Protein AF-S9VYR6-F1 (afdb_monomer_lite)

Sequence (461 aa):
MDDEVLLKKIIKERWASLEFGDRDAGYACSFSDYIQFLNEWFKSLDEEGMQRLREHFDRKIRPLLAVMSHTDLLWLEALTQNNVQDKEKLERRIGFQTSLGTPEFFDMSKRLRYEINEDYKVRDELGPELFALWSKAPERWPPERLAKMYGLDFTLVRKILVWHHFKACYDACVEPDWSLPKRLFALEWIRDVRARKQGLFYGKMRFAEQKITFYSDKFLFKDLVNRREASYANVWEMDDPYRFLQTEQDYEDYWGDNYDVYRRMFPEMIGKTGEPVQQYSPMPTWAGPHRDHANRSEYNWMFAEIGVNVGHEALKKLELDPTNEKRRRFVVRQPDGSLRSAKMSEMRAWYWKEEWADFRFWAPNMEWGVENTGDMEQYQEHVPDTPDADYRKQRRIQSRPVKWFYESHYTRTGNFAGFQPLRFMQRGTKREVRWPDVINAAVQNEKSKPTAYVFKAIPEM

Organism: NCBI:txid28005

Radius of gyration: 34.09 Å; chains: 1; bounding box: 80×57×111 Å

pLDDT: mean 88.56, std 7.64, range [43.72, 98.12]

Structure (mmCIF, N/CA/C/O backbone):
data_AF-S9VYR6-F1
#
_entry.id   AF-S9VYR6-F1
#
loop_
_atom_site.group_PDB
_atom_site.id
_atom_site.type_symbol
_atom_site.label_atom_id
_atom_site.label_alt_id
_atom_site.label_comp_id
_atom_site.label_asym_id
_atom_site.label_entity_id
_atom_site.label_seq_id
_atom_site.pdbx_PDB_ins_code
_atom_site.Cartn_x
_atom_site.Cartn_y
_atom_site.Cartn_z
_atom_site.occupancy
_atom_site.B_iso_or_equiv
_atom_site.auth_seq_id
_atom_site.auth_comp_id
_atom_site.auth_asym_id
_atom_site.auth_atom_id
_atom_site.pdbx_PDB_model_num
ATOM 1 N N . MET A 1 1 ? -11.902 9.073 49.708 1.00 60.47 1 MET A N 1
ATOM 2 C CA . MET A 1 1 ? -11.816 9.158 48.235 1.00 60.47 1 MET A CA 1
ATOM 3 C C . MET A 1 1 ? -11.256 10.523 47.932 1.00 60.47 1 MET A C 1
ATOM 5 O O . MET A 1 1 ? -11.666 11.452 48.607 1.00 60.47 1 MET A O 1
ATOM 9 N N . ASP A 1 2 ? -10.317 10.612 47.001 1.00 85.44 2 ASP A N 1
ATOM 10 C CA . ASP A 1 2 ? -9.809 11.892 46.512 1.00 85.44 2 ASP A CA 1
ATOM 11 C C . ASP A 1 2 ? -10.955 12.705 45.878 1.00 85.44 2 ASP A C 1
ATOM 13 O O . ASP A 1 2 ? -11.797 12.134 45.170 1.00 85.44 2 ASP A O 1
ATOM 17 N N . ASP A 1 3 ? -11.012 14.006 46.156 1.00 85.69 3 ASP A N 1
ATOM 18 C CA . ASP A 1 3 ? -12.092 14.896 45.720 1.00 85.69 3 ASP A CA 1
ATOM 19 C C . ASP A 1 3 ? -12.181 14.945 44.190 1.00 85.69 3 ASP A C 1
ATOM 21 O O . ASP A 1 3 ? -13.279 14.971 43.632 1.00 85.69 3 ASP A O 1
ATOM 25 N N . GLU A 1 4 ? -11.047 14.842 43.487 1.00 86.56 4 GLU A N 1
ATOM 26 C CA . GLU A 1 4 ? -11.006 14.809 42.020 1.00 86.56 4 GLU A CA 1
ATOM 27 C C . GLU A 1 4 ? -11.683 13.548 41.448 1.00 86.56 4 GLU A C 1
ATOM 29 O O . GLU A 1 4 ? -12.406 13.595 40.445 1.00 86.56 4 GLU A O 1
ATOM 34 N N . VAL A 1 5 ? -11.496 12.402 42.111 1.00 86.56 5 VAL A N 1
ATOM 35 C CA . VAL A 1 5 ? -12.133 11.131 41.732 1.00 86.56 5 VAL A CA 1
ATOM 36 C C . VAL A 1 5 ? -13.638 11.198 41.976 1.00 86.56 5 VAL A C 1
ATOM 38 O O . VAL A 1 5 ? -14.422 10.732 41.142 1.00 86.56 5 VAL A O 1
ATOM 41 N N . LEU A 1 6 ? -14.052 11.804 43.091 1.00 89.81 6 LEU A N 1
ATOM 42 C CA . LEU A 1 6 ? -15.462 12.008 43.407 1.00 89.81 6 LEU A CA 1
ATOM 43 C C . LEU A 1 6 ? -16.137 12.921 42.372 1.00 89.81 6 LEU A C 1
ATOM 45 O O . LEU A 1 6 ? -17.207 12.582 41.863 1.00 89.81 6 LEU A O 1
ATOM 49 N N . LEU A 1 7 ? -15.489 14.024 41.993 1.00 93.44 7 LEU A N 1
ATOM 50 C CA . LEU A 1 7 ? -16.002 14.983 41.010 1.00 93.44 7 LEU A CA 1
ATOM 51 C C . LEU A 1 7 ? -16.183 14.341 39.628 1.00 93.44 7 LEU A C 1
ATOM 53 O O . LEU A 1 7 ? -17.244 14.470 39.012 1.00 93.44 7 LEU A O 1
ATOM 57 N N . LYS A 1 8 ? -15.197 13.557 39.173 1.00 90.69 8 LYS A N 1
ATOM 58 C CA . LYS A 1 8 ? -15.298 12.773 37.928 1.00 90.69 8 LYS A CA 1
ATOM 59 C C . LYS A 1 8 ? -16.448 11.768 37.971 1.00 90.69 8 LYS A C 1
ATOM 61 O O . LYS A 1 8 ? -17.134 11.586 36.966 1.00 90.69 8 LYS A O 1
ATOM 66 N N . LYS A 1 9 ? -16.685 11.134 39.124 1.00 90.31 9 LYS A N 1
ATOM 67 C CA . LYS A 1 9 ? -17.808 10.205 39.305 1.00 90.31 9 LYS A CA 1
ATOM 68 C C . LYS A 1 9 ? -19.155 10.925 39.208 1.00 90.31 9 LYS A C 1
ATOM 70 O O . LYS A 1 9 ? -20.028 10.436 38.503 1.00 90.31 9 LYS A O 1
ATOM 75 N N . ILE A 1 10 ? -19.298 12.096 39.835 1.00 93.94 10 ILE A N 1
ATOM 76 C CA . ILE A 1 10 ? -20.516 12.919 39.746 1.00 93.94 10 ILE A CA 1
ATOM 77 C C . ILE A 1 10 ? -20.790 13.330 38.294 1.00 93.94 10 ILE A C 1
ATOM 79 O O . ILE A 1 10 ? -21.915 13.199 37.822 1.00 93.94 10 ILE A O 1
ATOM 83 N N . ILE A 1 11 ? -19.769 13.792 37.564 1.00 94.75 11 ILE A N 1
ATOM 84 C CA . ILE A 1 11 ? -19.914 14.172 36.150 1.00 94.75 11 ILE A CA 1
ATOM 85 C C . ILE A 1 11 ? -20.342 12.970 35.302 1.00 94.75 11 ILE A C 1
ATOM 87 O O . ILE A 1 11 ? -21.253 13.094 34.489 1.00 94.75 11 ILE A O 1
ATOM 91 N N . LYS A 1 12 ? -19.715 11.802 35.496 1.00 91.56 12 LYS A N 1
ATOM 92 C CA . LYS A 1 12 ? -20.080 10.579 34.770 1.00 91.56 12 LYS A CA 1
ATOM 93 C C . LYS A 1 12 ? -21.528 10.166 35.044 1.00 91.56 12 LYS A C 1
ATOM 95 O O . LYS A 1 12 ? -22.217 9.770 34.113 1.00 91.56 12 LYS A O 1
ATOM 100 N N . GLU A 1 13 ? -21.983 10.285 36.288 1.00 91.50 13 GLU A N 1
ATOM 101 C CA . GLU A 1 13 ? -23.363 9.958 36.650 1.00 91.50 13 GLU A CA 1
ATOM 102 C C . GLU A 1 13 ? -24.364 10.922 36.003 1.00 91.50 13 GLU A C 1
ATOM 104 O O . GLU A 1 13 ? -25.385 10.479 35.496 1.00 91.50 13 GLU A O 1
ATOM 109 N N . ARG A 1 14 ? -24.037 12.220 35.907 1.00 93.56 14 ARG A N 1
ATOM 110 C CA . ARG A 1 14 ? -24.865 13.198 35.172 1.00 93.56 14 ARG A CA 1
ATOM 111 C C . ARG A 1 14 ? -24.994 12.870 33.685 1.00 93.56 14 ARG A C 1
ATOM 113 O O . ARG A 1 14 ? -26.039 13.129 33.104 1.00 93.56 14 ARG A O 1
ATOM 120 N N . TRP A 1 15 ? -23.942 12.322 33.074 1.00 92.56 15 TRP A N 1
ATOM 121 C CA . TRP A 1 15 ? -24.010 11.806 31.703 1.00 92.56 15 TRP A CA 1
ATOM 122 C C . TRP A 1 15 ? -24.870 10.544 31.603 1.00 92.56 15 TRP A C 1
ATOM 124 O O . TRP A 1 15 ? -25.561 10.374 30.609 1.00 92.56 15 TRP A O 1
ATOM 134 N N . ALA A 1 16 ? -24.835 9.670 32.613 1.00 88.81 16 ALA A N 1
ATOM 135 C CA . ALA A 1 16 ? -25.643 8.452 32.642 1.00 88.81 16 ALA A CA 1
ATOM 136 C C . ALA A 1 16 ? -27.137 8.739 32.861 1.00 88.81 16 ALA A C 1
ATOM 138 O O . ALA A 1 16 ? -27.974 8.025 32.323 1.00 88.81 16 ALA A O 1
ATOM 139 N N . SER A 1 17 ? -27.465 9.786 33.623 1.00 90.94 17 SER A N 1
ATOM 140 C CA . SER A 1 17 ? -28.839 10.223 33.885 1.00 90.94 17 SER A CA 1
ATOM 141 C C . SER A 1 17 ? -29.376 11.223 32.854 1.00 90.94 17 SER A C 1
ATOM 143 O O . SER A 1 17 ? -30.425 11.821 33.087 1.00 90.94 17 SER A O 1
ATOM 145 N N . LEU A 1 18 ? -28.633 11.506 31.779 1.00 92.69 18 LEU A N 1
ATOM 146 C CA . LEU A 1 18 ? -29.097 12.394 30.718 1.00 92.69 18 LEU A CA 1
ATOM 147 C C . LEU A 1 18 ? -30.069 11.622 29.823 1.00 92.69 18 LEU A C 1
ATOM 149 O O . LEU A 1 18 ? -29.680 10.665 29.162 1.00 92.69 18 LEU A O 1
ATOM 153 N N . GLU A 1 19 ? -31.321 12.066 29.798 1.00 91.12 19 GLU A N 1
ATOM 154 C CA . GLU A 1 19 ? -32.402 11.457 29.025 1.00 91.12 19 GLU A CA 1
ATOM 155 C C . GLU A 1 19 ? -32.944 12.451 27.985 1.00 91.12 19 GLU A C 1
ATOM 157 O O . GLU A 1 19 ? -32.969 13.663 28.236 1.00 91.12 19 GLU A O 1
ATOM 162 N N . PHE A 1 20 ? -33.369 11.951 26.822 1.00 92.50 20 PHE A N 1
ATOM 163 C CA . PHE A 1 20 ? -33.845 12.772 25.706 1.00 92.50 20 PHE A CA 1
ATOM 164 C C . PHE A 1 20 ? -35.358 12.642 25.532 1.00 92.50 20 PHE A C 1
ATOM 166 O O . PHE A 1 20 ? -35.885 11.549 25.335 1.00 92.50 20 PHE A O 1
ATOM 173 N N . GLY A 1 21 ? -36.064 13.771 25.525 1.00 90.19 21 GLY A N 1
ATOM 174 C CA . GLY A 1 21 ? -37.519 13.784 25.412 1.00 90.19 21 GLY A CA 1
ATOM 175 C C . GLY A 1 21 ? -38.083 15.186 25.231 1.00 90.19 21 GLY A C 1
ATOM 176 O O . GLY A 1 21 ? -37.361 16.124 24.891 1.00 90.19 21 GLY A O 1
ATOM 177 N N . ASP A 1 22 ? -39.390 15.330 25.434 1.00 89.19 22 ASP A N 1
ATOM 178 C CA . ASP A 1 22 ? -40.023 16.645 25.394 1.00 89.19 22 ASP A CA 1
ATOM 179 C C . ASP A 1 22 ? -39.575 17.490 26.596 1.00 89.19 22 ASP A C 1
ATOM 181 O O . ASP A 1 22 ? -39.597 17.030 27.742 1.00 89.19 22 ASP A O 1
ATOM 185 N N . ARG A 1 23 ? -39.167 18.735 26.343 1.00 90.19 23 ARG A N 1
ATOM 186 C CA . ARG A 1 23 ? -38.675 19.634 27.395 1.00 90.19 23 ARG A CA 1
ATOM 187 C C . ARG A 1 23 ? -39.781 19.989 28.382 1.00 90.19 23 ARG A C 1
ATOM 189 O O . ARG A 1 23 ? -39.532 20.068 29.583 1.00 90.19 23 ARG A O 1
ATOM 196 N N . ASP A 1 24 ? -41.008 20.108 27.885 1.00 91.75 24 ASP A N 1
ATOM 197 C CA . ASP A 1 24 ? -42.178 20.412 28.709 1.00 91.75 24 ASP A CA 1
ATOM 198 C C . ASP A 1 24 ? -42.575 19.229 29.612 1.00 91.75 24 ASP A C 1
ATOM 200 O O . ASP A 1 24 ? -43.214 19.418 30.647 1.00 91.75 24 ASP A O 1
ATOM 204 N N . ALA A 1 25 ? -42.133 18.009 29.278 1.00 89.81 25 ALA A N 1
ATOM 205 C CA . ALA A 1 25 ? -42.317 16.809 30.094 1.00 89.81 25 ALA A CA 1
ATOM 206 C C . ALA A 1 25 ? -41.239 16.633 31.186 1.00 89.81 25 ALA A C 1
ATOM 208 O O . ALA A 1 25 ? -41.278 15.650 31.927 1.00 89.81 25 ALA A O 1
ATOM 209 N N . GLY A 1 26 ? -40.294 17.575 31.307 1.00 90.06 26 GLY A N 1
ATOM 210 C CA . GLY A 1 26 ? -39.252 17.580 32.339 1.00 90.06 26 GLY A CA 1
ATOM 211 C C . GLY A 1 26 ? -37.874 17.083 31.887 1.00 90.06 26 GLY A C 1
ATOM 212 O O . GLY A 1 26 ? -36.963 17.027 32.714 1.00 90.06 26 GLY A O 1
ATOM 213 N N . TYR A 1 27 ? -37.691 16.756 30.602 1.00 92.12 27 TYR A N 1
ATOM 214 C CA . TYR A 1 27 ? -36.379 16.422 30.033 1.00 92.12 27 TYR A CA 1
ATOM 215 C C . TYR A 1 27 ? -35.567 17.682 29.706 1.00 92.12 27 TYR A C 1
ATOM 217 O O . TYR A 1 27 ? -36.112 18.744 29.418 1.00 92.12 27 TYR A O 1
ATOM 225 N N . ALA A 1 28 ? -34.236 17.577 29.715 1.00 90.25 28 ALA A N 1
ATOM 226 C CA . ALA A 1 28 ? -33.374 18.732 29.454 1.00 90.25 28 ALA A CA 1
ATOM 227 C C . ALA A 1 28 ? -33.375 19.166 27.973 1.00 90.25 28 ALA A C 1
ATOM 229 O O . ALA A 1 28 ? -33.275 20.357 27.671 1.00 90.25 28 ALA A O 1
ATOM 230 N N . CYS A 1 29 ? -33.467 18.212 27.043 1.00 92.62 29 CYS A N 1
ATOM 231 C CA . CYS A 1 29 ? -33.468 18.464 25.604 1.00 92.62 29 CYS A CA 1
ATOM 232 C C . CYS A 1 29 ? -34.137 17.326 24.822 1.00 92.62 29 CYS A C 1
ATOM 234 O O . CYS A 1 29 ? -34.256 16.202 25.314 1.00 92.62 29 CYS A O 1
ATOM 236 N N . SER A 1 30 ? -34.539 17.617 23.581 1.00 92.19 30 SER A N 1
ATOM 237 C CA . SER A 1 30 ? -34.994 16.586 22.648 1.00 92.19 30 SER A CA 1
ATOM 238 C C . SER A 1 30 ? -33.806 15.915 21.952 1.00 92.19 30 SER A C 1
ATOM 240 O O . SER A 1 30 ? -32.721 16.493 21.833 1.00 92.19 30 SER A O 1
ATOM 242 N N . PHE A 1 31 ? -34.013 14.703 21.429 1.00 91.38 31 PHE A N 1
ATOM 243 C CA . PHE A 1 31 ? -32.975 13.995 20.673 1.00 91.38 31 PHE A CA 1
ATOM 244 C C . PHE A 1 31 ? -32.559 14.760 19.405 1.00 91.38 31 PHE A C 1
ATOM 246 O O . PHE A 1 31 ? -31.379 14.803 19.061 1.00 91.38 31 PHE A O 1
ATOM 253 N N . SER A 1 32 ? -33.502 15.425 18.726 1.00 92.56 32 SER A N 1
ATOM 254 C CA . SER A 1 32 ? -33.192 16.261 17.561 1.00 92.56 32 SER A CA 1
ATOM 255 C C . SER A 1 32 ? -32.303 17.447 17.916 1.00 92.56 32 SER A C 1
ATOM 257 O O . SER A 1 32 ? -31.365 17.721 17.171 1.00 92.56 32 SER A O 1
ATOM 259 N N . ASP A 1 33 ? -32.540 18.106 19.055 1.00 93.94 33 ASP A N 1
ATOM 260 C CA . ASP A 1 33 ? -31.706 19.231 19.500 1.00 93.94 33 ASP A CA 1
ATOM 261 C C . ASP A 1 33 ? -30.276 18.767 19.787 1.00 93.94 33 ASP A C 1
ATOM 263 O O . ASP A 1 33 ? -29.309 19.433 19.419 1.00 93.94 33 ASP A O 1
ATOM 267 N N . TYR A 1 34 ? -30.136 17.592 20.408 1.00 94.81 34 TYR A N 1
ATOM 268 C CA . TYR A 1 34 ? -28.838 16.982 20.672 1.00 94.81 34 TYR A CA 1
ATOM 269 C C . TYR A 1 34 ? -28.071 16.682 19.376 1.00 94.81 34 TYR A C 1
ATOM 271 O O . TYR A 1 34 ? -26.903 17.049 19.251 1.00 94.81 34 TYR A O 1
ATOM 279 N N . ILE A 1 35 ? -28.723 16.073 18.380 1.00 95.25 35 ILE A N 1
ATOM 280 C CA . ILE A 1 35 ? -28.091 15.776 17.085 1.00 95.25 35 ILE A CA 1
ATOM 281 C C . ILE A 1 35 ? -27.774 17.053 16.297 1.00 95.25 35 ILE A C 1
ATOM 283 O O . ILE A 1 35 ? -26.733 17.113 15.643 1.00 95.25 35 ILE A O 1
ATOM 287 N N . GLN A 1 36 ? -28.623 18.082 16.363 1.00 95.56 36 GLN A N 1
ATOM 288 C CA . GLN A 1 36 ? -28.338 19.385 15.755 1.00 95.56 36 GLN A CA 1
ATOM 289 C C . GLN A 1 36 ? -27.086 20.013 16.370 1.00 95.56 36 GLN A C 1
ATOM 291 O O . GLN A 1 36 ? -26.163 20.354 15.629 1.00 95.56 36 GLN A O 1
ATOM 296 N N . PHE A 1 37 ? -27.010 20.057 17.704 1.00 97.12 37 PHE A N 1
ATOM 297 C CA . PHE A 1 37 ? -25.828 20.536 18.417 1.00 97.12 37 PHE A CA 1
ATOM 298 C C . PHE A 1 37 ? -24.572 19.747 18.027 1.00 97.12 37 PHE A C 1
ATOM 300 O O . PHE A 1 37 ? -23.550 20.342 17.694 1.00 97.12 37 PHE A O 1
ATOM 307 N N . LEU A 1 38 ? -24.645 18.411 18.005 1.00 96.75 38 LEU A N 1
ATOM 308 C CA . LEU A 1 38 ? -23.516 17.574 17.598 1.00 96.75 38 LEU A CA 1
ATOM 309 C C . LEU A 1 38 ? -23.088 17.827 16.152 1.00 96.75 38 LEU A C 1
ATOM 311 O O . LEU A 1 38 ? -21.896 17.882 15.878 1.00 96.75 38 LEU A O 1
ATOM 315 N N . ASN A 1 39 ? -24.028 17.979 15.220 1.00 97.19 39 ASN A N 1
ATOM 316 C CA . ASN A 1 39 ? -23.718 18.219 13.812 1.00 97.19 39 ASN A CA 1
ATOM 317 C C . ASN A 1 39 ? -23.028 19.574 13.605 1.00 97.19 39 ASN A C 1
ATOM 319 O O . ASN A 1 39 ? -22.056 19.665 12.856 1.00 97.19 39 ASN A O 1
ATOM 323 N N . GLU A 1 40 ? -23.507 20.622 14.274 1.00 97.12 40 GLU A N 1
ATOM 324 C CA . GLU A 1 40 ? -22.856 21.934 14.256 1.00 97.12 40 GLU A CA 1
ATOM 325 C C . GLU A 1 40 ? -21.475 21.877 14.909 1.00 97.12 40 GLU A C 1
ATOM 327 O O . GLU A 1 40 ? -20.505 22.375 14.335 1.00 97.12 40 GLU A O 1
ATOM 332 N N . TRP A 1 41 ? -21.355 21.185 16.045 1.00 97.19 41 TRP A N 1
ATOM 333 C CA . TRP A 1 41 ? -20.077 20.989 16.718 1.00 97.19 41 TRP A CA 1
ATOM 334 C C . TRP A 1 41 ? -19.083 20.227 15.834 1.00 97.19 41 TRP A C 1
ATOM 336 O O . TRP A 1 41 ? -17.987 20.728 15.604 1.00 97.19 41 TRP A O 1
ATOM 346 N N . PHE A 1 42 ? -19.464 19.088 15.244 1.00 97.56 42 PHE A N 1
ATOM 347 C CA . PHE A 1 42 ? -18.595 18.314 14.350 1.00 97.56 42 PHE A CA 1
ATOM 348 C C . PHE A 1 42 ? -18.145 19.110 13.119 1.00 97.56 42 PHE A C 1
ATOM 350 O O . PHE A 1 42 ? -17.009 18.950 12.681 1.00 97.56 42 PHE A O 1
ATOM 357 N N . LYS A 1 43 ? -18.999 19.985 12.572 1.00 95.38 43 LYS A N 1
ATOM 358 C CA . LYS A 1 43 ? -18.630 20.887 11.466 1.00 95.38 43 LYS A CA 1
ATOM 359 C C . LYS A 1 43 ? -17.677 22.007 11.887 1.00 95.38 43 LYS A C 1
ATOM 361 O O . LYS A 1 43 ? -16.966 22.527 11.035 1.00 95.38 43 LYS A O 1
ATOM 366 N N . SER A 1 44 ? -17.691 22.396 13.161 1.00 96.00 44 SER A N 1
ATOM 367 C CA . SER A 1 44 ? -16.847 23.465 13.711 1.00 96.00 44 SER A CA 1
ATOM 368 C C . SER A 1 44 ? -15.435 23.019 14.104 1.00 96.00 44 SER A C 1
ATOM 370 O O . SER A 1 44 ? -14.619 23.866 14.462 1.00 96.00 44 SER A O 1
ATOM 372 N N . LEU A 1 45 ? -15.142 21.714 14.063 1.00 95.12 45 LEU A N 1
ATOM 373 C CA . LEU A 1 45 ? -13.844 21.184 14.471 1.00 95.12 45 LEU A CA 1
ATOM 374 C C . LEU A 1 45 ? -12.752 21.516 13.449 1.00 95.12 45 LEU A C 1
ATOM 376 O O . LEU A 1 45 ? -12.911 21.304 12.248 1.00 95.12 45 LEU A O 1
ATOM 380 N N . ASP A 1 46 ? -11.620 21.983 13.961 1.00 92.75 46 ASP A N 1
ATOM 381 C CA . ASP A 1 46 ? -10.351 22.054 13.245 1.00 92.75 46 ASP A CA 1
ATOM 382 C C . ASP A 1 46 ? -9.655 20.676 13.214 1.00 92.75 46 ASP A C 1
ATOM 384 O O . ASP A 1 46 ? -10.162 19.682 13.746 1.00 92.75 46 ASP A O 1
ATOM 388 N N . GLU A 1 47 ? -8.483 20.585 12.578 1.00 87.44 47 GLU A N 1
ATOM 389 C CA . GLU A 1 47 ? -7.746 19.316 12.456 1.00 87.44 47 GLU A CA 1
ATOM 390 C C . GLU A 1 47 ? -7.343 18.734 13.820 1.00 87.44 47 GLU A C 1
ATOM 392 O O . GLU A 1 47 ? -7.502 17.530 14.052 1.00 87.44 47 GLU A O 1
ATOM 397 N N . GLU A 1 48 ? -6.890 19.577 14.755 1.00 85.25 48 GLU A N 1
ATOM 398 C CA . GLU A 1 48 ? -6.563 19.147 16.119 1.00 85.25 48 GLU A CA 1
ATOM 399 C C . GLU A 1 48 ? -7.809 18.694 16.890 1.00 85.25 48 GLU A C 1
ATOM 401 O O . GLU A 1 48 ? -7.781 17.666 17.572 1.00 85.25 48 GLU A O 1
ATOM 406 N N . GLY A 1 49 ? -8.923 19.419 16.776 1.00 89.56 49 GLY A N 1
ATOM 407 C CA . GLY A 1 49 ? -10.204 19.060 17.372 1.00 89.56 49 GLY A CA 1
ATOM 408 C C . GLY A 1 49 ? -10.726 17.725 16.843 1.00 89.56 49 GLY A C 1
ATOM 409 O O . GLY A 1 49 ? -11.097 16.846 17.628 1.00 89.56 49 GLY A O 1
ATOM 410 N N . MET A 1 50 ? -10.665 17.514 15.526 1.00 90.69 50 MET A N 1
ATOM 411 C CA . MET A 1 50 ? -10.997 16.234 14.894 1.00 90.69 50 MET A CA 1
ATOM 412 C C . MET A 1 50 ? -10.034 15.114 15.299 1.00 90.69 50 MET A C 1
ATOM 414 O O . MET A 1 50 ? -10.452 13.961 15.441 1.00 90.69 50 MET A O 1
ATOM 418 N N . GLN A 1 51 ? -8.748 15.405 15.501 1.00 83.88 51 GLN A N 1
ATOM 419 C CA . GLN A 1 51 ? -7.795 14.433 16.035 1.00 83.88 51 GLN A CA 1
ATOM 420 C C . GLN A 1 51 ? -8.156 14.031 17.469 1.00 83.88 51 GLN A C 1
ATOM 422 O O . GLN A 1 51 ? -8.267 12.838 17.747 1.00 83.88 51 GLN A O 1
ATOM 427 N N . ARG A 1 52 ? -8.428 14.992 18.359 1.00 87.31 52 ARG A N 1
ATOM 428 C CA . ARG A 1 52 ? -8.839 14.722 19.750 1.00 87.31 52 ARG A CA 1
ATOM 429 C C . ARG A 1 52 ? -10.139 13.920 19.813 1.00 87.31 52 ARG A C 1
ATOM 431 O O . ARG A 1 52 ? -10.260 13.013 20.638 1.00 87.31 52 ARG A O 1
ATOM 438 N N . LEU A 1 53 ? -11.091 14.202 18.922 1.00 93.19 53 LEU A N 1
ATOM 439 C CA . LEU A 1 53 ? -12.321 13.420 18.789 1.00 93.19 53 LEU A CA 1
ATOM 440 C C . LEU A 1 53 ? -12.028 11.970 18.371 1.00 93.19 53 LEU A C 1
ATOM 442 O O . LEU A 1 53 ? -12.555 11.038 18.982 1.00 93.19 53 LEU A O 1
ATOM 446 N N . ARG A 1 54 ? -11.164 11.765 17.367 1.00 89.06 54 ARG A N 1
ATOM 447 C CA . ARG A 1 54 ? -10.739 10.426 16.926 1.00 89.06 54 ARG A CA 1
ATOM 448 C C . ARG A 1 54 ? -9.996 9.669 18.027 1.00 89.06 54 ARG A C 1
ATOM 450 O O . ARG A 1 54 ? -10.300 8.504 18.257 1.00 89.06 54 ARG A O 1
ATOM 457 N N . GLU A 1 55 ? -9.106 10.325 18.768 1.00 82.81 55 GLU A N 1
ATOM 458 C CA . GLU A 1 55 ? -8.408 9.726 19.914 1.00 82.81 55 GLU A CA 1
ATOM 459 C C . GLU A 1 55 ? -9.376 9.337 21.039 1.00 82.81 55 GLU A C 1
ATOM 461 O O . GLU A 1 55 ? -9.261 8.254 21.622 1.00 82.81 55 GLU A O 1
ATOM 466 N N . HIS A 1 56 ? -10.363 10.188 21.334 1.00 88.00 56 HIS A N 1
ATOM 467 C CA . HIS A 1 56 ? -11.417 9.869 22.293 1.00 88.00 56 HIS A CA 1
ATOM 468 C C . HIS A 1 56 ? -12.218 8.638 21.847 1.00 88.00 56 HIS A C 1
ATOM 470 O O . HIS A 1 56 ? -12.427 7.715 22.641 1.00 88.00 56 HIS A O 1
ATOM 476 N N . PHE A 1 57 ? -12.612 8.593 20.572 1.00 91.62 57 PHE A N 1
ATOM 477 C CA . PHE A 1 57 ? -13.311 7.460 19.975 1.00 91.62 57 PHE A CA 1
ATOM 478 C C . PHE A 1 57 ? -12.478 6.173 20.051 1.00 91.62 57 PHE A C 1
ATOM 480 O O . PHE A 1 57 ? -12.966 5.158 20.550 1.00 91.62 57 PHE A O 1
ATOM 487 N N . ASP A 1 58 ? -11.210 6.219 19.642 1.00 83.69 58 ASP A N 1
ATOM 488 C CA . ASP A 1 58 ? -10.297 5.074 19.665 1.00 83.69 58 ASP A CA 1
ATOM 489 C C . ASP A 1 58 ? -10.047 4.554 21.087 1.00 83.69 58 ASP A C 1
ATOM 491 O O . ASP A 1 58 ? -9.925 3.347 21.291 1.00 83.69 58 ASP A O 1
ATOM 495 N N . ARG A 1 59 ? -10.004 5.439 22.091 1.00 80.94 59 ARG A N 1
ATOM 496 C CA . ARG A 1 59 ? -9.756 5.059 23.489 1.00 80.94 59 ARG A CA 1
ATOM 497 C C . ARG A 1 59 ? -10.999 4.531 24.203 1.00 80.94 59 ARG A C 1
ATOM 499 O O . ARG A 1 59 ? -10.869 3.702 25.102 1.00 80.94 59 ARG A O 1
ATOM 506 N N . LYS A 1 60 ? -12.182 5.071 23.898 1.00 84.12 60 LYS A N 1
ATOM 507 C CA . LYS A 1 60 ? -13.405 4.825 24.683 1.00 84.12 60 LYS A CA 1
ATOM 508 C C . LYS A 1 60 ? -14.440 3.987 23.952 1.00 84.12 60 LYS A C 1
ATOM 510 O O . LYS A 1 60 ? -15.033 3.118 24.578 1.00 84.12 60 LYS A O 1
ATOM 515 N N . ILE A 1 61 ? -14.645 4.227 22.661 1.00 87.94 61 ILE A N 1
ATOM 516 C CA . ILE A 1 61 ? -15.730 3.612 21.889 1.00 87.94 61 ILE A CA 1
ATOM 517 C C . ILE A 1 61 ? -15.231 2.399 21.110 1.00 87.94 61 ILE A C 1
ATOM 519 O O . ILE A 1 61 ? -15.840 1.336 21.171 1.00 87.94 61 ILE A O 1
ATOM 523 N N . ARG A 1 62 ? -14.087 2.506 20.430 1.00 86.62 62 ARG A N 1
ATOM 524 C CA . ARG A 1 62 ? -13.548 1.431 19.587 1.00 86.62 62 ARG A CA 1
ATOM 525 C C . ARG A 1 62 ? -13.325 0.096 20.314 1.00 86.62 62 ARG A C 1
ATOM 527 O O . ARG A 1 62 ? -13.665 -0.930 19.726 1.00 86.62 62 ARG A O 1
ATOM 534 N N . PRO A 1 63 ? -12.830 0.051 21.567 1.00 85.00 63 PRO A N 1
ATOM 535 C CA . PRO A 1 63 ? -12.715 -1.211 22.292 1.00 85.00 63 PRO A CA 1
ATOM 536 C C . PRO A 1 63 ? -14.086 -1.803 22.637 1.00 85.00 63 PRO A C 1
ATOM 538 O O . PRO A 1 63 ? -14.245 -3.017 22.616 1.00 85.00 63 PRO A O 1
ATOM 541 N N . LEU A 1 64 ? -15.096 -0.964 22.898 1.00 86.88 64 LEU A N 1
ATOM 542 C CA . LEU A 1 64 ? -16.465 -1.433 23.128 1.00 86.88 64 LEU A CA 1
ATOM 543 C C . LEU A 1 64 ? -17.059 -2.009 21.841 1.00 86.88 64 LEU A C 1
ATOM 545 O O . LEU A 1 64 ? -17.616 -3.098 21.890 1.00 86.88 64 LEU A O 1
ATOM 549 N N . LEU A 1 65 ? -16.851 -1.361 20.688 1.00 88.88 65 LEU A N 1
ATOM 550 C CA . LEU A 1 65 ? -17.273 -1.891 19.382 1.00 88.88 65 LEU A CA 1
ATOM 551 C C . LEU A 1 65 ? -16.688 -3.281 19.092 1.00 88.88 65 LEU A C 1
ATOM 553 O O . LEU A 1 65 ? -17.345 -4.092 18.449 1.00 88.88 65 LEU A O 1
ATOM 557 N N . ALA A 1 66 ? -15.476 -3.569 19.575 1.00 86.00 66 ALA A N 1
ATOM 558 C CA . ALA A 1 66 ? -14.838 -4.875 19.412 1.00 86.00 66 ALA A CA 1
ATOM 559 C C . ALA A 1 66 ? -15.402 -5.963 20.347 1.00 86.00 66 ALA A C 1
ATOM 561 O O . ALA A 1 66 ? -15.265 -7.146 20.049 1.00 86.00 66 ALA A O 1
ATOM 562 N N . VAL A 1 67 ? -16.007 -5.575 21.474 1.00 85.88 67 VAL A N 1
ATOM 563 C CA . VAL A 1 67 ? -16.457 -6.491 22.541 1.00 85.88 67 VAL A CA 1
ATOM 564 C C . VAL A 1 67 ? -17.990 -6.600 22.617 1.00 85.88 67 VAL A C 1
ATOM 566 O O . VAL A 1 67 ? -18.520 -7.480 23.299 1.00 85.88 67 VAL A O 1
ATOM 569 N N . MET A 1 68 ? -18.713 -5.717 21.927 1.00 89.19 68 MET A N 1
ATOM 570 C CA . MET A 1 68 ? -20.174 -5.717 21.856 1.00 89.19 68 MET A CA 1
ATOM 571 C C . MET A 1 68 ? -20.725 -7.051 21.342 1.00 89.19 68 MET A C 1
ATOM 573 O O . MET A 1 68 ? -20.225 -7.630 20.379 1.00 89.19 68 MET A O 1
ATOM 577 N N . SER A 1 69 ? -21.807 -7.504 21.974 1.00 88.19 69 SER A N 1
ATOM 578 C CA . SER A 1 69 ? -22.523 -8.736 21.644 1.00 88.19 69 SER A CA 1
ATOM 579 C C . SER A 1 69 ? -24.025 -8.480 21.478 1.00 88.19 69 SER A C 1
ATOM 581 O O . SER A 1 69 ? -24.559 -7.445 21.877 1.00 88.19 69 SER A O 1
ATOM 583 N N . HIS A 1 70 ? -24.747 -9.455 20.921 1.00 86.62 70 HIS A N 1
ATOM 584 C CA . HIS A 1 70 ? -26.203 -9.395 20.754 1.00 86.62 70 HIS A CA 1
ATOM 585 C C . HIS A 1 70 ? -26.975 -9.251 22.076 1.00 86.62 70 HIS A C 1
ATOM 587 O O . HIS A 1 70 ? -28.105 -8.761 22.061 1.00 86.62 70 HIS A O 1
ATOM 593 N N . THR A 1 71 ? -26.384 -9.656 23.205 1.00 88.00 71 THR A N 1
ATOM 594 C CA . THR A 1 71 ? -26.958 -9.473 24.550 1.00 88.00 71 THR A CA 1
ATOM 595 C C . THR A 1 71 ? -27.017 -8.009 24.975 1.00 88.00 71 THR A C 1
ATOM 597 O O . THR A 1 71 ? -27.823 -7.654 25.827 1.00 88.00 71 THR A O 1
ATOM 600 N N . ASP A 1 72 ? -26.195 -7.157 24.364 1.00 89.06 72 ASP A N 1
ATOM 601 C CA . ASP A 1 72 ? -25.996 -5.775 24.794 1.00 89.06 72 ASP A CA 1
ATOM 602 C C . ASP A 1 72 ? -26.944 -4.805 24.064 1.00 89.06 72 ASP A C 1
ATOM 604 O O . ASP A 1 72 ? -27.017 -3.636 24.422 1.00 89.06 72 ASP A O 1
ATOM 608 N N . LEU A 1 73 ? -27.704 -5.275 23.062 1.00 88.69 73 LEU A N 1
ATOM 609 C CA . LEU A 1 73 ? -28.532 -4.436 22.180 1.00 88.69 73 LEU A CA 1
ATOM 610 C C . LEU A 1 73 ? -29.553 -3.570 22.929 1.00 88.69 73 LEU A C 1
ATOM 612 O O . LEU A 1 73 ? -29.662 -2.382 22.642 1.00 88.69 73 LEU A O 1
ATOM 616 N N . LEU A 1 74 ? -30.275 -4.135 23.904 1.00 87.75 74 LEU A N 1
ATOM 617 C CA . LEU A 1 74 ? -31.247 -3.361 24.688 1.00 87.75 74 LEU A CA 1
ATOM 618 C C . LEU A 1 74 ? -30.568 -2.330 25.592 1.00 87.75 74 LEU A C 1
ATOM 620 O O . LEU A 1 74 ? -31.106 -1.247 25.784 1.00 87.75 74 LEU A O 1
ATOM 624 N N . TRP A 1 75 ? -29.386 -2.649 26.124 1.00 86.94 75 TRP A N 1
ATOM 625 C CA . TRP A 1 75 ? -28.605 -1.703 26.918 1.00 86.94 75 TRP A CA 1
ATOM 626 C C . TRP A 1 75 ? -28.027 -0.576 26.049 1.00 86.94 75 TRP A C 1
ATOM 628 O O . TRP A 1 75 ? -28.034 0.576 26.464 1.00 86.94 75 TRP A O 1
ATOM 638 N N . LEU A 1 76 ? -27.585 -0.885 24.827 1.00 89.38 76 LEU A N 1
ATOM 639 C CA . LEU A 1 76 ? -27.073 0.099 23.870 1.00 89.38 76 LEU A CA 1
ATOM 640 C C . LEU A 1 76 ? -28.154 1.089 23.427 1.00 89.38 76 LEU A C 1
ATOM 642 O O . LEU A 1 76 ? -27.902 2.288 23.406 1.00 89.38 76 LEU A O 1
ATOM 646 N N . GLU A 1 77 ? -29.355 0.604 23.115 1.00 88.44 77 GLU A N 1
ATOM 647 C CA . GLU A 1 77 ? -30.493 1.460 22.743 1.00 88.44 77 GLU A CA 1
ATOM 648 C C . GLU A 1 77 ? -31.055 2.225 23.955 1.00 88.44 77 GLU A C 1
ATOM 650 O O . GLU A 1 77 ? -31.586 3.324 23.807 1.00 88.44 77 GLU A O 1
ATOM 655 N N . ALA A 1 78 ? -30.866 1.713 25.178 1.00 86.38 78 ALA A N 1
ATOM 656 C CA . ALA A 1 78 ? -31.194 2.450 26.398 1.00 86.38 78 ALA A CA 1
ATOM 657 C C . ALA A 1 78 ? -30.320 3.701 26.601 1.00 86.38 78 ALA A C 1
ATOM 659 O O . ALA A 1 78 ? -30.769 4.624 27.272 1.00 86.38 78 ALA A O 1
ATOM 660 N N . LEU A 1 79 ? -29.126 3.786 25.992 1.00 88.31 79 LEU A N 1
ATOM 661 C CA . LEU A 1 79 ? -28.283 4.992 26.058 1.00 88.31 79 LEU A CA 1
ATOM 662 C C . LEU A 1 79 ? -28.911 6.202 25.348 1.00 88.31 79 LEU A C 1
ATOM 664 O O . LEU A 1 79 ? -28.560 7.337 25.654 1.00 88.31 79 LEU A O 1
ATOM 668 N N . THR A 1 80 ? -29.810 5.968 24.391 1.00 87.19 80 THR A N 1
ATOM 669 C CA . THR A 1 80 ? -30.549 7.013 23.662 1.00 87.19 80 THR A CA 1
ATOM 670 C C . THR A 1 80 ? -32.054 6.975 23.936 1.00 87.19 80 THR A C 1
ATOM 672 O O . THR A 1 80 ? -32.775 7.824 23.420 1.00 87.19 80 THR A O 1
ATOM 675 N N . GLN A 1 81 ? -32.525 5.995 24.720 1.00 83.38 81 GLN A N 1
ATOM 676 C CA . GLN A 1 81 ? -33.941 5.681 24.978 1.00 83.38 81 GLN A CA 1
ATOM 677 C C . GLN A 1 81 ? -34.775 5.459 23.714 1.00 83.38 81 GLN A C 1
ATOM 679 O O . GLN A 1 81 ? -35.989 5.673 23.696 1.00 83.38 81 GLN A O 1
ATOM 684 N N . ASN A 1 82 ? -34.136 5.004 22.642 1.00 82.56 82 ASN A N 1
ATOM 685 C CA . ASN A 1 82 ? -34.824 4.783 21.387 1.00 82.56 82 ASN A CA 1
ATOM 686 C C . ASN A 1 82 ? -35.644 3.478 21.419 1.00 82.56 82 ASN A C 1
ATOM 688 O O . ASN A 1 82 ? -35.339 2.521 22.138 1.00 82.56 82 ASN A O 1
ATOM 692 N N . ASN A 1 83 ? -36.724 3.439 20.638 1.00 82.50 83 ASN A N 1
ATOM 693 C CA . ASN A 1 83 ? -37.597 2.273 20.577 1.00 82.50 83 ASN A CA 1
ATOM 694 C C . ASN A 1 83 ? -37.060 1.238 19.587 1.00 82.50 83 ASN A C 1
ATOM 696 O O . ASN A 1 83 ? -36.909 1.502 18.396 1.00 82.50 83 ASN A O 1
ATOM 700 N N . VAL A 1 84 ? -36.848 0.022 20.088 1.00 81.56 84 VAL A N 1
ATOM 701 C CA . VAL A 1 84 ? -36.348 -1.104 19.296 1.00 81.56 84 VAL A CA 1
ATOM 702 C C . VAL A 1 84 ? -37.513 -1.867 18.667 1.00 81.56 84 VAL A C 1
ATOM 704 O O . VAL A 1 84 ? -38.499 -2.188 19.338 1.00 81.56 84 VAL A O 1
ATOM 707 N N . GLN A 1 85 ? -37.399 -2.204 17.381 1.00 83.88 85 GLN A N 1
ATOM 708 C CA . GLN A 1 85 ? -38.335 -3.128 16.735 1.00 83.88 85 GLN A CA 1
ATOM 709 C C . GLN A 1 85 ? -38.260 -4.508 17.412 1.00 83.88 85 GLN A C 1
ATOM 711 O O . GLN A 1 85 ? -37.178 -4.978 17.750 1.00 83.88 85 GLN A O 1
ATOM 716 N N . ASP A 1 86 ? -39.405 -5.164 17.629 1.00 82.44 86 ASP A N 1
ATOM 717 C CA . ASP A 1 86 ? -39.489 -6.455 18.338 1.00 82.44 86 ASP A CA 1
ATOM 718 C C . ASP A 1 86 ? -38.933 -6.442 19.789 1.00 82.44 86 ASP A C 1
ATOM 720 O O . ASP A 1 86 ? -38.456 -7.470 20.285 1.00 82.44 86 ASP A O 1
ATOM 724 N N . LYS A 1 87 ? -39.029 -5.307 20.505 1.00 88.94 87 LYS A N 1
ATOM 725 C CA . LYS A 1 87 ? -38.537 -5.140 21.891 1.00 88.94 87 LYS A CA 1
ATOM 726 C C . LYS A 1 87 ? -38.904 -6.301 22.826 1.00 88.94 87 LYS A C 1
ATOM 728 O O . LYS A 1 87 ? -38.023 -6.858 23.469 1.00 88.94 87 LYS A O 1
ATOM 733 N N . GLU A 1 88 ? -40.162 -6.738 22.836 1.00 88.06 88 GLU A N 1
ATOM 734 C CA . GLU A 1 88 ? -40.626 -7.819 23.723 1.00 88.06 88 GLU A CA 1
ATOM 735 C C . GLU A 1 88 ? -39.928 -9.166 23.442 1.00 88.06 88 GLU A C 1
ATOM 737 O O . GLU A 1 88 ? -39.561 -9.907 24.357 1.00 88.06 88 GLU A O 1
ATOM 742 N N . LYS A 1 89 ? -39.693 -9.500 22.165 1.00 88.94 89 LYS A N 1
ATOM 743 C CA . LYS A 1 89 ? -38.966 -10.728 21.797 1.00 88.94 89 LYS A CA 1
ATOM 744 C C . LYS A 1 89 ? -37.496 -10.627 22.192 1.00 88.94 89 LYS A C 1
ATOM 746 O O . LYS A 1 89 ? -36.913 -11.618 22.636 1.00 88.94 89 LYS A O 1
ATOM 751 N N . LEU A 1 90 ? -36.902 -9.444 22.028 1.00 88.69 90 LEU A N 1
ATOM 752 C CA . LEU A 1 90 ? -35.529 -9.170 22.438 1.00 88.69 90 LEU A CA 1
ATOM 753 C C . LEU A 1 90 ? -35.361 -9.274 23.953 1.00 88.69 90 LEU A C 1
ATOM 755 O O . LEU A 1 90 ? -34.419 -9.927 24.388 1.00 88.69 90 LEU A O 1
ATOM 759 N N . GLU A 1 91 ? -36.283 -8.723 24.741 1.00 90.69 91 GLU A N 1
ATOM 760 C CA . GLU A 1 91 ? -36.273 -8.812 26.207 1.00 90.69 91 GLU A CA 1
ATOM 761 C C . GLU A 1 91 ? -36.303 -10.267 26.677 1.00 90.69 91 GLU A C 1
ATOM 763 O O . GLU A 1 91 ? -35.461 -10.678 27.476 1.00 90.69 91 GLU A O 1
ATOM 768 N N . ARG A 1 92 ? -37.204 -11.085 26.114 1.00 90.50 92 ARG A N 1
ATOM 769 C CA . ARG A 1 92 ? -37.282 -12.520 26.436 1.00 90.50 92 ARG A CA 1
ATOM 770 C C . ARG A 1 92 ? -35.998 -13.263 26.060 1.00 90.50 92 ARG A C 1
ATOM 772 O O . ARG A 1 92 ? -35.499 -14.069 26.845 1.00 90.50 92 ARG A O 1
ATOM 779 N N . ARG A 1 93 ? -35.448 -13.000 24.869 1.00 89.06 93 ARG A N 1
ATOM 780 C CA . ARG A 1 93 ? -34.223 -13.658 24.385 1.00 89.06 93 ARG A CA 1
ATOM 781 C C . ARG A 1 93 ? -33.001 -13.264 25.211 1.00 89.06 93 ARG A C 1
ATOM 783 O O . ARG A 1 93 ? -32.230 -14.138 25.598 1.00 89.06 93 ARG A O 1
ATOM 790 N N . ILE A 1 94 ? -32.824 -11.971 25.466 1.00 90.56 94 ILE A N 1
ATOM 791 C CA . ILE A 1 94 ? -31.688 -11.449 26.227 1.00 90.56 94 ILE A CA 1
ATOM 792 C C . ILE A 1 94 ? -31.795 -11.904 27.678 1.00 90.56 94 ILE A C 1
ATOM 794 O O . ILE A 1 94 ? -30.810 -12.412 28.192 1.00 90.56 94 ILE A O 1
ATOM 798 N N . GLY A 1 95 ? -32.980 -11.845 28.296 1.00 89.00 95 GLY A N 1
ATOM 799 C CA . GLY A 1 95 ? -33.199 -12.351 29.653 1.00 89.00 95 GLY A CA 1
ATOM 800 C C . GLY A 1 95 ? -32.842 -13.833 29.806 1.00 89.00 95 GLY A C 1
ATOM 801 O O . GLY A 1 95 ? -32.216 -14.221 30.791 1.00 89.00 95 GLY A O 1
ATOM 802 N N . PHE A 1 96 ? -33.156 -14.665 28.807 1.00 90.75 96 PHE A N 1
ATOM 803 C CA . PHE A 1 96 ? -32.718 -16.064 28.794 1.00 90.75 96 PHE A CA 1
ATOM 804 C C . PHE A 1 96 ? -31.190 -16.199 28.674 1.00 90.75 96 PHE A C 1
ATOM 806 O O . PHE A 1 96 ? -30.579 -16.962 29.417 1.00 90.75 96 PHE A O 1
ATOM 813 N N . GLN A 1 97 ? -30.559 -15.453 27.762 1.00 87.88 97 GLN A N 1
ATOM 814 C CA . GLN A 1 97 ? -29.114 -15.534 27.513 1.00 87.88 97 GLN A CA 1
ATOM 815 C C . GLN A 1 97 ? -28.270 -14.995 28.676 1.00 87.88 97 GLN A C 1
ATOM 817 O O . GLN A 1 97 ? -27.251 -15.594 29.014 1.00 87.88 97 GLN A O 1
ATOM 822 N N . THR A 1 98 ? -28.687 -13.897 29.308 1.00 88.75 98 THR A N 1
ATOM 823 C CA . THR A 1 98 ? -27.973 -13.305 30.448 1.00 88.75 98 THR A CA 1
ATOM 824 C C . THR A 1 98 ? -28.122 -14.135 31.721 1.00 88.75 98 THR A C 1
ATOM 826 O O . THR A 1 98 ? -27.234 -14.097 32.566 1.00 88.75 98 THR A O 1
ATOM 829 N N . SER A 1 99 ? -29.167 -14.966 31.827 1.00 87.44 99 SER A N 1
ATOM 830 C CA . SER A 1 99 ? -29.343 -15.925 32.932 1.00 87.44 99 SER A CA 1
ATOM 831 C C . SER A 1 99 ? -28.300 -17.055 32.946 1.00 87.44 99 SER A C 1
ATOM 833 O O . SER A 1 99 ? -28.213 -17.792 33.924 1.00 87.44 99 SER A O 1
ATOM 835 N N . LEU A 1 100 ? -27.506 -17.212 31.879 1.00 87.88 100 LEU A N 1
ATOM 836 C CA . LEU A 1 100 ? -26.459 -18.238 31.781 1.00 87.88 100 LEU A CA 1
ATOM 837 C C . LEU A 1 100 ? -25.133 -17.836 32.451 1.00 87.88 100 LEU A C 1
ATOM 839 O O . LEU A 1 100 ? -24.227 -18.662 32.541 1.00 87.88 100 LEU A O 1
ATOM 843 N N . GLY A 1 101 ? -24.988 -16.589 32.903 1.00 85.12 101 GLY A N 1
ATOM 844 C CA . GLY A 1 101 ? -23.751 -16.082 33.498 1.00 85.12 101 GLY A CA 1
ATOM 845 C C . GLY A 1 101 ? -24.001 -15.006 34.549 1.00 85.12 101 GLY A C 1
ATOM 846 O O . GLY A 1 101 ? -25.139 -14.654 34.849 1.00 85.12 101 GLY A O 1
ATOM 847 N N . THR A 1 102 ? -22.926 -14.490 35.145 1.00 87.50 102 THR A N 1
ATOM 848 C CA . THR A 1 102 ? -23.041 -13.452 36.174 1.00 87.50 102 THR A CA 1
ATOM 849 C C . THR A 1 102 ? -23.327 -12.080 35.552 1.00 87.50 102 THR A C 1
ATOM 851 O O . THR A 1 102 ? -22.815 -11.773 34.470 1.00 87.50 102 THR A O 1
ATOM 854 N N . PRO A 1 103 ? -24.095 -11.206 36.225 1.00 83.00 103 PRO A N 1
ATOM 855 C CA . PRO A 1 103 ? -24.351 -9.849 35.741 1.00 83.00 103 PRO A CA 1
ATOM 856 C C . PRO A 1 103 ? -23.067 -9.051 35.470 1.00 83.00 103 PRO A C 1
ATOM 858 O O . PRO A 1 103 ? -22.992 -8.307 34.496 1.00 83.00 103 PRO A O 1
ATOM 861 N N . GLU A 1 104 ? -22.017 -9.240 36.276 1.00 83.56 104 GLU A N 1
ATOM 862 C CA . GLU A 1 104 ? -20.721 -8.583 36.083 1.00 83.56 104 GLU A CA 1
ATOM 863 C C . GLU A 1 104 ? -19.979 -9.043 34.827 1.00 83.56 104 GLU A C 1
ATOM 865 O O . GLU A 1 104 ? -19.181 -8.275 34.292 1.00 83.56 104 GLU A O 1
ATOM 870 N N . PHE A 1 105 ? -20.222 -10.273 34.368 1.00 81.62 105 PHE A N 1
ATOM 871 C CA . PHE A 1 105 ? -19.634 -10.803 33.139 1.00 81.62 105 PHE A CA 1
ATOM 872 C C . PHE A 1 105 ? -20.262 -10.150 31.900 1.00 81.62 105 PHE A C 1
ATOM 874 O O . PHE A 1 105 ? -19.569 -9.816 30.937 1.00 81.62 105 PHE A O 1
ATOM 881 N N . PHE A 1 106 ? -21.575 -9.908 31.943 1.00 81.69 106 PHE A N 1
ATOM 882 C CA . PHE A 1 106 ? -22.299 -9.260 30.851 1.00 81.69 106 PHE A CA 1
ATOM 883 C C . PHE A 1 106 ? -22.203 -7.729 30.873 1.00 81.69 106 PHE A C 1
ATOM 885 O O . PHE A 1 106 ? -22.428 -7.104 29.841 1.00 81.69 106 PHE A O 1
ATOM 892 N N . ASP A 1 107 ? -21.806 -7.114 31.983 1.00 81.00 107 ASP A N 1
ATOM 893 C CA . ASP A 1 107 ? -21.648 -5.662 32.090 1.00 81.00 107 ASP A CA 1
ATOM 894 C C . ASP A 1 107 ? -20.477 -5.134 31.234 1.00 81.00 107 ASP A C 1
ATOM 896 O O . ASP A 1 107 ? -19.296 -5.289 31.568 1.00 81.00 107 ASP A O 1
ATOM 900 N N . MET A 1 108 ? -20.815 -4.437 30.141 1.00 81.06 108 MET A N 1
ATOM 901 C CA . MET A 1 108 ? -19.867 -3.804 29.213 1.00 81.06 108 MET A CA 1
ATOM 902 C C . MET A 1 108 ? -18.866 -2.873 29.910 1.00 81.06 108 MET A C 1
ATOM 904 O O . MET A 1 108 ? -17.726 -2.750 29.459 1.00 81.06 108 MET A O 1
ATOM 908 N N . SER A 1 109 ? -19.246 -2.245 31.028 1.00 79.50 109 SER A N 1
ATOM 909 C CA . SER A 1 109 ? -18.383 -1.301 31.745 1.00 79.50 109 SER A CA 1
ATOM 910 C C . SER A 1 109 ? -17.169 -1.966 32.405 1.00 79.50 109 SER A C 1
ATOM 912 O O . SER A 1 109 ? -16.170 -1.292 32.678 1.00 79.50 109 SER A O 1
ATOM 914 N N . LYS A 1 110 ? -17.230 -3.284 32.639 1.00 81.12 110 LYS A N 1
ATOM 915 C CA . LYS A 1 110 ? -16.183 -4.062 33.320 1.00 81.12 110 LYS A CA 1
ATOM 916 C C . LYS A 1 110 ? -15.373 -4.946 32.375 1.00 81.12 110 LYS A C 1
ATOM 918 O O . LYS A 1 110 ? -14.309 -5.415 32.776 1.00 81.12 110 LYS A O 1
ATOM 923 N N . ARG A 1 111 ? -15.805 -5.122 31.121 1.00 76.94 111 ARG A N 1
ATOM 924 C CA . ARG A 1 111 ? -15.131 -6.004 30.149 1.00 76.94 111 ARG A CA 1
ATOM 925 C C . ARG A 1 111 ? -13.707 -5.556 29.786 1.00 76.94 111 ARG A C 1
ATOM 927 O O . ARG A 1 111 ? -12.875 -6.390 29.463 1.00 76.94 111 ARG A O 1
ATOM 934 N N . LEU A 1 112 ? -13.391 -4.263 29.904 1.00 73.69 112 LEU A N 1
ATOM 935 C CA . LEU A 1 112 ? -12.059 -3.709 29.595 1.00 73.69 112 LEU A CA 1
ATOM 936 C C . LEU A 1 112 ? -11.139 -3.579 30.827 1.00 73.69 112 LEU A C 1
ATOM 938 O O . LEU A 1 112 ? -10.098 -2.929 30.755 1.00 73.69 112 LEU A O 1
ATOM 942 N N . ARG A 1 113 ? -11.526 -4.140 31.983 1.00 69.62 113 ARG A N 1
ATOM 943 C CA . ARG A 1 113 ? -10.894 -3.844 33.281 1.00 69.62 113 ARG A CA 1
ATOM 944 C C . ARG A 1 113 ? -9.495 -4.448 33.464 1.00 69.62 113 ARG A C 1
ATOM 946 O O . ARG A 1 113 ? -8.735 -3.886 34.248 1.00 69.62 113 ARG A O 1
ATOM 953 N N . TYR A 1 114 ? -9.168 -5.551 32.783 1.00 57.44 114 TYR A N 1
ATOM 954 C CA . TYR A 1 114 ? -8.035 -6.401 33.180 1.00 57.44 114 TYR A CA 1
ATOM 955 C C . TYR A 1 114 ? -6.773 -6.337 32.304 1.00 57.44 114 TYR A C 1
ATOM 957 O O . TYR A 1 114 ? -5.701 -6.524 32.858 1.00 57.44 114 TYR A O 1
ATOM 965 N N . GLU A 1 115 ? -6.837 -6.025 31.005 1.00 55.03 115 GLU A N 1
ATOM 966 C CA . GLU A 1 115 ? -5.649 -6.207 30.133 1.00 55.03 115 GLU A CA 1
ATOM 967 C C . GLU A 1 115 ? -5.125 -4.923 29.485 1.00 55.03 115 GLU A C 1
ATOM 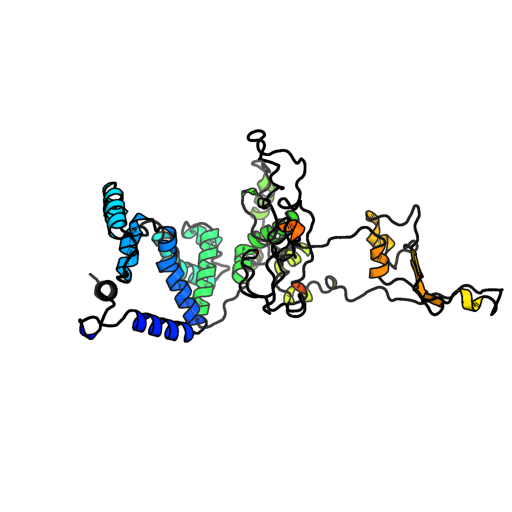969 O O . GLU A 1 115 ? -3.937 -4.785 29.227 1.00 55.03 115 GLU A O 1
ATOM 974 N N . ILE A 1 116 ? -5.985 -3.933 29.268 1.00 55.00 116 ILE A N 1
ATOM 975 C CA . ILE A 1 116 ? -5.604 -2.722 28.538 1.00 55.00 116 ILE A CA 1
ATOM 976 C C . ILE A 1 116 ? -4.756 -1.804 29.439 1.00 55.00 116 ILE A C 1
ATOM 978 O O . ILE A 1 116 ? -3.749 -1.253 29.011 1.00 55.00 116 ILE A O 1
ATOM 982 N N . ASN A 1 117 ? -5.100 -1.679 30.720 1.00 51.75 117 ASN A N 1
ATOM 983 C CA . ASN A 1 117 ? -4.520 -0.647 31.581 1.00 51.75 117 ASN A CA 1
ATOM 984 C C . ASN A 1 117 ? -3.058 -0.867 32.000 1.00 51.75 117 ASN A C 1
ATOM 986 O O . ASN A 1 117 ? -2.415 0.135 32.293 1.00 51.75 117 ASN A O 1
ATOM 990 N N . GLU A 1 118 ? -2.511 -2.089 32.033 1.00 58.97 118 GLU A N 1
ATOM 991 C CA . GLU A 1 118 ? -1.094 -2.273 32.406 1.00 58.97 118 GLU A CA 1
ATOM 992 C C . GLU A 1 118 ? -0.139 -1.771 31.316 1.00 58.97 118 GLU A C 1
ATOM 994 O O . GLU A 1 118 ? 0.799 -1.039 31.626 1.00 58.97 118 GLU A O 1
ATOM 999 N N . ASP A 1 119 ? -0.434 -2.027 30.040 1.00 61.06 119 ASP A N 1
ATOM 1000 C CA . ASP A 1 119 ? 0.352 -1.492 28.920 1.00 61.06 119 ASP A CA 1
ATOM 1001 C C . ASP A 1 119 ? 0.271 0.043 28.843 1.00 61.06 119 ASP A C 1
ATOM 1003 O O . ASP A 1 119 ? 1.272 0.725 28.599 1.00 61.06 119 ASP A O 1
ATOM 1007 N N . TYR A 1 120 ? -0.914 0.615 29.096 1.00 61.84 120 TYR A N 1
ATOM 1008 C CA . TYR A 1 120 ? -1.075 2.071 29.187 1.00 61.84 120 TYR A CA 1
ATOM 1009 C C . TYR A 1 120 ? -0.392 2.654 30.424 1.00 61.84 120 TYR A C 1
ATOM 1011 O O . TYR A 1 120 ? 0.109 3.769 30.349 1.00 61.84 120 TYR A O 1
ATOM 1019 N N . LYS A 1 121 ? -0.314 1.909 31.530 1.00 70.50 121 LYS A N 1
ATOM 1020 C CA . LYS A 1 121 ? 0.411 2.317 32.735 1.00 70.50 121 LYS A CA 1
ATOM 1021 C C . LYS A 1 121 ? 1.919 2.331 32.496 1.00 70.50 121 LYS A C 1
ATOM 1023 O O . LYS A 1 121 ? 2.568 3.311 32.832 1.00 70.50 121 LYS A O 1
ATOM 1028 N N . VAL A 1 122 ? 2.469 1.314 31.829 1.00 67.69 122 VAL A N 1
ATOM 1029 C CA . VAL A 1 122 ? 3.878 1.310 31.394 1.00 67.69 122 VAL A CA 1
ATOM 1030 C C . VAL A 1 122 ? 4.160 2.508 30.487 1.00 67.69 122 VAL A C 1
ATOM 1032 O O . VAL A 1 122 ? 5.160 3.199 30.667 1.00 67.69 122 VAL A O 1
ATOM 1035 N N . ARG A 1 123 ? 3.267 2.806 29.538 1.00 72.81 123 ARG A N 1
ATOM 1036 C CA . ARG A 1 123 ? 3.422 3.976 28.669 1.00 72.81 123 ARG A CA 1
ATOM 1037 C C . ARG A 1 123 ? 3.350 5.292 29.447 1.00 72.81 123 ARG A C 1
ATOM 1039 O O . ARG A 1 123 ? 4.213 6.135 29.246 1.00 72.81 123 ARG A O 1
ATOM 1046 N N . ASP A 1 124 ? 2.339 5.476 30.287 1.00 72.75 124 ASP A N 1
ATOM 1047 C CA . ASP A 1 124 ? 2.026 6.772 30.894 1.00 72.75 124 ASP A CA 1
ATOM 1048 C C . ASP A 1 124 ? 2.886 7.061 32.147 1.00 72.75 124 ASP A C 1
ATOM 1050 O O . ASP A 1 124 ? 3.162 8.224 32.429 1.00 72.75 124 ASP A O 1
ATOM 1054 N N . GLU A 1 125 ? 3.354 6.035 32.874 1.00 73.88 125 GLU A N 1
ATOM 1055 C CA . GLU A 1 125 ? 4.189 6.197 34.079 1.00 73.88 125 GLU A CA 1
ATOM 1056 C C . GLU A 1 125 ? 5.693 6.104 33.786 1.00 73.88 125 GLU A C 1
ATOM 1058 O O . GLU A 1 125 ? 6.452 6.956 34.242 1.00 73.88 125 GLU A O 1
ATOM 1063 N N . LEU A 1 126 ? 6.144 5.110 33.008 1.00 78.12 126 LEU A N 1
ATOM 1064 C CA . LEU A 1 126 ? 7.576 4.936 32.706 1.00 78.12 126 LEU A CA 1
ATOM 1065 C C . LEU A 1 126 ? 8.012 5.714 31.464 1.00 78.12 126 LEU A C 1
ATOM 1067 O O . LEU A 1 126 ? 9.174 6.089 31.326 1.00 78.12 126 LEU A O 1
ATOM 1071 N N . GLY A 1 127 ? 7.100 5.965 30.532 1.00 81.69 127 GLY A N 1
ATOM 1072 C CA . GLY A 1 127 ? 7.445 6.569 29.256 1.00 81.69 127 GLY A CA 1
ATOM 1073 C C . GLY A 1 127 ? 8.037 7.984 29.326 1.00 81.69 127 GLY A C 1
ATOM 1074 O O . GLY A 1 127 ? 9.039 8.216 28.642 1.00 81.69 127 GLY A O 1
ATOM 1075 N N . PRO A 1 128 ? 7.530 8.909 30.167 1.00 82.81 128 PRO A N 1
ATOM 1076 C CA . PRO A 1 128 ? 8.143 10.227 30.331 1.00 82.81 128 PRO A CA 1
ATOM 1077 C C . PRO A 1 128 ? 9.559 10.147 30.912 1.00 82.81 128 PRO A C 1
ATOM 1079 O O . PRO A 1 128 ? 10.435 10.911 30.508 1.00 82.81 128 PRO A O 1
ATOM 1082 N N . GLU A 1 129 ? 9.804 9.199 31.820 1.00 84.19 129 GLU A N 1
ATOM 1083 C CA . GLU A 1 129 ? 11.121 8.957 32.414 1.00 84.19 129 GLU A CA 1
ATOM 1084 C C . GLU A 1 129 ? 12.110 8.429 31.364 1.00 84.19 129 GLU A C 1
ATOM 1086 O O . GLU A 1 129 ? 13.182 9.008 31.169 1.00 84.19 129 GLU A O 1
ATOM 1091 N N . LEU A 1 130 ? 11.709 7.396 30.614 1.00 85.88 130 LEU A N 1
ATOM 1092 C CA . LEU A 1 130 ? 12.480 6.840 29.498 1.00 85.88 130 LEU A CA 1
ATOM 1093 C C . LEU A 1 130 ? 12.814 7.913 28.456 1.00 85.88 130 LEU A C 1
ATOM 1095 O O . LEU A 1 130 ? 13.955 8.013 27.998 1.00 85.88 130 LEU A O 1
ATOM 1099 N N . PHE A 1 131 ? 11.829 8.740 28.103 1.00 85.44 131 PHE A N 1
ATOM 1100 C CA . PHE A 1 131 ? 11.998 9.809 27.130 1.00 85.44 131 PHE A CA 1
ATOM 1101 C C . PHE A 1 131 ? 12.908 10.927 27.645 1.00 85.44 131 PHE A C 1
ATOM 1103 O O . PHE A 1 131 ? 13.755 11.414 26.899 1.00 85.44 131 PHE A O 1
ATOM 1110 N N . ALA A 1 132 ? 12.797 11.320 28.916 1.00 84.81 132 ALA A N 1
ATOM 1111 C CA . ALA A 1 132 ? 13.668 12.329 29.518 1.00 84.81 132 ALA A CA 1
ATOM 1112 C C . ALA A 1 132 ? 15.134 11.871 29.585 1.00 84.81 132 ALA A C 1
ATOM 1114 O O . ALA A 1 132 ? 16.040 12.682 29.386 1.00 84.81 132 ALA A O 1
ATOM 1115 N N . LEU A 1 133 ? 15.381 10.585 29.847 1.00 84.12 133 LEU A N 1
ATOM 1116 C CA . LEU A 1 133 ? 16.726 10.006 29.813 1.00 84.12 133 LEU A CA 1
ATOM 1117 C C . LEU A 1 133 ? 17.287 9.986 28.386 1.00 84.12 133 LEU A C 1
ATOM 1119 O O . LEU A 1 133 ? 18.397 10.472 28.154 1.00 84.12 133 LEU A O 1
ATOM 1123 N N . TRP A 1 134 ? 16.503 9.482 27.431 1.00 83.94 134 TRP A N 1
ATOM 1124 C CA . TRP A 1 134 ? 16.916 9.359 26.035 1.00 83.94 134 TRP A CA 1
ATOM 1125 C C . TRP A 1 134 ? 17.125 10.722 25.360 1.00 83.94 134 TRP A C 1
ATOM 1127 O O . TRP A 1 134 ? 18.143 10.935 24.718 1.00 83.94 134 TRP A O 1
ATOM 1137 N N . SER A 1 135 ? 16.220 11.683 25.546 1.00 79.69 135 SER A N 1
ATOM 1138 C CA . SER A 1 135 ? 16.321 13.015 24.924 1.00 79.69 135 SER A CA 1
ATOM 1139 C C . SER A 1 135 ? 17.507 13.841 25.429 1.00 79.69 135 SER A C 1
ATOM 1141 O O . SER A 1 135 ? 18.125 14.564 24.652 1.00 79.69 135 SER A O 1
ATOM 1143 N N . LYS A 1 136 ? 17.856 13.734 26.719 1.00 80.00 136 LYS A N 1
ATOM 1144 C CA . LYS A 1 136 ? 18.966 14.501 27.311 1.00 80.00 136 LYS A CA 1
ATOM 1145 C C . LYS A 1 136 ? 20.340 13.996 26.879 1.00 80.00 136 LYS A C 1
ATOM 1147 O O . LYS A 1 136 ? 21.272 14.789 26.787 1.00 80.00 136 LYS A O 1
ATOM 1152 N N . ALA A 1 137 ? 20.488 12.687 26.693 1.00 74.25 137 ALA A N 1
ATOM 1153 C CA . ALA A 1 137 ? 21.749 12.074 26.289 1.00 74.25 137 ALA A CA 1
ATOM 1154 C C . ALA A 1 137 ? 21.481 10.719 25.608 1.00 74.25 137 ALA A C 1
ATOM 1156 O O . ALA A 1 137 ? 21.688 9.676 26.241 1.00 74.25 137 ALA A O 1
ATOM 1157 N N . PRO A 1 138 ? 21.041 10.714 24.335 1.00 70.81 138 PRO A N 1
ATOM 1158 C CA . PRO A 1 138 ? 20.600 9.492 23.650 1.00 70.81 138 PRO A CA 1
ATOM 1159 C C . PRO A 1 138 ? 21.719 8.458 23.539 1.00 70.81 138 PRO A C 1
ATOM 1161 O O . PRO A 1 138 ? 21.487 7.261 23.634 1.00 70.81 138 PRO A O 1
ATOM 1164 N N . GLU A 1 139 ? 22.950 8.935 23.455 1.00 69.19 139 GLU A N 1
ATOM 1165 C CA . GLU A 1 139 ? 24.168 8.140 23.330 1.00 69.19 139 GLU A CA 1
ATOM 1166 C C . GLU A 1 139 ? 24.630 7.545 24.679 1.00 69.19 139 GLU A C 1
ATOM 1168 O O . GLU A 1 139 ? 25.402 6.595 24.732 1.00 69.19 139 GLU A O 1
ATOM 1173 N N . ARG A 1 140 ? 24.147 8.078 25.814 1.00 74.31 140 ARG A N 1
ATOM 1174 C CA . ARG A 1 140 ? 24.346 7.470 27.149 1.00 74.31 140 ARG A CA 1
ATOM 1175 C C . ARG A 1 140 ? 23.210 6.523 27.526 1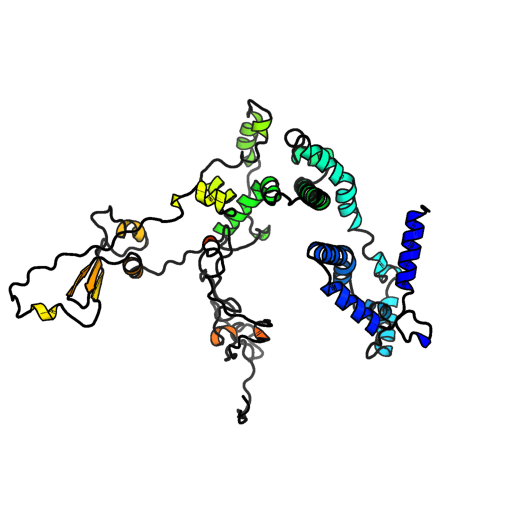.00 74.31 140 ARG A C 1
ATOM 1177 O O . ARG A 1 140 ? 23.411 5.615 28.344 1.00 74.31 140 ARG A O 1
ATOM 1184 N N . TRP A 1 141 ? 22.035 6.760 26.952 1.00 76.75 141 TRP A N 1
ATOM 1185 C CA . TRP A 1 141 ? 20.792 6.042 27.202 1.00 76.75 141 TRP A CA 1
ATOM 1186 C C . TRP A 1 141 ? 20.215 5.472 25.904 1.00 76.75 141 TRP A C 1
ATOM 1188 O O . TRP A 1 141 ? 19.080 5.806 25.556 1.00 76.75 141 TRP A O 1
ATOM 1198 N N . PRO A 1 142 ? 20.958 4.602 25.192 1.00 80.69 142 PRO A N 1
ATOM 1199 C CA . PRO A 1 142 ? 20.421 3.967 24.002 1.00 80.69 142 PRO A CA 1
ATOM 1200 C C . PRO A 1 142 ? 19.214 3.088 24.382 1.00 80.69 142 PRO A C 1
ATOM 1202 O O . PRO A 1 142 ? 19.123 2.620 25.532 1.00 80.69 142 PRO A O 1
ATOM 1205 N N . PRO A 1 143 ? 18.271 2.840 23.455 1.00 83.75 143 PRO A N 1
ATOM 1206 C CA . PRO A 1 143 ? 17.052 2.095 23.764 1.00 83.75 143 PRO A CA 1
ATOM 1207 C C . PRO A 1 143 ? 17.318 0.690 24.339 1.00 83.75 143 PRO A C 1
ATOM 1209 O O . PRO A 1 143 ? 16.525 0.197 25.136 1.00 83.75 143 PRO A O 1
ATOM 1212 N N . GLU A 1 144 ? 18.454 0.066 24.017 1.00 80.69 144 GLU A N 1
ATOM 1213 C CA . GLU A 1 144 ? 18.910 -1.227 24.541 1.00 80.69 144 GLU A CA 1
ATOM 1214 C C . GLU A 1 144 ? 19.158 -1.169 26.050 1.00 80.69 144 GLU A C 1
ATOM 1216 O O . GLU A 1 144 ? 18.782 -2.076 26.800 1.00 80.69 144 GLU A O 1
ATOM 1221 N N . ARG A 1 145 ? 19.786 -0.083 26.515 1.00 81.06 145 ARG A N 1
ATOM 1222 C CA . ARG A 1 145 ? 20.083 0.126 27.935 1.00 81.06 145 ARG A CA 1
ATOM 1223 C C . ARG A 1 145 ? 18.801 0.367 28.720 1.00 81.06 145 ARG A C 1
ATOM 1225 O O . ARG A 1 145 ? 18.633 -0.201 29.798 1.00 81.06 145 ARG A O 1
ATOM 1232 N N . LEU A 1 146 ? 17.902 1.170 28.157 1.00 83.81 146 LEU A N 1
ATOM 1233 C CA . LEU A 1 146 ? 16.583 1.429 28.721 1.00 83.81 146 LEU A CA 1
ATOM 1234 C C . LEU A 1 146 ? 15.753 0.136 28.812 1.00 83.81 146 LEU A C 1
ATOM 1236 O O . LEU A 1 146 ? 15.225 -0.177 29.874 1.00 83.81 146 LEU A O 1
ATOM 1240 N N . ALA A 1 147 ? 15.727 -0.683 27.760 1.00 85.38 147 ALA A N 1
ATOM 1241 C CA . ALA A 1 147 ? 15.052 -1.984 27.777 1.00 85.38 147 ALA A CA 1
ATOM 1242 C C . ALA A 1 147 ? 15.566 -2.891 28.904 1.00 85.38 147 ALA A C 1
ATOM 1244 O O . ALA A 1 147 ? 14.785 -3.414 29.701 1.00 85.38 147 ALA A O 1
ATOM 1245 N N . LYS A 1 148 ? 16.891 -3.002 29.044 1.00 84.31 148 LYS A N 1
ATOM 1246 C CA . LYS A 1 148 ? 17.512 -3.838 30.078 1.00 84.31 148 LYS A CA 1
ATOM 1247 C C . LYS A 1 148 ? 17.250 -3.339 31.501 1.00 84.31 148 LYS A C 1
ATOM 1249 O O . LYS A 1 148 ? 17.067 -4.159 32.395 1.00 84.31 148 LYS A O 1
ATOM 1254 N N . MET A 1 149 ? 17.263 -2.026 31.730 1.00 81.94 149 MET A N 1
ATOM 1255 C CA . MET A 1 149 ? 17.088 -1.458 33.072 1.00 81.94 149 MET A CA 1
ATOM 1256 C C . MET A 1 149 ? 15.660 -1.560 33.589 1.00 81.94 149 MET A C 1
ATOM 1258 O O . MET A 1 149 ? 15.469 -1.829 34.771 1.00 81.94 149 MET A O 1
ATOM 1262 N N . TYR A 1 150 ? 14.678 -1.378 32.710 1.00 81.12 150 TYR A N 1
ATOM 1263 C CA . TYR A 1 150 ? 13.266 -1.411 33.089 1.00 81.12 150 TYR A CA 1
ATOM 1264 C C . TYR A 1 150 ? 12.625 -2.791 32.876 1.00 81.12 150 TYR A C 1
ATOM 1266 O O . TYR A 1 150 ? 11.433 -2.953 33.114 1.00 81.12 150 TYR A O 1
ATOM 1274 N N . GLY A 1 151 ? 13.398 -3.794 32.438 1.00 83.81 151 GLY A N 1
ATOM 1275 C CA . GLY A 1 151 ? 12.898 -5.151 32.192 1.00 83.81 151 GLY A CA 1
ATOM 1276 C C . GLY A 1 151 ? 11.849 -5.219 31.078 1.00 83.81 151 GLY A C 1
ATOM 1277 O O . GLY A 1 151 ? 11.011 -6.116 31.081 1.00 83.81 151 GLY A O 1
ATOM 1278 N N . LEU A 1 152 ? 11.879 -4.261 30.149 1.00 84.38 152 LEU A N 1
ATOM 1279 C CA . LEU A 1 152 ? 10.942 -4.156 29.033 1.00 84.38 152 LEU A CA 1
ATOM 1280 C C . LEU A 1 152 ? 11.560 -4.743 27.762 1.00 84.38 152 LEU A C 1
ATOM 1282 O O . LEU A 1 152 ? 12.779 -4.743 27.585 1.00 84.38 152 LEU A O 1
ATOM 1286 N N . ASP A 1 153 ? 10.713 -5.189 26.835 1.00 87.44 153 ASP A N 1
ATOM 1287 C CA . ASP A 1 153 ? 11.179 -5.582 25.506 1.00 87.44 153 ASP A CA 1
ATOM 1288 C C . ASP A 1 153 ? 11.746 -4.374 24.734 1.00 87.44 153 ASP A C 1
ATOM 1290 O O . ASP A 1 153 ? 11.217 -3.258 24.787 1.00 87.44 153 ASP A O 1
ATOM 1294 N N . PHE A 1 154 ? 12.806 -4.608 23.961 1.00 86.62 154 PHE A N 1
ATOM 1295 C CA . PHE A 1 154 ? 13.489 -3.589 23.166 1.00 86.62 154 PHE A CA 1
ATOM 1296 C C . PHE A 1 154 ? 12.551 -2.909 22.161 1.00 86.62 154 PHE A C 1
ATOM 1298 O O . PHE A 1 154 ? 12.590 -1.692 21.963 1.00 86.62 154 PHE A O 1
ATOM 1305 N N . THR A 1 155 ? 11.659 -3.685 21.541 1.00 88.81 155 THR A N 1
ATOM 1306 C CA . THR A 1 155 ? 10.656 -3.156 20.608 1.00 88.81 155 THR A CA 1
ATOM 1307 C C . THR A 1 155 ? 9.644 -2.269 21.325 1.00 88.81 155 THR A C 1
ATOM 1309 O O . THR A 1 155 ? 9.265 -1.219 20.799 1.00 88.81 155 THR A O 1
ATOM 1312 N N . LEU A 1 156 ? 9.228 -2.654 22.534 1.00 87.31 156 LEU A N 1
ATOM 1313 C CA . LEU A 1 156 ? 8.280 -1.885 23.335 1.00 87.31 156 LEU A CA 1
ATOM 1314 C C . LEU A 1 156 ? 8.873 -0.534 23.749 1.00 87.31 156 LEU A C 1
ATOM 1316 O O . LEU A 1 156 ? 8.231 0.493 23.529 1.00 87.31 156 LEU A O 1
ATOM 1320 N N . VAL A 1 157 ? 10.115 -0.511 24.243 1.00 89.00 157 VAL A N 1
ATOM 1321 C CA . VAL A 1 157 ? 10.806 0.739 24.607 1.00 89.00 157 VAL A CA 1
ATOM 1322 C C . VAL A 1 157 ? 10.912 1.684 23.416 1.00 89.00 157 VAL A C 1
ATOM 1324 O O . VAL A 1 157 ? 10.522 2.844 23.526 1.00 89.00 157 VAL A O 1
ATOM 1327 N N . ARG A 1 158 ? 11.353 1.205 22.246 1.00 89.31 158 ARG A N 1
ATOM 1328 C CA . ARG A 1 158 ? 11.433 2.050 21.042 1.00 89.31 158 ARG A CA 1
ATOM 1329 C C . ARG A 1 158 ? 10.067 2.617 20.633 1.00 89.31 158 ARG A C 1
ATOM 1331 O O . ARG A 1 158 ? 9.986 3.787 20.268 1.00 89.31 158 ARG A O 1
ATOM 1338 N N . LYS A 1 159 ? 8.982 1.835 20.737 1.00 89.00 159 LYS A N 1
ATOM 1339 C CA . LYS A 1 159 ? 7.611 2.327 20.485 1.00 89.00 159 LYS A CA 1
ATOM 1340 C C . LYS A 1 159 ? 7.198 3.410 21.486 1.00 89.00 159 LYS A C 1
ATOM 1342 O O . LYS A 1 159 ? 6.582 4.394 21.082 1.00 89.00 159 LYS A O 1
ATOM 1347 N N . ILE A 1 160 ? 7.537 3.238 22.764 1.00 88.44 160 ILE A N 1
ATOM 1348 C CA . ILE A 1 160 ? 7.260 4.220 23.820 1.00 88.44 160 ILE A CA 1
ATOM 1349 C C . ILE A 1 160 ? 8.021 5.524 23.553 1.00 88.44 160 ILE A C 1
ATOM 1351 O O . ILE A 1 160 ? 7.409 6.587 23.622 1.00 88.44 160 ILE A O 1
ATOM 1355 N N . LEU A 1 161 ? 9.308 5.455 23.192 1.00 88.94 161 LEU A N 1
ATOM 1356 C CA . LEU A 1 161 ? 10.129 6.631 22.873 1.00 88.94 161 LEU A CA 1
ATOM 1357 C C . LEU A 1 161 ? 9.565 7.424 21.689 1.00 88.94 161 LEU A C 1
ATOM 1359 O O . LEU A 1 161 ? 9.436 8.642 21.778 1.00 88.94 161 LEU A O 1
ATOM 1363 N N . VAL A 1 162 ? 9.164 6.738 20.610 1.00 90.12 162 VAL A N 1
ATOM 1364 C CA . VAL A 1 162 ? 8.493 7.380 19.467 1.00 90.12 162 VAL A CA 1
ATOM 1365 C C . VAL A 1 162 ? 7.207 8.070 19.915 1.00 90.12 162 VAL A C 1
ATOM 1367 O O . VAL A 1 162 ? 6.997 9.234 19.592 1.00 90.12 162 VAL A O 1
ATOM 1370 N N . TRP A 1 163 ? 6.348 7.384 20.673 1.00 89.56 163 TRP A N 1
ATOM 1371 C CA . TRP A 1 163 ? 5.086 7.972 21.122 1.00 89.56 163 TRP A CA 1
ATOM 1372 C C . TRP A 1 163 ? 5.308 9.226 21.981 1.00 89.56 163 TRP A C 1
ATOM 1374 O O . TRP A 1 163 ? 4.630 10.229 21.771 1.00 89.56 163 TRP A O 1
ATOM 1384 N N . HIS A 1 164 ? 6.287 9.199 22.890 1.00 87.50 164 HIS A N 1
ATOM 1385 C CA . HIS A 1 164 ? 6.611 10.345 23.744 1.00 87.50 164 HIS A CA 1
ATOM 1386 C C . HIS A 1 164 ? 7.198 11.516 22.965 1.00 87.50 164 HIS A C 1
ATOM 1388 O O . HIS A 1 164 ? 6.834 12.652 23.249 1.00 87.50 164 HIS A O 1
ATOM 1394 N N . HIS A 1 165 ? 8.040 11.257 21.960 1.00 87.50 165 HIS A N 1
ATOM 1395 C CA . HIS A 1 165 ? 8.536 12.304 21.065 1.00 87.50 165 HIS A CA 1
ATOM 1396 C C . HIS A 1 165 ? 7.387 13.039 20.380 1.00 87.50 165 HIS A C 1
ATOM 1398 O O . HIS A 1 165 ? 7.279 14.256 20.473 1.00 87.50 165 HIS A O 1
ATOM 1404 N N . PHE A 1 166 ? 6.482 12.284 19.755 1.00 87.25 166 PHE A N 1
ATOM 1405 C CA . PHE A 1 166 ? 5.319 12.853 19.079 1.00 87.25 166 PHE A CA 1
ATOM 1406 C C . PHE A 1 166 ? 4.411 13.603 20.052 1.00 87.25 166 PHE A C 1
ATOM 1408 O O . PHE A 1 166 ? 3.993 14.719 19.758 1.00 87.25 166 PHE A O 1
ATOM 1415 N N . LYS A 1 167 ? 4.149 13.030 21.232 1.00 84.69 167 LYS A N 1
ATOM 1416 C CA . LYS A 1 167 ? 3.341 13.675 22.269 1.00 84.69 167 LYS A CA 1
ATOM 1417 C C . LYS A 1 167 ? 3.960 14.994 22.738 1.00 84.69 167 LYS A C 1
ATOM 1419 O O . LYS A 1 167 ? 3.252 15.991 22.787 1.00 84.69 167 LYS A O 1
ATOM 1424 N N . ALA A 1 168 ? 5.262 15.015 23.015 1.00 83.12 168 ALA A N 1
ATOM 1425 C CA . ALA A 1 168 ? 5.973 16.218 23.439 1.00 83.12 168 ALA A CA 1
ATOM 1426 C C . ALA A 1 168 ? 5.965 17.310 22.358 1.00 83.12 168 ALA A C 1
ATOM 1428 O O . ALA A 1 168 ? 5.751 18.477 22.671 1.00 83.12 168 ALA A O 1
ATOM 1429 N N . CYS A 1 169 ? 6.153 16.936 21.090 1.00 84.69 169 CYS A N 1
ATOM 1430 C CA . CYS A 1 169 ? 6.054 17.861 19.962 1.00 84.69 169 CYS A CA 1
ATOM 1431 C C . CYS A 1 169 ? 4.643 18.457 19.837 1.00 84.69 169 CYS A C 1
ATOM 1433 O O . CYS A 1 169 ? 4.513 19.678 19.776 1.00 84.69 169 CYS A O 1
ATOM 1435 N N . TYR A 1 170 ? 3.592 17.631 19.901 1.00 83.69 170 TYR A N 1
ATOM 1436 C CA . TYR A 1 170 ? 2.208 18.118 19.880 1.00 83.69 170 TYR A CA 1
ATOM 1437 C C . TYR A 1 170 ? 1.874 19.007 21.084 1.00 83.69 170 TYR A C 1
ATOM 1439 O O . TYR A 1 170 ? 1.227 20.034 20.912 1.00 83.69 170 TYR A O 1
ATOM 1447 N N . ASP A 1 171 ? 2.352 18.667 22.284 1.00 79.75 171 ASP A N 1
ATOM 1448 C CA . ASP A 1 171 ? 2.152 19.486 23.490 1.00 79.75 171 ASP A CA 1
ATOM 1449 C C . ASP A 1 171 ? 2.861 20.842 23.412 1.00 79.75 171 ASP A C 1
ATOM 1451 O O . ASP A 1 171 ? 2.404 21.817 24.006 1.00 79.75 171 ASP A O 1
ATOM 1455 N N . ALA A 1 172 ? 3.963 20.913 22.665 1.00 79.19 172 ALA A N 1
ATOM 1456 C CA . ALA A 1 172 ? 4.695 22.144 22.398 1.00 79.19 172 ALA A CA 1
ATOM 1457 C C . ALA A 1 172 ? 4.199 22.896 21.147 1.00 79.19 172 ALA A C 1
ATOM 1459 O O . ALA A 1 172 ? 4.774 23.931 20.811 1.00 79.19 172 ALA A O 1
ATOM 1460 N N . CYS A 1 173 ? 3.173 22.390 20.449 1.00 82.50 173 CYS A N 1
ATOM 1461 C CA . CYS A 1 173 ? 2.710 22.896 19.151 1.00 82.50 173 CYS A CA 1
ATOM 1462 C C . CYS A 1 173 ? 3.833 22.987 18.094 1.00 82.50 173 CYS A C 1
ATOM 1464 O O . CYS A 1 173 ? 3.886 23.926 17.300 1.00 82.50 173 CYS A O 1
ATOM 1466 N N . VAL A 1 174 ? 4.750 22.014 18.095 1.00 82.81 174 VAL A N 1
ATOM 1467 C CA . VAL A 1 174 ? 5.859 21.883 17.137 1.00 82.81 174 VAL A CA 1
ATOM 1468 C C . VAL A 1 174 ? 5.659 20.613 16.315 1.00 82.81 174 VAL A C 1
ATOM 1470 O O . VAL A 1 174 ? 5.244 19.583 16.841 1.00 82.81 174 VAL A O 1
ATOM 1473 N N . GLU A 1 175 ? 5.975 20.659 15.020 1.00 87.56 175 GLU A N 1
ATOM 1474 C CA . GLU A 1 175 ? 5.905 19.468 14.174 1.00 87.56 175 GLU A CA 1
ATOM 1475 C C . GLU A 1 175 ? 6.930 18.407 14.632 1.00 87.56 175 GLU A C 1
ATOM 1477 O O . GLU A 1 175 ? 8.115 18.719 14.800 1.00 87.56 175 GLU A O 1
ATOM 1482 N N . PRO A 1 176 ? 6.511 17.146 14.846 1.00 89.00 176 PRO A N 1
ATOM 1483 C CA . PRO A 1 176 ? 7.429 16.081 15.214 1.00 89.00 176 PRO A CA 1
ATOM 1484 C C . PRO A 1 176 ? 8.327 15.668 14.046 1.00 89.00 176 PRO A C 1
ATOM 1486 O O . PRO A 1 176 ? 7.916 15.616 12.893 1.00 89.00 176 PRO A O 1
ATOM 1489 N N . ASP A 1 177 ? 9.555 15.259 14.361 1.00 89.81 177 ASP A N 1
ATOM 1490 C CA . ASP A 1 177 ? 10.413 14.575 13.390 1.00 89.81 177 ASP A CA 1
ATOM 1491 C C . ASP A 1 177 ? 9.838 13.207 12.962 1.00 89.81 177 ASP A C 1
ATOM 1493 O O . ASP A 1 177 ? 9.979 12.192 13.654 1.00 89.81 177 ASP A O 1
ATOM 1497 N N . TRP A 1 178 ? 9.248 13.170 11.766 1.00 92.88 178 TRP A N 1
ATOM 1498 C CA . TRP A 1 178 ? 8.705 11.966 11.133 1.00 92.88 178 TRP A CA 1
ATOM 1499 C C . TRP A 1 178 ? 9.764 10.937 10.716 1.00 92.88 178 TRP A C 1
ATOM 1501 O O . TRP A 1 178 ? 9.415 9.789 10.434 1.00 92.88 178 TRP A O 1
ATOM 1511 N N . SER A 1 179 ? 11.054 11.293 10.711 1.00 90.75 179 SER A N 1
ATOM 1512 C CA . SER A 1 179 ? 12.143 10.340 10.465 1.00 90.75 179 SER A CA 1
ATOM 1513 C C . SER A 1 179 ? 12.507 9.519 11.706 1.00 90.75 179 SER A C 1
ATOM 1515 O O . SER A 1 179 ? 13.133 8.463 11.584 1.00 90.75 179 SER A O 1
ATOM 1517 N N . LEU A 1 180 ? 12.099 9.947 12.909 1.00 90.38 180 LEU A N 1
ATOM 1518 C CA . LEU A 1 180 ? 12.467 9.283 14.159 1.00 90.38 180 LEU A CA 1
ATOM 1519 C C . LEU A 1 180 ? 12.048 7.800 14.230 1.00 90.38 180 LEU A C 1
ATOM 1521 O O . LEU A 1 180 ? 12.892 6.979 14.604 1.00 90.38 180 LEU A O 1
ATOM 1525 N N . PRO A 1 181 ? 10.813 7.400 13.858 1.00 92.50 181 PRO A N 1
ATOM 1526 C CA . PRO A 1 181 ? 10.436 5.989 13.859 1.00 92.50 181 PRO A CA 1
ATOM 1527 C C . PRO A 1 181 ? 11.349 5.162 12.952 1.00 92.50 181 PRO A C 1
ATOM 1529 O O . PRO A 1 181 ? 11.756 4.066 13.317 1.00 92.50 181 PRO A O 1
ATOM 1532 N N . LYS A 1 182 ? 11.730 5.704 11.795 1.00 92.50 182 LYS A N 1
ATOM 1533 C CA . LYS A 1 182 ? 12.638 5.038 10.862 1.00 92.50 182 LYS A CA 1
ATOM 1534 C C . LYS A 1 182 ? 14.062 4.929 11.414 1.00 92.50 182 LYS A C 1
ATOM 1536 O O . LYS A 1 182 ? 14.683 3.892 11.220 1.00 92.50 182 LYS A O 1
ATOM 1541 N N . ARG A 1 183 ? 14.551 5.937 12.145 1.00 89.31 183 ARG A N 1
ATOM 1542 C CA . ARG A 1 183 ? 15.864 5.892 12.817 1.00 89.31 183 ARG A CA 1
ATOM 1543 C C . ARG A 1 183 ? 15.909 4.839 13.924 1.00 89.31 183 ARG A C 1
ATOM 1545 O O . ARG A 1 183 ? 16.832 4.035 13.966 1.00 89.31 183 ARG A O 1
ATOM 1552 N N . LEU A 1 184 ? 14.895 4.795 14.792 1.00 89.75 184 LEU A N 1
ATOM 1553 C CA . LEU A 1 184 ? 14.842 3.816 15.886 1.00 89.75 184 LEU A CA 1
ATOM 1554 C C . LEU A 1 184 ? 14.579 2.388 15.386 1.00 89.75 184 LEU A C 1
ATOM 1556 O O . LEU A 1 184 ? 15.060 1.430 15.987 1.00 89.75 184 LEU A O 1
ATOM 1560 N N . PHE A 1 185 ? 13.845 2.232 14.283 1.00 93.06 185 PHE A N 1
ATOM 1561 C CA . PHE A 1 185 ? 13.519 0.942 13.667 1.00 93.06 185 PHE A CA 1
ATOM 1562 C C . PHE A 1 185 ? 14.266 0.711 12.345 1.00 93.06 185 PHE A C 1
ATOM 1564 O O . PHE A 1 185 ? 13.717 0.131 11.409 1.00 93.06 185 PHE A O 1
ATOM 1571 N N . ALA A 1 186 ? 15.514 1.177 12.239 1.00 92.44 186 ALA A N 1
ATOM 1572 C CA . ALA A 1 186 ? 16.247 1.186 10.973 1.00 92.44 186 ALA A CA 1
ATOM 1573 C C . ALA A 1 186 ? 16.545 -0.216 10.417 1.00 92.44 186 ALA A C 1
ATOM 1575 O O . ALA A 1 186 ? 16.394 -0.459 9.217 1.00 92.44 186 ALA A O 1
ATOM 1576 N N . LEU A 1 187 ? 16.909 -1.165 11.286 1.00 92.31 187 LEU A N 1
ATOM 1577 C CA . LEU A 1 187 ? 17.118 -2.559 10.885 1.00 92.31 187 LEU A CA 1
ATOM 1578 C C . LEU A 1 187 ? 15.812 -3.194 10.396 1.00 92.31 187 LEU A C 1
ATOM 1580 O O . LEU A 1 187 ? 15.804 -3.896 9.384 1.00 92.31 187 LEU A O 1
ATOM 1584 N N . GLU A 1 188 ? 14.692 -2.927 11.074 1.00 94.56 188 GLU A N 1
ATOM 1585 C CA . GLU A 1 188 ? 13.374 -3.376 10.632 1.00 94.56 188 GLU A CA 1
ATOM 1586 C C . GLU A 1 188 ? 12.947 -2.712 9.321 1.00 94.56 188 GLU A C 1
ATOM 1588 O O . GLU A 1 188 ? 12.373 -3.394 8.472 1.00 94.56 188 GLU A O 1
ATOM 1593 N N . TRP A 1 189 ? 13.266 -1.428 9.129 1.00 94.38 189 TRP A N 1
ATOM 1594 C CA . TRP A 1 189 ? 12.987 -0.682 7.905 1.00 94.38 189 TRP A CA 1
ATOM 1595 C C . TRP A 1 189 ? 13.697 -1.304 6.705 1.00 94.38 189 TRP A C 1
ATOM 1597 O O . TRP A 1 189 ? 13.037 -1.672 5.737 1.00 94.38 189 TRP A O 1
ATOM 1607 N N . ILE A 1 190 ? 15.019 -1.502 6.783 1.00 94.62 190 ILE A N 1
ATOM 1608 C CA . ILE A 1 190 ? 15.800 -2.120 5.699 1.00 94.62 190 ILE A CA 1
ATOM 1609 C C . ILE A 1 190 ? 15.346 -3.558 5.451 1.00 94.62 190 ILE A C 1
ATOM 1611 O O . ILE A 1 190 ? 15.194 -3.966 4.296 1.00 94.62 190 ILE A O 1
ATOM 1615 N N . ARG A 1 191 ? 15.091 -4.332 6.516 1.00 94.62 191 ARG A N 1
ATOM 1616 C CA . ARG A 1 191 ? 14.551 -5.693 6.394 1.00 94.62 191 ARG A CA 1
ATOM 1617 C C . ARG A 1 191 ? 13.245 -5.687 5.602 1.00 94.62 191 ARG A C 1
ATOM 1619 O O . ARG A 1 191 ? 13.110 -6.488 4.682 1.00 94.62 191 ARG A O 1
ATOM 1626 N N . ASP A 1 192 ? 12.312 -4.794 5.928 1.00 94.50 192 ASP A N 1
ATOM 1627 C CA . ASP A 1 192 ? 11.028 -4.698 5.231 1.00 94.50 192 ASP A CA 1
ATOM 1628 C C . ASP A 1 192 ? 11.186 -4.160 3.797 1.00 94.50 192 ASP A C 1
ATOM 1630 O O . ASP A 1 192 ? 10.550 -4.694 2.895 1.00 94.50 192 ASP A O 1
ATOM 1634 N N . VAL A 1 193 ? 12.060 -3.179 3.537 1.00 95.31 193 VAL A N 1
ATOM 1635 C CA . VAL A 1 193 ? 12.362 -2.681 2.175 1.00 95.31 193 VAL A CA 1
ATOM 1636 C C . VAL A 1 193 ? 12.877 -3.816 1.285 1.00 95.31 193 VAL A C 1
ATOM 1638 O O . VAL A 1 193 ? 12.374 -4.035 0.181 1.00 95.31 193 VAL A O 1
ATOM 1641 N N . ARG A 1 194 ? 13.846 -4.592 1.780 1.00 94.88 194 ARG A N 1
ATOM 1642 C CA . ARG A 1 194 ? 14.414 -5.733 1.049 1.00 94.88 194 ARG A CA 1
ATOM 1643 C C . ARG A 1 194 ? 13.416 -6.871 0.891 1.00 94.88 194 ARG A C 1
ATOM 1645 O O . ARG A 1 194 ? 13.370 -7.485 -0.172 1.00 94.88 194 ARG A O 1
ATOM 1652 N N . ALA A 1 195 ? 12.595 -7.122 1.909 1.00 93.81 195 ALA A N 1
ATOM 1653 C CA . ALA A 1 195 ? 11.518 -8.100 1.830 1.00 93.81 195 ALA A CA 1
ATOM 1654 C C . ALA A 1 195 ? 10.479 -7.710 0.772 1.00 93.81 195 ALA A C 1
ATOM 1656 O O . ALA A 1 195 ? 10.114 -8.558 -0.036 1.00 93.81 195 ALA A O 1
ATOM 1657 N N . ARG A 1 196 ? 10.072 -6.434 0.704 1.00 94.50 196 ARG A N 1
ATOM 1658 C CA . ARG A 1 196 ? 9.166 -5.922 -0.338 1.00 94.50 196 ARG A CA 1
ATOM 1659 C C . ARG A 1 196 ? 9.740 -6.119 -1.741 1.00 94.50 196 ARG A C 1
ATOM 1661 O O . ARG A 1 196 ? 9.033 -6.598 -2.624 1.00 94.50 196 ARG A O 1
ATOM 1668 N N . LYS A 1 197 ? 11.034 -5.828 -1.933 1.00 93.94 197 LYS A N 1
ATOM 1669 C CA . LYS A 1 197 ? 11.742 -6.067 -3.206 1.00 93.94 197 LYS A CA 1
ATOM 1670 C C . LYS A 1 197 ? 11.755 -7.547 -3.590 1.00 93.94 197 LYS A C 1
ATOM 1672 O O . LYS A 1 197 ? 11.503 -7.881 -4.740 1.00 93.94 197 LYS A O 1
ATOM 1677 N N . GLN A 1 198 ? 12.065 -8.427 -2.638 1.00 93.25 198 GLN A N 1
ATOM 1678 C CA . GLN A 1 198 ? 12.188 -9.863 -2.891 1.00 93.25 198 GLN A CA 1
ATOM 1679 C C . GLN A 1 198 ? 10.827 -10.543 -3.105 1.00 93.25 198 GLN A C 1
ATOM 1681 O O . GLN A 1 198 ? 10.697 -11.389 -3.985 1.00 93.25 198 GLN A O 1
ATOM 1686 N N . GLY A 1 199 ? 9.837 -10.210 -2.277 1.00 91.25 199 GLY A N 1
ATOM 1687 C CA . GLY A 1 199 ? 8.518 -10.839 -2.270 1.00 91.25 199 GLY A CA 1
ATOM 1688 C C . GLY A 1 199 ? 7.502 -10.201 -3.217 1.00 91.25 199 GLY A C 1
ATOM 1689 O O . GLY A 1 199 ? 6.402 -10.730 -3.324 1.00 91.25 199 GLY A O 1
ATOM 1690 N N . LEU A 1 200 ? 7.849 -9.090 -3.884 1.00 93.81 200 LEU A N 1
ATOM 1691 C CA . LEU A 1 200 ? 6.974 -8.353 -4.809 1.00 93.81 200 LEU A CA 1
ATOM 1692 C C . LEU A 1 200 ? 5.614 -8.008 -4.176 1.00 93.81 200 LEU A C 1
ATOM 1694 O O . LEU A 1 200 ? 4.552 -8.261 -4.742 1.00 93.81 200 LEU A O 1
ATOM 1698 N N . PHE A 1 201 ? 5.658 -7.444 -2.968 1.00 93.50 201 PHE A N 1
ATOM 1699 C CA . PHE A 1 201 ? 4.483 -6.991 -2.224 1.00 93.50 201 PHE A CA 1
ATOM 1700 C C . PHE A 1 201 ? 4.745 -5.622 -1.597 1.00 93.50 201 PHE A C 1
ATOM 1702 O O . PHE A 1 201 ? 5.891 -5.239 -1.364 1.00 93.50 201 PHE A O 1
ATOM 1709 N N . TYR A 1 202 ? 3.678 -4.891 -1.274 1.00 93.69 202 TYR A N 1
ATOM 1710 C CA . TYR A 1 202 ? 3.770 -3.655 -0.503 1.00 93.69 202 TYR A CA 1
ATOM 1711 C C . TYR A 1 202 ? 3.124 -3.838 0.872 1.00 93.69 202 TYR A C 1
ATOM 1713 O O . TYR A 1 202 ? 1.962 -4.221 0.982 1.00 93.69 202 TYR A O 1
ATOM 1721 N N . GLY A 1 203 ? 3.890 -3.594 1.935 1.00 93.56 203 GLY A N 1
ATOM 1722 C CA . GLY A 1 203 ? 3.463 -3.813 3.314 1.00 93.56 203 GLY A CA 1
ATOM 1723 C C . GLY A 1 203 ? 4.638 -4.031 4.266 1.00 93.56 203 GLY A C 1
ATOM 1724 O O . GLY A 1 203 ? 5.779 -3.660 3.973 1.00 93.56 203 GLY A O 1
ATOM 1725 N N . LYS A 1 204 ? 4.347 -4.644 5.417 1.00 91.50 204 LYS A N 1
ATOM 1726 C CA . LYS A 1 204 ? 5.343 -5.092 6.400 1.00 91.50 204 LYS A CA 1
ATOM 1727 C C . LYS A 1 204 ? 5.398 -6.614 6.386 1.00 91.50 204 LYS A C 1
ATOM 1729 O O . LYS A 1 204 ? 4.344 -7.246 6.468 1.00 91.50 204 LYS A O 1
ATOM 1734 N N . MET A 1 205 ? 6.601 -7.177 6.297 1.00 90.75 205 MET A N 1
ATOM 1735 C CA . MET A 1 205 ? 6.787 -8.627 6.250 1.00 90.75 205 MET A CA 1
ATOM 1736 C C . MET A 1 205 ? 6.299 -9.255 7.558 1.00 90.75 205 MET A C 1
ATOM 1738 O O . MET A 1 205 ? 6.655 -8.788 8.645 1.00 90.75 205 MET A O 1
ATOM 1742 N N . ARG A 1 206 ? 5.498 -10.320 7.462 1.00 90.38 206 ARG A N 1
ATOM 1743 C CA . ARG A 1 206 ? 5.010 -11.076 8.630 1.00 90.38 206 ARG A CA 1
ATOM 1744 C C . ARG A 1 206 ? 5.852 -12.333 8.856 1.00 90.38 206 ARG A C 1
ATOM 1746 O O . ARG A 1 206 ? 6.559 -12.789 7.965 1.00 90.38 206 ARG A O 1
ATOM 1753 N N . PHE A 1 207 ? 5.758 -12.923 10.050 1.00 86.56 207 PHE A N 1
ATOM 1754 C CA . PHE A 1 207 ? 6.563 -14.092 10.438 1.00 86.56 207 PHE A CA 1
ATOM 1755 C C . PHE A 1 207 ? 6.470 -15.279 9.468 1.00 86.56 207 PHE A C 1
ATOM 1757 O O . PHE A 1 207 ? 7.474 -15.946 9.246 1.00 86.56 207 PHE A O 1
ATOM 1764 N N . ALA A 1 208 ? 5.308 -15.514 8.851 1.00 83.50 208 ALA A N 1
ATOM 1765 C CA . ALA A 1 208 ? 5.105 -16.623 7.913 1.00 83.50 208 ALA A CA 1
ATOM 1766 C C . ALA A 1 208 ? 5.988 -16.548 6.648 1.00 83.50 208 ALA A C 1
ATOM 1768 O O . ALA A 1 208 ? 6.200 -17.561 5.993 1.00 83.50 208 ALA A O 1
ATOM 1769 N N . GLU A 1 209 ? 6.507 -15.365 6.312 1.00 83.06 209 GLU A N 1
ATOM 1770 C CA . GLU A 1 209 ? 7.340 -15.117 5.127 1.00 83.06 209 GLU A CA 1
ATOM 1771 C C . GLU A 1 209 ? 8.845 -15.183 5.445 1.00 83.06 209 GLU A C 1
ATOM 1773 O O . GLU A 1 209 ? 9.688 -14.956 4.574 1.00 83.06 209 GLU A O 1
ATOM 1778 N N . GLN A 1 210 ? 9.212 -15.478 6.698 1.00 86.50 210 GLN A N 1
ATOM 1779 C CA . GLN A 1 210 ? 10.612 -15.637 7.078 1.00 86.50 210 GLN A CA 1
ATOM 1780 C C . GLN A 1 210 ? 11.229 -16.877 6.422 1.00 86.50 210 GLN A C 1
ATOM 1782 O O . GLN A 1 210 ? 10.587 -17.908 6.223 1.00 86.50 210 GLN A O 1
ATOM 1787 N N . LYS A 1 211 ? 12.524 -16.783 6.103 1.00 88.06 211 LYS A N 1
ATOM 1788 C CA . LYS A 1 211 ? 13.286 -17.906 5.548 1.00 88.06 211 LYS A CA 1
ATOM 1789 C C . LYS A 1 211 ? 13.301 -19.073 6.539 1.00 88.06 211 LYS A C 1
ATOM 1791 O O . LYS A 1 211 ? 13.640 -18.886 7.704 1.00 88.06 211 LYS A O 1
ATOM 1796 N N . ILE A 1 212 ? 13.024 -20.280 6.045 1.00 90.69 212 ILE A N 1
ATOM 1797 C CA . ILE A 1 212 ? 13.095 -21.539 6.807 1.00 90.69 212 ILE A CA 1
ATOM 1798 C C . ILE A 1 212 ? 14.560 -22.008 6.876 1.00 90.69 212 ILE A C 1
ATOM 1800 O O . ILE A 1 212 ? 14.926 -23.069 6.374 1.00 90.69 212 ILE A O 1
ATOM 1804 N N . THR A 1 213 ? 15.440 -21.170 7.421 1.00 87.94 213 THR A N 1
ATOM 1805 C CA . THR A 1 213 ? 16.863 -21.493 7.583 1.00 87.94 213 THR A CA 1
ATOM 1806 C C . THR A 1 213 ? 17.129 -21.876 9.033 1.00 87.94 213 THR A C 1
ATOM 1808 O O . THR A 1 213 ? 16.906 -21.072 9.934 1.00 87.94 213 THR A O 1
ATOM 1811 N N . PHE A 1 214 ? 17.659 -23.079 9.259 1.00 87.31 214 PHE A N 1
ATOM 1812 C CA . PHE A 1 214 ? 18.148 -23.505 10.570 1.00 87.31 214 PHE A CA 1
ATOM 1813 C C . PHE A 1 214 ? 19.640 -23.185 10.680 1.00 87.31 214 PHE A C 1
ATOM 1815 O O . PHE A 1 214 ? 20.471 -23.801 10.013 1.00 87.31 214 PHE A O 1
ATOM 1822 N N . TYR A 1 215 ? 19.978 -22.184 11.489 1.00 90.12 215 TYR A N 1
ATOM 1823 C CA . TYR A 1 215 ? 21.366 -21.818 11.755 1.00 90.12 215 TYR A CA 1
ATOM 1824 C C . TYR A 1 215 ? 21.974 -22.741 12.815 1.00 90.12 215 TYR A C 1
ATOM 1826 O O . TYR A 1 215 ? 21.308 -23.115 13.775 1.00 90.12 215 TYR A O 1
ATOM 1834 N N . SER A 1 216 ? 23.251 -23.095 12.655 1.00 89.00 216 SER A N 1
ATOM 1835 C CA . SER A 1 216 ? 23.998 -23.842 13.675 1.00 89.00 216 SER A CA 1
ATOM 1836 C C . SER A 1 216 ? 24.234 -22.994 14.926 1.00 89.00 216 SER A C 1
ATOM 1838 O O . SER A 1 216 ? 24.429 -21.785 14.796 1.00 89.00 216 SER A O 1
ATOM 1840 N N . ASP A 1 217 ? 24.415 -23.623 16.086 1.00 83.12 217 ASP A N 1
ATOM 1841 C CA . ASP A 1 217 ? 24.720 -22.932 17.352 1.00 83.12 217 ASP A CA 1
ATOM 1842 C C . ASP A 1 217 ? 25.929 -21.980 17.270 1.00 83.12 217 ASP A C 1
ATOM 1844 O O . ASP A 1 217 ? 25.971 -20.944 17.929 1.00 83.12 217 ASP A O 1
ATOM 1848 N N . LYS A 1 218 ? 26.915 -22.287 16.416 1.00 91.12 218 LYS A N 1
ATOM 1849 C CA . LYS A 1 218 ? 28.120 -21.461 16.220 1.00 91.12 218 LYS A CA 1
ATOM 1850 C C . LYS A 1 218 ? 27.964 -20.356 15.168 1.00 91.12 218 LYS A C 1
ATOM 1852 O O . LYS A 1 218 ? 28.938 -19.662 14.887 1.00 91.12 218 LYS A O 1
ATOM 1857 N N . PHE A 1 219 ? 26.781 -20.165 14.582 1.00 86.56 219 PHE A N 1
ATOM 1858 C CA . PHE A 1 219 ? 26.577 -19.227 13.468 1.00 86.56 219 PHE A CA 1
ATOM 1859 C C . PHE A 1 219 ? 26.959 -17.783 13.830 1.00 86.56 219 PHE A C 1
ATOM 1861 O O . PHE A 1 219 ? 27.573 -17.082 13.030 1.00 86.56 219 PHE A O 1
ATOM 1868 N N . LEU A 1 220 ? 26.674 -17.367 15.067 1.00 88.38 220 LEU A N 1
ATOM 1869 C CA . LEU A 1 220 ? 26.978 -16.021 15.560 1.00 88.38 220 LEU A CA 1
ATOM 1870 C C . LEU A 1 220 ? 28.446 -15.829 15.967 1.00 88.38 220 LEU A C 1
ATOM 1872 O O . LEU A 1 220 ? 28.834 -14.710 16.283 1.00 88.38 220 LEU A O 1
ATOM 1876 N N . PHE A 1 221 ? 29.278 -16.877 15.972 1.00 87.94 221 PHE A N 1
ATOM 1877 C CA . PHE A 1 221 ? 30.614 -16.824 16.578 1.00 87.94 221 PHE A CA 1
ATOM 1878 C C . PHE A 1 221 ? 31.514 -15.753 15.953 1.00 87.94 221 PHE A C 1
ATOM 1880 O O . PHE A 1 221 ? 32.164 -14.998 16.672 1.00 87.94 221 PHE A O 1
ATOM 1887 N N . LYS A 1 222 ? 31.522 -15.647 14.619 1.00 91.62 222 LYS A N 1
ATOM 1888 C CA . LYS A 1 222 ? 32.332 -14.642 13.920 1.00 91.62 222 LYS A CA 1
ATOM 1889 C C . LYS A 1 222 ? 31.889 -13.218 14.275 1.00 91.62 222 LYS A C 1
ATOM 1891 O O . LYS A 1 222 ? 32.737 -12.381 14.559 1.00 91.62 222 LYS A O 1
ATOM 1896 N N . ASP A 1 223 ? 30.580 -12.961 14.298 1.00 86.69 223 ASP A N 1
ATOM 1897 C CA . ASP A 1 223 ? 30.040 -11.644 14.665 1.00 86.69 223 ASP A CA 1
ATOM 1898 C C . ASP A 1 223 ? 30.283 -11.325 16.148 1.00 86.69 223 ASP A C 1
ATOM 1900 O O . ASP A 1 223 ? 30.654 -10.207 16.493 1.00 86.69 223 ASP A O 1
ATOM 1904 N N . LEU A 1 224 ? 30.171 -12.326 17.024 1.00 87.00 224 LEU A N 1
ATOM 1905 C CA . LEU A 1 224 ? 30.435 -12.192 18.454 1.00 87.00 224 LEU A CA 1
ATOM 1906 C C . LEU A 1 224 ? 31.888 -11.787 18.729 1.00 87.00 224 LEU A C 1
ATOM 1908 O O . LEU A 1 224 ? 32.121 -10.856 19.497 1.00 87.00 224 LEU A O 1
ATOM 1912 N N . VAL A 1 225 ? 32.860 -12.452 18.095 1.00 89.88 225 VAL A N 1
ATOM 1913 C CA . VAL A 1 225 ? 34.281 -12.093 18.231 1.00 89.88 225 VAL A CA 1
ATOM 1914 C C . VAL A 1 225 ? 34.530 -10.696 17.665 1.00 89.88 225 VAL A C 1
ATOM 1916 O O . VAL A 1 225 ? 35.126 -9.872 18.348 1.00 89.88 225 VAL A O 1
ATOM 1919 N N . ASN A 1 226 ? 33.998 -10.383 16.480 1.00 86.88 226 ASN A N 1
ATOM 1920 C CA . ASN A 1 226 ? 34.154 -9.059 15.874 1.00 86.88 226 ASN A CA 1
ATOM 1921 C C . ASN A 1 226 ? 33.600 -7.932 16.759 1.00 86.88 226 ASN A C 1
ATOM 1923 O O . ASN A 1 226 ? 34.233 -6.889 16.883 1.00 86.88 226 ASN A O 1
ATOM 1927 N N . ARG A 1 227 ? 32.435 -8.128 17.390 1.00 85.12 227 ARG A N 1
ATOM 1928 C CA . ARG A 1 227 ? 31.848 -7.140 18.310 1.00 85.12 227 ARG A CA 1
ATOM 1929 C C . ARG A 1 227 ? 32.622 -7.027 19.616 1.00 85.12 227 ARG A C 1
ATOM 1931 O O . ARG A 1 227 ? 32.728 -5.931 20.152 1.00 85.12 227 ARG A O 1
ATOM 1938 N N . ARG A 1 228 ? 33.133 -8.145 20.138 1.00 83.81 228 ARG A N 1
ATOM 1939 C CA . ARG A 1 228 ? 33.911 -8.172 21.383 1.00 83.81 228 ARG A CA 1
ATOM 1940 C C . ARG A 1 228 ? 35.248 -7.447 21.235 1.00 83.81 228 ARG A C 1
ATOM 1942 O O . ARG A 1 228 ? 35.663 -6.775 22.170 1.00 83.81 228 ARG A O 1
ATOM 1949 N N . GLU A 1 229 ? 35.889 -7.591 20.082 1.00 86.56 229 GLU A N 1
ATOM 1950 C CA . GLU A 1 229 ? 37.181 -6.967 19.772 1.00 86.56 229 GLU A CA 1
ATOM 1951 C C . GLU A 1 229 ? 37.039 -5.548 19.189 1.00 86.56 229 GLU A C 1
ATOM 1953 O O . GLU A 1 229 ? 38.041 -4.887 18.922 1.00 86.56 229 GLU A O 1
ATOM 1958 N N . ALA A 1 230 ? 35.812 -5.058 18.970 1.00 83.44 230 ALA A N 1
ATOM 1959 C CA . ALA A 1 230 ? 35.586 -3.726 18.421 1.00 83.44 230 ALA A CA 1
ATOM 1960 C C . ALA A 1 230 ? 35.977 -2.636 19.430 1.00 83.44 230 ALA A C 1
ATOM 1962 O O . ALA A 1 230 ? 35.464 -2.592 20.550 1.00 83.44 230 ALA A O 1
ATOM 1963 N N . SER A 1 231 ? 36.833 -1.713 19.001 1.00 81.94 231 SER A N 1
ATOM 1964 C CA . SER A 1 231 ? 37.164 -0.486 19.720 1.00 81.94 231 SER A CA 1
ATOM 1965 C C . SER A 1 231 ? 36.660 0.730 18.941 1.00 81.94 231 SER A C 1
ATOM 1967 O O . SER A 1 231 ? 36.711 0.757 17.712 1.00 81.94 231 SER A O 1
ATOM 1969 N N . TYR A 1 232 ? 36.153 1.732 19.660 1.00 79.94 232 TYR A N 1
ATOM 1970 C CA . TYR A 1 232 ? 35.726 3.021 19.099 1.00 79.94 232 TYR A CA 1
ATOM 1971 C C . TYR A 1 232 ? 36.615 4.115 19.677 1.00 79.94 232 TYR A C 1
ATOM 1973 O O . TYR A 1 232 ? 37.028 4.015 20.836 1.00 79.94 232 TYR A O 1
ATOM 1981 N N . ALA A 1 233 ? 36.909 5.151 18.891 1.00 74.62 233 ALA A N 1
ATOM 1982 C CA . ALA A 1 233 ? 37.691 6.278 19.389 1.00 74.62 233 ALA A CA 1
ATOM 1983 C C . ALA A 1 233 ? 36.841 7.147 20.326 1.00 74.62 233 ALA A C 1
ATOM 1985 O O . ALA A 1 233 ? 37.332 7.621 21.349 1.00 74.62 233 ALA A O 1
ATOM 1986 N N . ASN A 1 234 ? 35.552 7.294 20.003 1.00 73.06 234 ASN A N 1
ATOM 1987 C CA . ASN A 1 234 ? 34.584 8.064 20.776 1.00 73.06 234 ASN A CA 1
ATOM 1988 C C . ASN A 1 234 ? 33.296 7.267 21.026 1.00 73.06 234 ASN A C 1
ATOM 1990 O O . ASN A 1 234 ? 32.919 6.405 20.238 1.00 73.06 234 ASN A O 1
ATOM 1994 N N . VAL A 1 235 ? 32.574 7.598 22.103 1.00 61.78 235 VAL A N 1
ATOM 1995 C CA . VAL A 1 235 ? 31.291 6.947 22.447 1.00 61.78 235 VAL A CA 1
ATOM 1996 C C . VAL A 1 235 ? 30.234 7.169 21.359 1.00 61.78 235 VAL A C 1
ATOM 1998 O O . VAL A 1 235 ? 29.436 6.280 21.098 1.00 61.78 235 VAL A O 1
ATOM 2001 N N . TRP A 1 236 ? 30.274 8.314 20.677 1.00 68.12 236 TRP A N 1
ATOM 2002 C CA . TRP A 1 236 ? 29.331 8.648 19.612 1.00 68.12 236 TRP A CA 1
ATOM 2003 C C . TRP A 1 236 ? 29.455 7.738 18.378 1.00 68.12 236 TRP A C 1
ATOM 2005 O O . TRP A 1 236 ? 28.472 7.425 17.718 1.00 68.12 236 TRP A O 1
ATOM 2015 N N . GLU A 1 237 ? 30.666 7.245 18.097 1.00 64.75 237 GLU A N 1
ATOM 2016 C CA . GLU A 1 237 ? 30.928 6.305 16.995 1.00 64.75 237 GLU A CA 1
ATOM 2017 C C . GLU A 1 237 ? 30.394 4.896 17.296 1.00 64.75 237 GLU A C 1
ATOM 2019 O O . GLU A 1 237 ? 30.177 4.098 16.381 1.00 64.75 237 GLU A O 1
ATOM 2024 N N . MET A 1 238 ? 30.185 4.573 18.579 1.00 69.31 238 MET A N 1
ATOM 2025 C CA . MET A 1 238 ? 29.669 3.274 19.011 1.00 69.31 238 MET A CA 1
ATOM 2026 C C . MET A 1 238 ? 28.214 3.080 18.569 1.00 69.31 238 MET A C 1
ATOM 2028 O O . MET A 1 238 ? 27.882 2.020 18.022 1.00 69.31 238 MET A O 1
ATOM 2032 N N . ASP A 1 239 ? 27.407 4.128 18.756 1.00 70.38 239 ASP A N 1
ATOM 2033 C CA . ASP A 1 239 ? 25.949 4.128 18.603 1.00 70.38 239 ASP A CA 1
ATOM 2034 C C . ASP A 1 239 ? 25.469 5.114 17.515 1.00 70.38 239 ASP A C 1
ATOM 2036 O O . ASP A 1 239 ? 24.323 5.571 17.546 1.00 70.38 239 ASP A O 1
ATOM 2040 N N . ASP A 1 240 ? 26.328 5.435 16.535 1.00 77.81 240 ASP A N 1
ATOM 2041 C CA . ASP A 1 240 ? 25.956 6.272 15.388 1.00 77.81 240 ASP A CA 1
ATOM 2042 C C . ASP A 1 240 ? 24.701 5.687 14.703 1.00 77.81 240 ASP A C 1
ATOM 2044 O O . ASP A 1 240 ? 24.708 4.514 14.289 1.00 77.81 240 ASP A O 1
ATOM 2048 N N . PRO A 1 241 ? 23.623 6.484 14.536 1.00 75.06 241 PRO A N 1
ATOM 2049 C CA . PRO A 1 241 ? 22.381 6.039 13.917 1.00 75.06 241 PRO A CA 1
ATOM 2050 C C . PRO A 1 241 ? 22.524 5.635 12.445 1.00 75.06 241 PRO A C 1
ATOM 2052 O O . PRO A 1 241 ? 21.521 5.260 11.857 1.00 75.06 241 PRO A O 1
ATOM 2055 N N . TYR A 1 242 ? 23.702 5.710 11.828 1.00 85.69 242 TYR A N 1
ATOM 2056 C CA . TYR A 1 242 ? 23.960 5.271 10.454 1.00 85.69 242 TYR A CA 1
ATOM 2057 C C . TYR A 1 242 ? 24.965 4.126 10.347 1.00 85.69 242 TYR A C 1
ATOM 2059 O O . TYR A 1 242 ? 25.260 3.677 9.243 1.00 85.69 242 TYR A O 1
ATOM 2067 N N . ARG A 1 243 ? 25.446 3.577 11.468 1.00 85.88 243 ARG A N 1
ATOM 2068 C CA . ARG A 1 243 ? 26.446 2.497 11.477 1.00 85.88 243 ARG A CA 1
ATOM 2069 C C . ARG A 1 243 ? 26.016 1.222 10.730 1.00 85.88 243 ARG A C 1
ATOM 2071 O O . ARG A 1 243 ? 26.856 0.429 10.305 1.00 85.88 243 ARG A O 1
ATOM 2078 N N . PHE A 1 244 ? 24.712 0.997 10.579 1.00 88.00 244 PHE A N 1
ATOM 2079 C CA . PHE A 1 244 ? 24.177 -0.140 9.823 1.00 88.00 244 PHE A CA 1
ATOM 2080 C C . PHE A 1 244 ? 24.327 0.007 8.297 1.00 88.00 244 PHE A C 1
ATOM 2082 O O . PHE A 1 244 ? 24.080 -0.961 7.581 1.00 88.00 244 PHE A O 1
ATOM 2089 N N . LEU A 1 245 ? 24.707 1.188 7.800 1.00 92.19 245 LEU A N 1
ATOM 2090 C CA . LEU A 1 245 ? 24.913 1.479 6.383 1.00 92.19 245 LEU A CA 1
ATOM 2091 C C . LEU A 1 245 ? 26.389 1.274 6.028 1.00 92.19 245 LEU A C 1
ATOM 2093 O O . LEU A 1 245 ? 27.248 1.991 6.531 1.00 92.19 245 LEU A O 1
ATOM 2097 N N . GLN A 1 246 ? 26.696 0.300 5.170 1.00 91.06 246 GLN A N 1
ATOM 2098 C CA . GLN A 1 246 ? 28.081 -0.000 4.767 1.00 91.06 246 GLN A CA 1
ATOM 2099 C C . GLN A 1 246 ? 28.304 0.185 3.267 1.00 91.06 246 GLN A C 1
ATOM 2101 O O . GLN A 1 246 ? 29.402 0.517 2.830 1.00 91.06 246 GLN A O 1
ATOM 2106 N N . THR A 1 247 ? 27.264 -0.049 2.475 1.00 94.12 247 THR A N 1
ATOM 2107 C CA . THR A 1 247 ? 27.298 -0.041 1.015 1.00 94.12 247 THR A CA 1
ATOM 2108 C C . THR A 1 247 ? 26.334 0.998 0.458 1.00 94.12 247 THR A C 1
ATOM 2110 O O . THR A 1 247 ? 25.354 1.357 1.109 1.00 94.12 247 THR A O 1
ATOM 2113 N N . GLU A 1 248 ? 26.557 1.443 -0.780 1.00 91.31 248 GLU A N 1
ATOM 2114 C CA . GLU A 1 248 ? 25.642 2.360 -1.482 1.00 91.31 248 GLU A CA 1
ATOM 2115 C C . GLU A 1 248 ? 24.203 1.821 -1.532 1.00 91.31 248 GLU A C 1
ATOM 2117 O O . GLU A 1 248 ? 23.256 2.583 -1.361 1.00 91.31 248 GLU A O 1
ATOM 2122 N N . GLN A 1 249 ? 24.027 0.499 -1.658 1.00 92.12 249 GLN A N 1
ATOM 2123 C CA . GLN A 1 249 ? 22.711 -0.144 -1.614 1.00 92.12 249 GLN A CA 1
ATOM 2124 C C . GLN A 1 249 ? 22.016 0.032 -0.259 1.00 92.12 249 GLN A C 1
ATOM 2126 O O . GLN A 1 249 ? 20.794 0.160 -0.216 1.00 92.12 249 GLN A O 1
ATOM 2131 N N . ASP A 1 250 ? 22.766 0.030 0.848 1.00 91.62 250 ASP A N 1
ATOM 2132 C CA . ASP A 1 250 ? 22.192 0.281 2.170 1.00 91.62 250 ASP A CA 1
ATOM 2133 C C . ASP A 1 250 ? 21.681 1.727 2.258 1.00 91.62 250 ASP A C 1
ATOM 2135 O O . ASP A 1 250 ? 20.570 1.956 2.741 1.00 91.62 250 ASP A O 1
ATOM 2139 N N . TYR A 1 251 ? 22.458 2.698 1.758 1.00 90.56 251 TYR A N 1
ATOM 2140 C CA . TYR A 1 251 ? 22.045 4.106 1.704 1.00 90.56 251 TYR A CA 1
ATOM 2141 C C . TYR A 1 251 ? 20.824 4.304 0.796 1.00 90.56 251 TYR A C 1
ATOM 2143 O O . TYR A 1 251 ? 19.906 5.039 1.167 1.00 90.56 251 TYR A O 1
ATOM 2151 N N . GLU A 1 252 ? 20.784 3.624 -0.353 1.00 93.19 252 GLU A N 1
ATOM 2152 C CA . GLU A 1 252 ? 19.649 3.635 -1.279 1.00 93.19 252 GLU A CA 1
ATOM 2153 C C . GLU A 1 252 ? 18.378 3.080 -0.609 1.00 93.19 252 GLU A C 1
ATOM 2155 O O . GLU A 1 252 ? 17.333 3.734 -0.614 1.00 93.19 252 GLU A O 1
ATOM 2160 N N . ASP A 1 253 ? 18.469 1.895 0.006 1.00 93.81 253 ASP A N 1
ATOM 2161 C CA . ASP A 1 253 ? 17.346 1.222 0.672 1.00 93.81 253 ASP A CA 1
ATOM 2162 C C . ASP A 1 253 ? 16.845 2.009 1.890 1.00 93.81 253 ASP A C 1
ATOM 2164 O O . ASP A 1 253 ? 15.649 1.993 2.198 1.00 93.81 253 ASP A O 1
ATOM 2168 N N . TYR A 1 254 ? 17.745 2.697 2.593 1.00 93.94 254 TYR A N 1
ATOM 2169 C CA . TYR A 1 254 ? 17.368 3.515 3.730 1.00 93.94 254 TYR A CA 1
ATOM 2170 C C . TYR A 1 254 ? 16.680 4.799 3.272 1.00 93.94 254 TYR A C 1
ATOM 2172 O O . TYR A 1 254 ? 15.572 5.044 3.724 1.00 93.94 254 TYR A O 1
ATOM 2180 N N . TRP A 1 255 ? 17.250 5.599 2.366 1.00 93.75 255 TRP A N 1
ATOM 2181 C CA . TRP A 1 255 ? 16.755 6.955 2.060 1.00 93.75 255 TRP A CA 1
ATOM 2182 C C . TRP A 1 255 ? 15.737 7.083 0.914 1.00 93.75 255 TRP A C 1
ATOM 2184 O O . TRP A 1 255 ? 15.261 8.191 0.677 1.00 93.75 255 TRP A O 1
ATOM 2194 N N . GLY A 1 256 ? 15.378 6.010 0.203 1.00 88.19 256 GLY A N 1
ATOM 2195 C CA . GLY A 1 256 ? 14.519 6.109 -0.992 1.00 88.19 256 GLY A CA 1
ATOM 2196 C C . GLY A 1 256 ? 13.058 6.536 -0.779 1.00 88.19 256 GLY A C 1
ATOM 2197 O O . GLY A 1 256 ? 12.345 6.782 -1.748 1.00 88.19 256 GLY A O 1
ATOM 2198 N N . ASP A 1 257 ? 12.602 6.674 0.465 1.00 87.00 257 ASP A N 1
ATOM 2199 C CA . ASP A 1 257 ? 11.324 7.300 0.834 1.00 87.00 257 ASP A CA 1
ATOM 2200 C C . ASP A 1 257 ? 11.382 8.840 0.831 1.00 87.00 257 ASP A C 1
ATOM 2202 O O . ASP A 1 257 ? 10.365 9.494 0.596 1.00 87.00 257 ASP A O 1
ATOM 2206 N N . ASN A 1 258 ? 12.560 9.427 1.060 1.00 91.50 258 ASN A N 1
ATOM 2207 C CA . ASN A 1 258 ? 12.776 10.868 1.039 1.00 91.50 258 ASN A CA 1
ATOM 2208 C C . ASN A 1 258 ? 13.427 11.289 -0.283 1.00 91.50 258 ASN A C 1
ATOM 2210 O O . ASN A 1 258 ? 14.649 11.225 -0.453 1.00 91.50 258 ASN A O 1
ATOM 2214 N N . TYR A 1 259 ? 12.597 11.783 -1.205 1.00 90.12 259 TYR A N 1
ATOM 2215 C CA . TYR A 1 259 ? 13.040 12.188 -2.537 1.00 90.12 259 TYR A CA 1
ATOM 2216 C C . TYR A 1 259 ? 14.133 13.269 -2.515 1.00 90.12 259 TYR A C 1
ATOM 2218 O O . TYR A 1 259 ? 15.003 13.257 -3.384 1.00 90.12 259 TYR A O 1
ATOM 2226 N N . ASP A 1 260 ? 14.151 14.166 -1.525 1.00 88.81 260 ASP A N 1
ATOM 2227 C CA . ASP A 1 260 ? 15.163 15.224 -1.450 1.00 88.81 260 ASP A CA 1
ATOM 2228 C C . ASP A 1 260 ? 16.557 14.674 -1.150 1.00 88.81 260 ASP A C 1
ATOM 2230 O O . ASP A 1 260 ? 17.535 15.081 -1.783 1.00 88.81 260 ASP A O 1
ATOM 2234 N N . VAL A 1 261 ? 16.655 13.736 -0.204 1.00 89.00 261 VAL A N 1
ATOM 2235 C CA . VAL A 1 261 ? 17.923 13.074 0.135 1.00 89.00 261 VAL A CA 1
ATOM 2236 C C . VAL A 1 261 ? 18.343 12.160 -1.011 1.00 89.00 261 VAL A C 1
ATOM 2238 O O . VAL A 1 261 ? 19.471 12.260 -1.495 1.00 89.00 261 VAL A O 1
ATOM 2241 N N . TYR A 1 262 ? 17.411 11.344 -1.510 1.00 88.31 262 TYR A N 1
ATOM 2242 C CA . TYR A 1 262 ? 17.667 10.390 -2.584 1.00 88.31 262 TYR A CA 1
ATOM 2243 C C . TYR A 1 262 ? 18.168 11.070 -3.863 1.00 88.31 262 TYR A C 1
ATOM 2245 O O . TYR A 1 262 ? 19.199 10.689 -4.407 1.00 88.31 262 TYR A O 1
ATOM 2253 N N . ARG A 1 263 ? 17.503 12.143 -4.311 1.00 87.88 263 ARG A N 1
ATOM 2254 C CA . ARG A 1 263 ? 17.883 12.890 -5.522 1.00 87.88 263 ARG A CA 1
ATOM 2255 C C . ARG A 1 263 ? 19.263 13.542 -5.414 1.00 87.88 263 ARG A C 1
ATOM 2257 O O . ARG A 1 263 ? 19.915 13.745 -6.438 1.00 87.88 263 ARG A O 1
ATOM 2264 N N . ARG A 1 264 ? 19.674 13.946 -4.208 1.00 89.06 264 ARG A N 1
ATOM 2265 C CA . ARG A 1 264 ? 20.977 14.584 -3.965 1.00 89.06 264 ARG A CA 1
ATOM 2266 C C . ARG A 1 264 ? 22.103 13.561 -3.859 1.00 89.06 264 ARG A C 1
ATOM 2268 O O . ARG A 1 264 ? 23.197 13.857 -4.325 1.00 89.06 264 ARG A O 1
ATOM 2275 N N . MET A 1 265 ? 21.834 12.401 -3.260 1.00 84.94 265 MET A N 1
ATOM 2276 C CA . MET A 1 265 ? 22.820 11.330 -3.090 1.00 84.94 265 MET A CA 1
ATOM 2277 C C . MET A 1 265 ? 23.012 10.490 -4.360 1.00 84.94 265 MET A C 1
ATOM 2279 O O . MET A 1 265 ? 24.147 10.151 -4.664 1.00 84.94 265 MET A O 1
ATOM 2283 N N . PHE A 1 266 ? 21.939 10.219 -5.113 1.00 88.69 266 PHE A N 1
ATOM 2284 C CA . PHE A 1 266 ? 21.942 9.343 -6.295 1.00 88.69 266 PHE A CA 1
ATOM 2285 C C . PHE A 1 266 ? 21.403 10.059 -7.553 1.00 88.69 266 PHE A C 1
ATOM 2287 O O . PHE A 1 266 ? 20.326 9.725 -8.068 1.00 88.69 266 PHE A O 1
ATOM 2294 N N . PRO A 1 267 ? 22.085 11.107 -8.057 1.00 84.81 267 PRO A N 1
ATOM 2295 C CA . PRO A 1 267 ? 21.618 11.884 -9.207 1.00 84.81 267 PRO A CA 1
ATOM 2296 C C . PRO A 1 267 ? 21.527 11.077 -10.513 1.00 84.81 267 PRO A C 1
ATOM 2298 O O . PRO A 1 267 ? 20.736 11.434 -11.389 1.00 84.81 267 PRO A O 1
ATOM 2301 N N . GLU A 1 268 ? 22.322 10.017 -10.654 1.00 84.19 268 GLU A N 1
ATOM 2302 C CA . GLU A 1 268 ? 22.382 9.116 -11.811 1.00 84.19 268 GLU A CA 1
ATOM 2303 C C . GLU A 1 268 ? 21.155 8.210 -11.954 1.00 84.19 268 GLU A C 1
ATOM 2305 O O . GLU A 1 268 ? 20.841 7.779 -13.064 1.00 84.19 268 GLU A O 1
ATOM 2310 N N . MET A 1 269 ? 20.408 7.982 -10.869 1.00 82.25 269 MET A N 1
ATOM 2311 C CA . MET A 1 269 ? 19.187 7.167 -10.890 1.00 82.25 269 MET A CA 1
ATOM 2312 C C . MET A 1 269 ? 18.044 7.834 -11.673 1.00 82.25 269 MET A C 1
ATOM 2314 O O . MET A 1 269 ? 17.084 7.172 -12.069 1.00 82.25 269 MET A O 1
ATOM 2318 N N . ILE A 1 270 ? 18.155 9.138 -11.955 1.00 81.94 270 ILE A N 1
ATOM 2319 C CA . ILE A 1 270 ? 17.266 9.864 -12.865 1.00 81.94 270 ILE A CA 1
ATOM 2320 C C . ILE A 1 270 ? 17.997 10.049 -14.196 1.00 81.94 270 ILE A C 1
ATOM 2322 O O . ILE A 1 270 ? 18.862 10.914 -14.332 1.00 81.94 270 ILE A O 1
ATOM 2326 N N . GLY A 1 271 ? 17.616 9.266 -15.207 1.00 79.75 271 GLY A N 1
ATOM 2327 C CA . GLY A 1 271 ? 18.170 9.385 -16.555 1.00 79.75 271 GLY A CA 1
ATOM 2328 C C . GLY A 1 271 ? 17.883 10.758 -17.170 1.00 79.75 271 GLY A C 1
ATOM 2329 O O . GLY A 1 271 ? 16.771 11.022 -17.619 1.00 79.75 271 GLY A O 1
ATOM 2330 N N . LYS A 1 272 ? 18.890 11.640 -17.197 1.00 82.56 272 LYS A N 1
ATOM 2331 C CA . LYS A 1 272 ? 18.827 12.958 -17.865 1.00 82.56 272 LYS A CA 1
ATOM 2332 C C . LYS A 1 272 ? 19.302 12.912 -19.317 1.00 82.56 272 LYS A C 1
ATOM 2334 O O . LYS A 1 272 ? 19.099 13.866 -20.061 1.00 82.56 272 LYS A O 1
ATOM 2339 N N . THR A 1 273 ? 19.961 11.824 -19.702 1.00 78.38 273 THR A N 1
ATOM 2340 C CA . THR A 1 273 ? 20.593 11.631 -21.005 1.00 78.38 273 THR A CA 1
ATOM 2341 C C . THR A 1 273 ? 19.934 10.473 -21.749 1.00 78.38 273 THR A C 1
ATOM 2343 O O . THR A 1 273 ? 19.550 9.464 -21.163 1.00 78.38 273 THR A O 1
ATOM 2346 N N . GLY A 1 274 ? 19.794 10.629 -23.063 1.00 86.38 274 GLY A N 1
ATOM 2347 C CA . GLY A 1 274 ? 19.308 9.598 -23.974 1.00 86.38 274 GLY A CA 1
ATOM 2348 C C . GLY A 1 274 ? 20.032 9.703 -25.312 1.00 86.38 274 GLY A C 1
ATOM 2349 O O . GLY A 1 274 ? 20.662 10.723 -25.596 1.00 86.38 274 GLY A O 1
ATOM 2350 N N . GLU A 1 275 ? 19.963 8.652 -26.129 1.00 85.69 275 GLU A N 1
ATOM 2351 C CA . GLU A 1 275 ? 20.587 8.673 -27.452 1.00 85.69 275 GLU A CA 1
ATOM 2352 C C . GLU A 1 275 ? 19.873 9.686 -28.371 1.00 85.69 275 GLU A C 1
ATOM 2354 O O . GLU A 1 275 ? 18.646 9.614 -28.517 1.00 85.69 275 GLU A O 1
ATOM 2359 N N . PRO A 1 276 ? 20.601 10.636 -28.992 1.00 92.94 276 PRO A N 1
ATOM 2360 C CA . PRO A 1 276 ? 20.001 11.581 -29.922 1.00 92.94 276 PRO A CA 1
ATOM 2361 C C . PRO A 1 276 ? 19.558 10.874 -31.207 1.00 92.94 276 PRO A C 1
ATOM 2363 O O . PRO A 1 276 ? 20.246 10.000 -31.734 1.00 92.94 276 PRO A O 1
ATOM 2366 N N . VAL A 1 277 ? 18.424 11.303 -31.759 1.00 95.38 277 VAL A N 1
ATOM 2367 C CA . VAL A 1 277 ? 17.977 10.843 -33.079 1.00 95.38 277 VAL A CA 1
ATOM 2368 C C . VAL A 1 277 ? 18.830 11.520 -34.150 1.00 95.38 277 VAL A C 1
ATOM 2370 O O . VAL A 1 277 ? 18.894 12.746 -34.207 1.00 95.38 277 VAL A O 1
ATOM 2373 N N . GLN A 1 278 ? 19.471 10.726 -35.005 1.00 94.06 278 GLN A N 1
ATOM 2374 C CA . GLN A 1 278 ? 20.377 11.198 -36.054 1.00 94.06 278 GLN A CA 1
ATOM 2375 C C . GLN A 1 278 ? 19.812 10.858 -37.433 1.00 94.06 278 GLN A C 1
ATOM 2377 O O . GLN A 1 278 ? 19.162 9.827 -37.606 1.00 94.06 278 GLN A O 1
ATOM 2382 N N . GLN A 1 279 ? 20.054 11.718 -38.422 1.00 95.25 279 GLN A N 1
ATOM 2383 C CA . GLN A 1 279 ? 19.691 11.447 -39.813 1.00 95.25 279 GLN A CA 1
ATOM 2384 C C . GLN A 1 279 ? 20.803 10.659 -40.509 1.00 95.25 279 GLN A C 1
ATOM 2386 O O . GLN A 1 279 ? 21.981 10.995 -40.394 1.00 95.25 279 GLN A O 1
ATOM 2391 N N . TYR A 1 280 ? 20.424 9.619 -41.246 1.00 94.81 280 TYR A N 1
ATOM 2392 C CA . TYR A 1 280 ? 21.333 8.861 -42.095 1.00 94.81 280 TYR A CA 1
ATOM 2393 C C . TYR A 1 280 ? 21.328 9.419 -43.513 1.00 94.81 280 TYR A C 1
ATOM 2395 O O . TYR A 1 280 ? 20.300 9.855 -44.033 1.00 94.81 280 TYR A O 1
ATOM 2403 N N . SER A 1 281 ? 22.487 9.354 -44.162 1.00 93.69 281 SER A N 1
ATOM 2404 C CA . SER A 1 281 ? 22.599 9.727 -45.569 1.00 93.69 281 SER A CA 1
ATOM 2405 C C . SER A 1 281 ? 21.941 8.663 -46.457 1.00 93.69 281 SER A C 1
ATOM 2407 O O . SER A 1 281 ? 22.188 7.470 -46.256 1.00 93.69 281 SER A O 1
ATOM 2409 N N . PRO A 1 282 ? 21.110 9.056 -47.439 1.00 90.75 282 PRO A N 1
ATOM 2410 C CA . PRO A 1 282 ? 20.546 8.113 -48.392 1.00 90.75 282 PRO A CA 1
ATOM 2411 C C . PRO A 1 282 ? 21.639 7.552 -49.308 1.00 90.75 282 PRO A C 1
ATOM 2413 O O . PRO A 1 282 ? 22.588 8.244 -49.675 1.00 90.75 282 PRO A O 1
ATOM 2416 N N . MET A 1 283 ? 21.480 6.294 -49.718 1.00 92.25 283 MET A N 1
ATOM 2417 C CA . MET A 1 283 ? 22.323 5.706 -50.758 1.00 92.25 283 MET A CA 1
ATOM 2418 C C . MET A 1 283 ? 22.059 6.415 -52.101 1.00 92.25 283 MET A C 1
ATOM 2420 O O . MET A 1 283 ? 20.890 6.629 -52.445 1.00 92.25 283 MET A O 1
ATOM 2424 N N . PRO A 1 284 ? 23.098 6.763 -52.884 1.00 90.00 284 PRO A N 1
ATOM 2425 C CA . PRO A 1 284 ? 22.905 7.390 -54.187 1.00 90.00 284 PRO A CA 1
ATOM 2426 C C . PRO A 1 284 ? 22.143 6.456 -55.135 1.00 90.00 284 PRO A C 1
ATOM 2428 O O . PRO A 1 284 ? 22.472 5.278 -55.266 1.00 90.00 284 PRO A O 1
ATOM 2431 N N . THR A 1 285 ? 21.126 6.990 -55.816 1.00 91.19 285 THR A N 1
ATOM 2432 C CA . THR A 1 285 ? 20.289 6.230 -56.757 1.00 91.19 285 THR A CA 1
ATOM 2433 C C . THR A 1 285 ? 20.672 6.588 -58.192 1.00 91.19 285 THR A C 1
ATOM 2435 O O . THR A 1 285 ? 20.352 7.671 -58.670 1.00 91.19 285 THR A O 1
ATOM 2438 N N . TRP A 1 286 ? 21.348 5.681 -58.905 1.00 92.75 286 TRP A N 1
ATOM 2439 C CA . TRP A 1 286 ? 21.851 5.938 -60.270 1.00 92.75 286 TRP A CA 1
ATOM 2440 C C . TRP A 1 286 ? 20.756 6.155 -61.321 1.00 92.75 286 TRP A C 1
ATOM 2442 O O . TRP A 1 286 ? 21.012 6.750 -62.360 1.00 92.75 286 TRP A O 1
ATOM 2452 N N . ALA A 1 287 ? 19.526 5.720 -61.041 1.00 90.44 287 ALA A N 1
ATOM 2453 C CA . ALA A 1 287 ? 18.366 6.011 -61.882 1.00 90.44 287 ALA A CA 1
ATOM 2454 C C . ALA A 1 287 ? 17.901 7.483 -61.797 1.00 90.44 287 ALA A C 1
ATOM 2456 O O . ALA A 1 287 ? 17.010 7.885 -62.549 1.00 90.44 287 ALA A O 1
ATOM 2457 N N . GLY A 1 288 ? 18.485 8.275 -60.889 1.00 89.19 288 GLY A N 1
ATOM 2458 C CA . GLY A 1 288 ? 18.229 9.703 -60.730 1.00 89.19 288 GLY A CA 1
ATOM 2459 C C . GLY A 1 288 ? 16.743 10.037 -60.520 1.00 89.19 288 GLY A C 1
ATOM 2460 O O . GLY A 1 288 ? 16.017 9.253 -59.895 1.00 89.19 288 GLY A O 1
ATOM 2461 N N . PRO A 1 289 ? 16.244 11.151 -61.092 1.00 90.69 289 PRO A N 1
ATOM 2462 C CA . PRO A 1 289 ? 14.904 11.674 -60.808 1.00 90.69 289 PRO A CA 1
ATOM 2463 C C . PRO A 1 289 ? 13.766 10.720 -61.192 1.00 90.69 289 PRO A C 1
ATOM 2465 O O . PRO A 1 289 ? 12.664 10.820 -60.653 1.00 90.69 289 PRO A O 1
ATOM 2468 N N . HIS A 1 290 ? 14.021 9.735 -62.062 1.00 89.00 290 HIS A N 1
ATOM 2469 C CA . HIS A 1 290 ? 13.040 8.703 -62.402 1.00 89.00 290 HIS A CA 1
ATOM 2470 C C . HIS A 1 290 ? 12.658 7.816 -61.213 1.00 89.00 290 HIS A C 1
ATOM 2472 O O . HIS A 1 290 ? 11.595 7.200 -61.246 1.00 89.00 290 HIS A O 1
ATOM 2478 N N . ARG A 1 291 ? 13.500 7.715 -60.175 1.00 91.44 291 ARG A N 1
ATOM 2479 C CA . ARG A 1 291 ? 13.242 6.881 -58.988 1.00 91.44 291 ARG A CA 1
ATOM 2480 C C . ARG A 1 291 ? 13.203 7.653 -57.671 1.00 91.44 291 ARG A C 1
ATOM 2482 O O . ARG A 1 291 ? 12.847 7.053 -56.662 1.00 91.44 291 ARG A O 1
ATOM 2489 N N . ASP A 1 292 ? 13.450 8.961 -57.671 1.00 84.25 292 ASP A N 1
ATOM 2490 C CA . ASP A 1 292 ? 13.416 9.786 -56.451 1.00 84.25 292 ASP A CA 1
ATOM 2491 C C . ASP A 1 292 ? 12.053 9.758 -55.739 1.00 84.25 292 ASP A C 1
ATOM 2493 O O . ASP A 1 292 ? 11.984 9.818 -54.511 1.00 84.25 292 ASP A O 1
ATOM 2497 N N . HIS A 1 293 ? 10.962 9.598 -56.495 1.00 88.06 293 HIS A N 1
ATOM 2498 C CA . HIS A 1 293 ? 9.615 9.485 -55.934 1.00 88.06 293 HIS A CA 1
ATOM 2499 C C . HIS A 1 293 ? 9.382 8.171 -55.172 1.00 88.06 293 HIS A C 1
ATOM 2501 O O . HIS A 1 293 ? 8.560 8.145 -54.266 1.00 88.06 293 HIS A O 1
ATOM 2507 N N . ALA A 1 294 ? 10.095 7.088 -55.501 1.00 90.00 294 ALA A N 1
ATOM 2508 C CA . ALA A 1 294 ? 9.801 5.747 -54.983 1.00 90.00 294 ALA A CA 1
ATOM 2509 C C . ALA A 1 294 ? 10.121 5.591 -53.489 1.00 90.00 294 ALA A C 1
ATOM 2511 O O . ALA A 1 294 ? 9.542 4.754 -52.804 1.00 90.00 294 ALA A O 1
ATOM 2512 N N . ASN A 1 295 ? 11.051 6.402 -52.986 1.00 89.56 295 ASN A N 1
ATOM 2513 C CA . ASN A 1 295 ? 11.425 6.420 -51.578 1.00 89.56 295 ASN A CA 1
ATOM 2514 C C . ASN A 1 295 ? 10.535 7.351 -50.738 1.00 89.56 295 ASN A C 1
ATOM 2516 O O . ASN A 1 295 ? 10.658 7.340 -49.516 1.00 89.56 295 ASN A O 1
ATOM 2520 N N . ARG A 1 296 ? 9.656 8.145 -51.362 1.00 94.00 296 ARG A N 1
ATOM 2521 C CA . ARG A 1 296 ? 8.652 8.967 -50.675 1.00 94.00 296 ARG A CA 1
ATOM 2522 C C . ARG A 1 296 ? 7.339 8.200 -50.634 1.00 94.00 296 ARG A C 1
ATOM 2524 O O . ARG A 1 296 ? 6.918 7.637 -51.638 1.00 94.00 296 ARG A O 1
ATOM 2531 N N . SER A 1 297 ? 6.706 8.150 -49.470 1.00 94.44 297 SER A N 1
ATOM 2532 C CA . SER A 1 297 ? 5.496 7.346 -49.268 1.00 94.44 297 SER A CA 1
ATOM 2533 C C . SER A 1 297 ? 4.616 7.946 -48.179 1.00 94.44 297 SER A C 1
ATOM 2535 O O . SER A 1 297 ? 5.014 8.904 -47.527 1.00 94.44 297 SER A O 1
ATOM 2537 N N . GLU A 1 298 ? 3.438 7.375 -47.953 1.00 95.00 298 GLU A N 1
ATOM 2538 C CA . GLU A 1 298 ? 2.489 7.888 -46.958 1.00 95.00 298 GLU A CA 1
ATOM 2539 C C . GLU A 1 298 ? 2.930 7.648 -45.506 1.00 95.00 298 GLU A C 1
ATOM 2541 O O . GLU A 1 298 ? 2.569 8.413 -44.613 1.00 95.00 298 GLU A O 1
ATOM 2546 N N . TYR A 1 299 ? 3.725 6.604 -45.256 1.00 96.62 299 TYR A N 1
ATOM 2547 C CA . TYR A 1 299 ? 3.985 6.098 -43.909 1.00 96.62 299 TYR A CA 1
ATOM 2548 C C . TYR A 1 299 ? 5.461 6.141 -43.517 1.00 96.62 299 TYR A C 1
ATOM 2550 O O . TYR A 1 299 ? 6.369 6.246 -44.344 1.00 96.62 299 TYR A O 1
ATOM 2558 N N . ASN A 1 300 ? 5.700 5.987 -42.215 1.00 97.62 300 ASN A N 1
ATOM 2559 C CA . ASN A 1 300 ? 7.013 5.650 -41.690 1.00 97.62 300 ASN A CA 1
ATOM 2560 C C . ASN A 1 300 ? 7.291 4.155 -41.881 1.00 97.62 300 ASN A C 1
ATOM 2562 O O . ASN A 1 300 ? 6.537 3.320 -41.386 1.00 97.62 300 ASN A O 1
ATOM 2566 N N . TRP A 1 301 ? 8.415 3.818 -42.511 1.00 96.94 301 TRP A N 1
ATOM 2567 C CA . TRP A 1 301 ? 8.868 2.432 -42.643 1.00 96.94 301 TRP A CA 1
ATOM 2568 C C . TRP A 1 301 ? 10.008 2.174 -41.670 1.00 96.94 301 TRP A C 1
ATOM 2570 O O . TRP A 1 301 ? 11.107 2.703 -41.844 1.00 96.94 301 TRP A O 1
ATOM 2580 N N . MET A 1 302 ? 9.739 1.387 -40.632 1.00 97.88 302 MET A N 1
ATOM 2581 C CA . MET A 1 302 ? 10.736 1.003 -39.640 1.00 97.88 302 MET A CA 1
ATOM 2582 C C . MET A 1 302 ? 11.334 -0.360 -39.982 1.00 97.88 302 MET A C 1
ATOM 2584 O O . MET A 1 302 ? 10.609 -1.333 -40.168 1.00 97.88 302 MET A O 1
ATOM 2588 N N . PHE A 1 303 ? 12.661 -0.431 -39.992 1.00 97.69 303 PHE A N 1
ATOM 2589 C CA . PHE A 1 303 ? 13.416 -1.661 -40.188 1.00 97.69 303 PHE A CA 1
ATOM 2590 C C . PHE A 1 303 ? 14.314 -1.899 -38.973 1.00 97.69 303 PHE A C 1
ATOM 2592 O O . PHE A 1 303 ? 15.047 -1.002 -38.547 1.00 97.69 303 PHE A O 1
ATOM 2599 N N . ALA A 1 304 ? 14.252 -3.110 -38.426 1.00 98.06 304 ALA A N 1
ATOM 2600 C CA . ALA A 1 304 ? 15.079 -3.568 -37.319 1.00 98.06 304 ALA A CA 1
ATOM 2601 C C . ALA A 1 304 ? 15.865 -4.806 -37.749 1.00 98.06 304 ALA A C 1
ATOM 2603 O O . ALA A 1 304 ? 15.314 -5.721 -38.360 1.00 98.06 304 ALA A O 1
ATOM 2604 N N . GLU A 1 305 ? 17.152 -4.836 -37.427 1.00 97.12 305 GLU A N 1
ATOM 2605 C CA . GLU A 1 305 ? 18.009 -5.978 -37.732 1.00 97.12 305 GLU A CA 1
ATOM 2606 C C . GLU A 1 305 ? 17.624 -7.214 -36.900 1.00 97.12 305 GLU A C 1
ATOM 2608 O O . GLU A 1 305 ? 17.220 -7.093 -35.740 1.00 97.12 305 GLU A O 1
ATOM 2613 N N . ILE A 1 306 ? 17.768 -8.402 -37.489 1.00 95.31 306 ILE A N 1
ATOM 2614 C CA . ILE A 1 306 ? 17.705 -9.709 -36.819 1.00 95.31 306 ILE A CA 1
ATOM 2615 C C . ILE A 1 306 ? 18.869 -10.573 -37.319 1.00 95.31 306 ILE A C 1
ATOM 2617 O O . ILE A 1 306 ? 19.321 -10.404 -38.452 1.00 95.31 306 ILE A O 1
ATOM 2621 N N . GLY A 1 307 ? 19.360 -11.500 -36.498 1.00 94.25 307 GLY A N 1
ATOM 2622 C CA . GLY A 1 307 ? 20.464 -12.380 -36.878 1.00 94.25 307 GLY A CA 1
ATOM 2623 C C . GLY A 1 307 ? 21.046 -13.133 -35.688 1.00 94.25 307 GLY A C 1
ATOM 2624 O O . GLY A 1 307 ? 20.559 -13.023 -34.572 1.00 94.25 307 GLY A O 1
ATOM 2625 N N . VAL A 1 308 ? 22.122 -13.890 -35.910 1.00 94.69 308 VAL A N 1
ATOM 2626 C CA . VAL A 1 308 ? 22.726 -14.737 -34.860 1.00 94.69 308 VAL A CA 1
ATOM 2627 C C . VAL A 1 308 ? 23.229 -13.918 -33.661 1.00 94.69 308 VAL A C 1
ATOM 2629 O O . VAL A 1 308 ? 23.162 -14.388 -32.531 1.00 94.69 308 VAL A O 1
ATOM 2632 N N . ASN A 1 309 ? 23.682 -12.681 -33.892 1.00 94.00 309 ASN A N 1
ATOM 2633 C CA . ASN A 1 309 ? 24.276 -11.816 -32.864 1.00 94.00 309 ASN A CA 1
ATOM 2634 C C . ASN A 1 309 ? 23.329 -10.735 -32.313 1.00 94.00 309 ASN A C 1
ATOM 2636 O O . ASN A 1 309 ? 23.787 -9.901 -31.539 1.00 94.00 309 ASN A O 1
ATOM 2640 N N . VAL A 1 310 ? 22.060 -10.696 -32.736 1.00 94.75 310 VAL A N 1
ATOM 2641 C CA . VAL A 1 310 ? 21.130 -9.609 -32.388 1.00 94.75 310 VAL A CA 1
ATOM 2642 C C . VAL A 1 310 ? 19.697 -10.107 -32.248 1.00 94.75 310 VAL A C 1
ATOM 2644 O O . VAL A 1 310 ? 19.214 -10.871 -33.082 1.00 94.75 310 VAL A O 1
ATOM 2647 N N . GLY A 1 311 ? 19.002 -9.603 -31.230 1.00 92.75 311 GLY A N 1
ATOM 2648 C CA . GLY A 1 311 ? 17.649 -10.009 -30.861 1.00 92.75 311 GLY A CA 1
ATOM 2649 C C . GLY A 1 311 ? 17.586 -10.883 -29.608 1.00 92.75 311 GLY A C 1
ATOM 2650 O O . GLY A 1 311 ? 16.598 -11.591 -29.444 1.00 92.75 311 GLY A O 1
ATOM 2651 N N . HIS A 1 312 ? 18.606 -10.855 -28.740 1.00 94.69 312 HIS A N 1
ATOM 2652 C CA . HIS A 1 312 ? 18.639 -11.663 -27.515 1.00 94.69 312 HIS A CA 1
ATOM 2653 C C . HIS A 1 312 ? 18.291 -10.819 -26.284 1.00 94.69 312 HIS A C 1
ATOM 2655 O O . HIS A 1 312 ? 19.025 -9.897 -25.924 1.00 94.69 312 HIS A O 1
ATOM 2661 N N . GLU A 1 313 ? 17.215 -11.153 -25.563 1.00 92.81 313 GLU A N 1
ATOM 2662 C CA . GLU A 1 313 ? 16.757 -10.380 -24.394 1.00 92.81 313 GLU A CA 1
ATOM 2663 C C . GLU A 1 313 ? 17.827 -10.219 -23.310 1.00 92.81 313 GLU A C 1
ATOM 2665 O O . GLU A 1 313 ? 17.963 -9.139 -22.733 1.00 92.81 313 GLU A O 1
ATOM 2670 N N . ALA A 1 314 ? 18.617 -11.266 -23.054 1.00 93.69 314 ALA A N 1
ATOM 2671 C CA . ALA A 1 314 ? 19.688 -11.229 -22.060 1.00 93.69 314 ALA A CA 1
ATOM 2672 C C . ALA A 1 314 ? 20.773 -10.189 -22.397 1.00 93.69 314 ALA A C 1
ATOM 2674 O O . ALA A 1 314 ? 21.407 -9.643 -21.494 1.00 93.69 314 ALA A O 1
ATOM 2675 N N . LEU A 1 315 ? 20.961 -9.885 -23.686 1.00 94.31 315 LEU A N 1
ATOM 2676 C CA . LEU A 1 315 ? 21.946 -8.926 -24.186 1.00 94.31 315 LEU A CA 1
ATOM 2677 C C . LEU A 1 315 ? 21.319 -7.576 -24.563 1.00 94.31 315 LEU A C 1
ATOM 2679 O O . LEU A 1 315 ? 22.029 -6.693 -25.032 1.00 94.31 315 LEU A O 1
ATOM 2683 N N . LYS A 1 316 ? 20.022 -7.358 -24.294 1.00 94.62 316 LYS A N 1
ATOM 2684 C CA . LYS A 1 316 ? 19.265 -6.154 -24.688 1.00 94.62 316 LYS A CA 1
ATOM 2685 C C . LYS A 1 316 ? 19.966 -4.837 -24.354 1.00 94.62 316 LYS A C 1
ATOM 2687 O O . LYS A 1 316 ? 19.966 -3.927 -25.173 1.00 94.62 316 LYS A O 1
ATOM 2692 N N . LYS A 1 317 ? 20.552 -4.704 -23.156 1.00 93.12 317 LYS A N 1
ATOM 2693 C CA . LYS A 1 317 ? 21.263 -3.468 -22.770 1.00 93.12 317 LYS A CA 1
ATOM 2694 C C . LYS A 1 317 ? 22.512 -3.241 -23.627 1.00 93.12 317 LYS A C 1
ATOM 2696 O O . LYS A 1 317 ? 22.742 -2.115 -24.040 1.00 93.12 317 LYS A O 1
ATOM 2701 N N . LEU A 1 318 ? 23.258 -4.304 -23.929 1.00 95.31 318 LEU A N 1
ATOM 2702 C CA . LEU A 1 318 ? 24.474 -4.265 -24.747 1.00 95.31 318 LEU A CA 1
ATOM 2703 C C . LEU A 1 318 ? 24.160 -4.068 -26.240 1.00 95.31 318 LEU A C 1
ATOM 2705 O O . LEU A 1 318 ? 24.879 -3.366 -26.943 1.00 95.31 318 LEU A O 1
ATOM 2709 N N . GLU A 1 319 ? 23.069 -4.657 -26.732 1.00 95.81 319 GLU A N 1
ATOM 2710 C CA . GLU A 1 319 ? 22.595 -4.498 -28.114 1.00 95.81 319 GLU A CA 1
ATOM 2711 C C . GLU A 1 319 ? 21.999 -3.108 -28.396 1.00 95.81 319 GLU A C 1
ATOM 2713 O O . GLU A 1 319 ? 21.856 -2.738 -29.562 1.00 95.81 319 GLU A O 1
ATOM 2718 N N . LEU A 1 320 ? 21.643 -2.351 -27.351 1.00 96.00 320 LEU A N 1
ATOM 2719 C CA . LEU A 1 320 ? 21.151 -0.969 -27.422 1.00 96.00 320 LEU A CA 1
ATOM 2720 C C . LEU A 1 320 ? 22.200 0.068 -27.000 1.00 96.00 320 LEU A C 1
ATOM 2722 O O . LEU A 1 320 ? 21.939 1.264 -27.098 1.00 96.00 320 LEU A O 1
ATOM 2726 N N . ASP A 1 321 ? 23.371 -0.370 -26.543 1.00 94.62 321 ASP A N 1
ATOM 2727 C CA . ASP A 1 321 ? 24.444 0.511 -26.099 1.00 94.62 321 ASP A CA 1
ATOM 2728 C C . ASP A 1 321 ? 25.062 1.249 -27.301 1.00 94.62 321 ASP A C 1
ATOM 2730 O O . ASP A 1 321 ? 25.561 0.591 -28.219 1.00 94.62 321 ASP A O 1
ATOM 2734 N N . PRO A 1 322 ? 25.055 2.597 -27.338 1.00 93.81 322 PRO A N 1
ATOM 2735 C CA . PRO A 1 322 ? 25.674 3.362 -28.419 1.00 93.81 322 PRO A CA 1
ATOM 2736 C C . PRO A 1 322 ? 27.197 3.212 -28.507 1.00 93.81 322 PRO A C 1
ATOM 2738 O O . PRO A 1 322 ? 27.766 3.559 -29.539 1.00 93.81 322 PRO A O 1
ATOM 2741 N N . THR A 1 323 ? 27.860 2.714 -27.461 1.00 94.81 323 THR A N 1
ATOM 2742 C CA . THR A 1 323 ? 29.317 2.506 -27.448 1.00 94.81 323 THR A CA 1
ATOM 2743 C C . THR A 1 323 ? 29.746 1.178 -28.070 1.00 94.81 323 THR A C 1
ATOM 2745 O O . THR A 1 323 ? 30.901 1.034 -28.461 1.00 94.81 323 THR A O 1
ATOM 2748 N N . ASN A 1 324 ? 28.822 0.224 -28.206 1.00 95.75 324 ASN A N 1
ATOM 2749 C CA . ASN A 1 324 ? 29.093 -1.085 -28.785 1.00 95.75 324 ASN A CA 1
ATOM 2750 C C . ASN A 1 324 ? 29.101 -1.010 -30.319 1.00 95.75 324 ASN A C 1
ATOM 2752 O O . ASN A 1 324 ? 28.082 -0.696 -30.937 1.00 95.75 324 ASN A O 1
ATOM 2756 N N . GLU A 1 325 ? 30.208 -1.372 -30.973 1.00 95.00 325 GLU A N 1
ATOM 2757 C CA . GLU A 1 325 ? 30.275 -1.321 -32.438 1.00 95.00 325 GLU A CA 1
ATOM 2758 C C . GLU A 1 325 ? 29.358 -2.344 -33.135 1.00 95.00 325 GLU A C 1
ATOM 2760 O O . GLU A 1 325 ? 29.005 -2.169 -34.302 1.00 95.00 325 GLU A O 1
ATOM 2765 N N . LYS A 1 326 ? 28.933 -3.396 -32.422 1.00 96.56 326 LYS A N 1
ATOM 2766 C CA . LYS A 1 326 ? 27.993 -4.423 -32.908 1.00 96.56 326 LYS A CA 1
ATOM 2767 C C . LYS A 1 326 ? 26.553 -4.170 -32.461 1.00 96.56 326 LYS A C 1
ATOM 2769 O O . LYS A 1 326 ? 25.745 -5.099 -32.431 1.00 96.56 326 LYS A O 1
ATOM 2774 N N . ARG A 1 327 ? 26.227 -2.927 -32.098 1.00 96.00 327 ARG A N 1
ATOM 2775 C CA . ARG A 1 327 ? 24.873 -2.516 -31.724 1.00 96.00 327 ARG A CA 1
ATOM 2776 C C . ARG A 1 327 ? 23.856 -2.917 -32.792 1.00 96.00 327 ARG A C 1
ATOM 2778 O O . ARG A 1 327 ? 24.091 -2.735 -33.989 1.00 96.00 327 ARG A O 1
ATOM 2785 N N . ARG A 1 328 ? 22.689 -3.395 -32.354 1.00 97.19 328 ARG A N 1
ATOM 2786 C CA . ARG A 1 328 ? 21.578 -3.744 -33.244 1.00 97.19 328 ARG A CA 1
ATOM 2787 C C . ARG A 1 328 ? 21.166 -2.525 -34.063 1.00 97.19 328 ARG A C 1
ATOM 2789 O O . ARG A 1 328 ? 20.905 -1.454 -33.509 1.00 97.19 328 ARG A O 1
ATOM 2796 N N . ARG A 1 329 ? 21.121 -2.667 -35.389 1.00 97.38 329 ARG A N 1
ATOM 2797 C CA . ARG A 1 329 ? 20.832 -1.539 -36.279 1.00 97.38 329 ARG A CA 1
ATOM 2798 C C . ARG A 1 329 ? 19.335 -1.354 -36.475 1.00 97.38 329 ARG A C 1
ATOM 2800 O O . ARG A 1 329 ? 18.586 -2.305 -36.702 1.00 97.38 329 ARG A O 1
ATOM 2807 N N . PHE A 1 330 ? 18.927 -0.091 -36.432 1.00 97.75 330 PHE A N 1
ATOM 2808 C CA . PHE A 1 330 ? 17.561 0.345 -36.679 1.00 97.75 330 PHE A CA 1
ATOM 2809 C C . PHE A 1 330 ? 17.574 1.523 -37.643 1.00 97.75 330 PHE A C 1
ATOM 2811 O O . PHE A 1 330 ? 18.401 2.426 -37.513 1.00 97.75 330 PHE A O 1
ATOM 2818 N N . VAL A 1 331 ? 16.626 1.546 -38.573 1.00 97.69 331 VAL A N 1
ATOM 2819 C CA . VAL A 1 331 ? 16.417 2.687 -39.465 1.00 97.69 331 VAL A CA 1
ATOM 2820 C C . VAL A 1 331 ? 14.931 2.930 -39.669 1.00 97.69 331 VAL A C 1
ATOM 2822 O O . VAL A 1 331 ? 14.140 1.995 -39.777 1.00 97.69 331 VAL A O 1
ATOM 2825 N N . VAL A 1 332 ? 14.551 4.203 -39.721 1.00 98.12 332 VAL A N 1
ATOM 2826 C CA . VAL A 1 332 ? 13.197 4.635 -40.057 1.00 98.12 332 VAL A CA 1
ATOM 2827 C C . VAL A 1 332 ? 13.266 5.510 -41.296 1.00 98.12 332 VAL A C 1
ATOM 2829 O O . VAL A 1 332 ? 13.912 6.557 -41.276 1.00 98.12 332 VAL A O 1
ATOM 2832 N N . ARG A 1 333 ? 12.569 5.103 -42.357 1.00 97.50 333 ARG A N 1
ATOM 2833 C CA . ARG A 1 333 ? 12.288 5.968 -43.502 1.00 97.50 333 ARG A CA 1
ATOM 2834 C C . ARG A 1 333 ? 11.056 6.806 -43.194 1.00 97.50 333 ARG A C 1
ATOM 2836 O O . ARG A 1 333 ? 10.002 6.247 -42.899 1.00 97.50 333 ARG A O 1
ATOM 2843 N N . GLN A 1 334 ? 11.200 8.125 -43.199 1.00 96.44 334 GLN A N 1
ATOM 2844 C CA . GLN A 1 334 ? 10.093 9.063 -43.016 1.00 96.44 334 GLN A CA 1
ATOM 2845 C C . GLN A 1 334 ? 9.286 9.228 -44.322 1.00 96.44 334 GLN A C 1
ATOM 2847 O O . GLN A 1 334 ? 9.792 8.879 -45.392 1.00 96.44 334 GLN A O 1
ATOM 2852 N N . PRO A 1 335 ? 8.046 9.756 -44.261 1.00 96.75 335 PRO A N 1
ATOM 2853 C CA . PRO A 1 335 ? 7.196 9.948 -45.444 1.00 96.75 335 PRO A CA 1
ATOM 2854 C C . PRO A 1 335 ? 7.840 10.802 -46.550 1.00 96.75 335 PRO A C 1
ATOM 2856 O O . PRO A 1 335 ? 7.654 10.551 -47.741 1.00 96.75 335 PRO A O 1
ATOM 2859 N N . ASP A 1 336 ? 8.672 11.771 -46.160 1.00 94.94 336 ASP A N 1
ATOM 2860 C CA . ASP A 1 336 ? 9.446 12.639 -47.059 1.00 94.94 336 ASP A CA 1
ATOM 2861 C C . ASP A 1 336 ? 10.632 11.931 -47.752 1.00 94.94 336 ASP A C 1
ATOM 2863 O O . ASP A 1 336 ? 11.294 12.508 -48.621 1.00 94.94 336 ASP A O 1
ATOM 2867 N N . GLY A 1 337 ? 10.875 10.666 -47.399 1.00 92.38 337 GLY A N 1
ATOM 2868 C CA . GLY A 1 337 ? 11.918 9.796 -47.928 1.00 92.38 337 GLY A CA 1
ATOM 2869 C C . GLY A 1 337 ? 13.247 9.850 -47.178 1.00 92.38 337 GLY A C 1
ATOM 2870 O O . GLY A 1 337 ? 14.142 9.064 -47.508 1.00 92.38 337 GLY A O 1
ATOM 2871 N N . SER A 1 338 ? 13.379 10.712 -46.165 1.00 95.06 338 SER A N 1
ATOM 2872 C CA . SER A 1 338 ? 14.583 10.804 -45.336 1.00 95.06 338 SER A CA 1
ATOM 2873 C C . SER A 1 338 ? 14.756 9.566 -44.445 1.00 95.06 338 SER A C 1
ATOM 2875 O O . SER A 1 338 ? 13.797 8.856 -44.130 1.00 95.06 338 SER A O 1
ATOM 2877 N N . LEU A 1 339 ? 15.999 9.271 -44.057 1.00 97.38 339 LEU A N 1
ATOM 2878 C CA . LEU A 1 339 ? 16.336 8.157 -43.172 1.00 97.38 339 LEU A CA 1
ATOM 2879 C C . LEU A 1 339 ? 16.811 8.710 -41.831 1.00 97.38 339 LEU A C 1
ATOM 2881 O O . LEU A 1 339 ? 17.673 9.584 -41.790 1.00 97.38 339 LEU A O 1
ATOM 2885 N N . ARG A 1 340 ? 16.294 8.174 -40.729 1.00 97.81 340 ARG A N 1
ATOM 2886 C CA . ARG A 1 340 ? 16.756 8.503 -39.374 1.00 97.81 340 ARG A CA 1
ATOM 2887 C C . ARG A 1 340 ? 16.977 7.256 -38.530 1.00 97.81 340 ARG A C 1
ATOM 2889 O O . ARG A 1 340 ? 16.403 6.201 -38.815 1.00 97.81 340 ARG A O 1
ATOM 2896 N N . SER A 1 341 ? 17.756 7.392 -37.463 1.00 96.94 341 SER A N 1
ATOM 2897 C CA . SER A 1 341 ? 17.837 6.388 -36.407 1.00 96.94 341 SER A CA 1
ATOM 2898 C C . SER A 1 341 ? 16.504 6.270 -35.657 1.00 96.94 341 SER A C 1
ATOM 2900 O O . SER A 1 341 ? 15.646 7.166 -35.679 1.00 96.94 341 SER A O 1
ATOM 2902 N N . ALA A 1 342 ? 16.305 5.123 -35.014 1.00 96.31 342 ALA A N 1
ATOM 2903 C CA . ALA A 1 342 ? 15.148 4.891 -34.163 1.00 96.31 342 ALA A CA 1
ATOM 2904 C C . ALA A 1 342 ? 15.285 5.647 -32.832 1.00 96.31 342 ALA A C 1
ATOM 2906 O O . ALA A 1 342 ? 16.373 5.763 -32.276 1.00 96.31 342 ALA A O 1
ATOM 2907 N N . LYS A 1 343 ? 14.164 6.132 -32.293 1.00 95.50 343 LYS A N 1
ATOM 2908 C CA . LYS A 1 343 ? 14.082 6.584 -30.896 1.00 95.50 343 LYS A CA 1
ATOM 2909 C C . LYS A 1 343 ? 14.279 5.384 -29.963 1.00 95.50 343 LYS A C 1
ATOM 2911 O O . LYS A 1 343 ? 13.898 4.271 -30.317 1.00 95.50 343 LYS A O 1
ATOM 2916 N N . MET A 1 344 ? 14.736 5.602 -28.728 1.00 94.38 344 MET A N 1
ATOM 2917 C CA . MET A 1 344 ? 14.916 4.506 -27.757 1.00 94.38 344 MET A CA 1
ATOM 2918 C C . MET A 1 344 ? 13.625 3.703 -27.500 1.00 94.38 344 MET A C 1
ATOM 2920 O O . MET A 1 344 ? 13.671 2.491 -27.305 1.00 94.38 344 MET A O 1
ATOM 2924 N N . SER A 1 345 ? 12.453 4.348 -27.548 1.00 92.50 345 SER A N 1
ATOM 2925 C CA . SER A 1 345 ? 11.158 3.658 -27.458 1.00 92.50 345 SER A CA 1
ATOM 2926 C C . SER A 1 345 ? 10.885 2.749 -28.659 1.00 92.50 345 SER A C 1
ATOM 2928 O O . SER A 1 345 ? 10.438 1.621 -28.477 1.00 92.50 345 SER A O 1
ATOM 2930 N N . GLU A 1 346 ? 11.201 3.214 -29.869 1.00 96.12 346 GLU A N 1
ATOM 2931 C CA . GLU A 1 346 ? 11.091 2.438 -31.106 1.00 96.12 346 GLU A CA 1
ATOM 2932 C C . GLU A 1 346 ? 12.060 1.244 -31.061 1.00 96.12 346 GLU A C 1
ATOM 2934 O O . GLU A 1 346 ? 11.658 0.129 -31.367 1.00 96.12 346 GLU A O 1
ATOM 2939 N N . MET A 1 347 ? 13.300 1.432 -30.592 1.00 96.06 347 MET A N 1
ATOM 2940 C CA . MET A 1 347 ? 14.272 0.340 -30.421 1.00 96.06 347 MET A CA 1
ATOM 2941 C C . MET A 1 347 ? 13.794 -0.708 -29.402 1.00 96.06 347 MET A C 1
ATOM 2943 O O . MET A 1 347 ? 13.869 -1.910 -29.657 1.00 96.06 347 MET A O 1
ATOM 2947 N N . ARG A 1 348 ? 13.265 -0.268 -28.248 1.00 94.06 348 ARG A N 1
ATOM 2948 C CA . ARG A 1 348 ? 12.766 -1.157 -27.181 1.00 94.06 348 ARG A CA 1
ATOM 2949 C C . ARG A 1 348 ? 11.509 -1.938 -27.572 1.00 94.06 348 ARG A C 1
ATOM 2951 O O . ARG A 1 348 ? 11.266 -2.970 -26.954 1.00 94.06 348 ARG A O 1
ATOM 2958 N N . ALA A 1 349 ? 10.750 -1.486 -28.573 1.00 95.75 349 ALA A N 1
ATOM 2959 C CA . ALA A 1 349 ? 9.560 -2.180 -29.069 1.00 95.75 349 ALA A CA 1
ATOM 2960 C C . ALA A 1 349 ? 9.875 -3.521 -29.764 1.00 95.75 349 ALA A C 1
ATOM 2962 O O . ALA A 1 349 ? 8.989 -4.357 -29.900 1.00 95.75 349 ALA A O 1
ATOM 2963 N N . TRP A 1 350 ? 11.130 -3.741 -30.174 1.00 96.00 350 TRP A N 1
ATOM 2964 C CA . TRP A 1 350 ? 11.590 -4.964 -30.852 1.00 96.00 350 TRP A CA 1
ATOM 2965 C C . TRP A 1 350 ? 12.173 -6.030 -29.914 1.00 96.00 350 TRP A C 1
ATOM 2967 O O . TRP A 1 350 ? 12.870 -6.937 -30.374 1.00 96.00 350 TRP A O 1
ATOM 2977 N N . TYR A 1 351 ? 11.921 -5.902 -28.613 1.00 94.56 351 TYR A N 1
ATOM 2978 C CA . TYR A 1 351 ? 12.217 -6.911 -27.597 1.00 94.56 351 TYR A CA 1
ATOM 2979 C C . TYR A 1 351 ? 10.919 -7.312 -26.909 1.00 94.56 351 TYR A C 1
ATOM 2981 O O . TYR A 1 351 ? 9.946 -6.551 -26.927 1.00 94.56 351 TYR A O 1
ATOM 2989 N N . TRP A 1 352 ? 10.917 -8.466 -26.238 1.00 93.06 352 TRP A N 1
ATOM 2990 C CA . TRP A 1 352 ? 9.792 -8.819 -25.377 1.00 93.06 352 TRP A CA 1
ATOM 2991 C C . TRP A 1 352 ? 9.492 -7.714 -24.359 1.00 93.06 352 TRP A C 1
ATOM 2993 O O . TRP A 1 352 ? 10.397 -7.038 -23.846 1.00 93.06 352 TRP A O 1
ATOM 3003 N N . LYS A 1 353 ? 8.191 -7.522 -24.093 1.00 91.69 353 LYS A N 1
ATOM 3004 C CA . LYS A 1 353 ? 7.713 -6.524 -23.135 1.00 91.69 353 LYS A CA 1
ATOM 3005 C C . LYS A 1 353 ? 8.426 -6.722 -21.796 1.00 91.69 353 LYS A C 1
ATOM 3007 O O . LYS A 1 353 ? 8.504 -7.829 -21.275 1.00 91.69 353 LYS A O 1
ATOM 3012 N N . GLU A 1 354 ? 8.970 -5.637 -21.266 1.00 87.12 354 GLU A N 1
ATOM 3013 C CA . GLU A 1 354 ? 9.689 -5.632 -19.996 1.00 87.12 354 GLU A CA 1
ATOM 3014 C C . GLU A 1 354 ? 8.801 -4.945 -18.965 1.00 87.12 354 GLU A C 1
ATOM 3016 O O . GLU A 1 354 ? 8.537 -3.746 -19.071 1.00 87.12 354 GLU A O 1
ATOM 3021 N N . GLU A 1 355 ? 8.309 -5.719 -18.003 1.00 86.69 355 GLU A N 1
ATOM 3022 C CA . GLU A 1 355 ? 7.531 -5.208 -16.880 1.00 86.69 355 GLU A CA 1
ATOM 3023 C C . GLU A 1 355 ? 8.505 -4.817 -15.769 1.00 86.69 355 GLU A C 1
ATOM 3025 O O . GLU A 1 355 ? 9.195 -5.662 -15.200 1.00 86.69 355 GLU A O 1
ATOM 3030 N N . TRP A 1 356 ? 8.592 -3.517 -15.493 1.00 89.00 356 TRP A N 1
ATOM 3031 C CA . TRP A 1 356 ? 9.369 -2.990 -14.380 1.00 89.00 356 TRP A CA 1
ATOM 3032 C C . TRP A 1 356 ? 8.419 -2.425 -13.328 1.00 89.00 356 TRP A C 1
ATOM 3034 O O . TRP A 1 356 ? 7.613 -1.540 -13.626 1.00 89.00 356 TRP A O 1
ATOM 3044 N N . ALA A 1 357 ? 8.533 -2.950 -12.111 1.00 89.38 357 ALA A N 1
ATOM 3045 C CA . ALA A 1 357 ? 7.871 -2.443 -10.922 1.00 89.38 357 ALA A CA 1
ATOM 3046 C C . ALA A 1 357 ? 8.775 -2.659 -9.704 1.00 89.38 357 ALA A C 1
ATOM 3048 O O . ALA A 1 357 ? 9.170 -3.791 -9.421 1.00 89.38 357 ALA A O 1
ATOM 3049 N N . ASP A 1 358 ? 9.104 -1.584 -8.986 1.00 88.94 358 ASP A N 1
ATOM 3050 C CA . ASP A 1 358 ? 9.850 -1.662 -7.725 1.00 88.94 358 ASP A CA 1
ATOM 3051 C C . ASP A 1 358 ? 8.903 -1.439 -6.536 1.00 88.94 358 ASP A C 1
ATOM 3053 O O . ASP A 1 358 ? 8.275 -0.391 -6.405 1.00 88.94 358 ASP A O 1
ATOM 3057 N N . PHE A 1 359 ? 8.806 -2.436 -5.656 1.00 92.88 359 PHE A N 1
ATOM 3058 C CA . PHE A 1 359 ? 7.913 -2.440 -4.493 1.00 92.88 359 PHE A CA 1
ATOM 3059 C C . PHE A 1 359 ? 8.530 -1.799 -3.238 1.00 92.88 359 PHE A C 1
ATOM 3061 O O . PHE A 1 359 ? 7.881 -1.735 -2.191 1.00 92.88 359 PHE A O 1
ATOM 3068 N N . ARG A 1 360 ? 9.791 -1.348 -3.296 1.00 88.75 360 ARG A N 1
ATOM 3069 C CA . ARG A 1 360 ? 10.539 -0.891 -2.114 1.00 88.75 360 ARG A CA 1
ATOM 3070 C C . ARG A 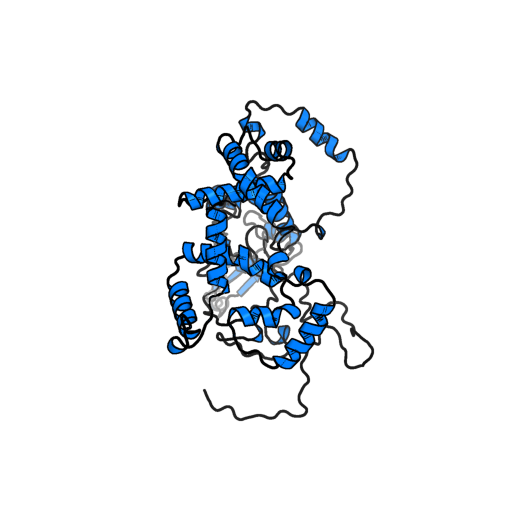1 360 ? 9.916 0.302 -1.391 1.00 88.75 360 ARG A C 1
ATOM 3072 O O . ARG A 1 360 ? 9.800 0.246 -0.164 1.00 88.75 360 ARG A O 1
ATOM 3079 N N . PHE A 1 361 ? 9.541 1.355 -2.118 1.00 89.75 361 PHE A N 1
ATOM 3080 C CA . PHE A 1 361 ? 9.233 2.667 -1.525 1.00 89.75 361 PHE A CA 1
ATOM 3081 C C . PHE A 1 361 ? 7.772 3.087 -1.685 1.00 89.75 361 PHE A C 1
ATOM 3083 O O . PHE A 1 361 ? 7.147 3.450 -0.695 1.00 89.75 361 PHE A O 1
ATOM 3090 N N . TRP A 1 362 ? 7.209 2.967 -2.891 1.00 93.12 362 TRP A N 1
ATOM 3091 C CA . TRP A 1 362 ? 5.797 3.248 -3.168 1.00 93.12 362 TRP A CA 1
ATOM 3092 C C . TRP A 1 362 ? 5.143 2.054 -3.855 1.00 93.12 362 TRP A C 1
ATOM 3094 O O . TRP A 1 362 ? 5.770 1.382 -4.676 1.00 93.12 362 TRP A O 1
ATOM 3104 N N . ALA A 1 363 ? 3.881 1.788 -3.518 1.00 93.81 363 ALA A N 1
ATOM 3105 C CA . ALA A 1 363 ? 3.144 0.665 -4.079 1.00 93.81 363 ALA A CA 1
ATOM 3106 C C . ALA A 1 363 ? 2.985 0.831 -5.604 1.00 93.81 363 ALA A C 1
ATOM 3108 O O . ALA A 1 363 ? 2.398 1.828 -6.034 1.00 93.81 363 ALA A O 1
ATOM 3109 N N . PRO A 1 364 ? 3.473 -0.117 -6.425 1.00 93.12 364 PRO A N 1
ATOM 3110 C CA . PRO A 1 364 ? 3.208 -0.097 -7.857 1.00 93.12 364 PRO A CA 1
ATOM 3111 C C . PRO A 1 364 ? 1.735 -0.387 -8.128 1.00 93.12 364 PRO A C 1
ATOM 3113 O O . PRO A 1 364 ? 1.039 -1.000 -7.313 1.00 93.12 364 PRO A O 1
ATOM 3116 N N . ASN A 1 365 ? 1.252 0.039 -9.293 1.00 93.25 365 ASN A N 1
ATOM 3117 C CA . ASN A 1 365 ? -0.108 -0.270 -9.698 1.00 93.25 365 ASN A CA 1
ATOM 3118 C C . ASN A 1 365 ? -0.221 -1.778 -9.960 1.00 93.25 365 ASN A C 1
ATOM 3120 O O . ASN A 1 365 ? 0.499 -2.338 -10.788 1.00 93.25 365 ASN A O 1
ATOM 3124 N N . MET A 1 366 ? -1.106 -2.453 -9.238 1.00 93.75 366 MET A N 1
ATOM 3125 C CA . MET A 1 366 ? -1.336 -3.878 -9.436 1.00 93.75 366 MET A CA 1
ATOM 3126 C C . MET A 1 366 ? -2.468 -4.062 -10.441 1.00 93.75 366 MET A C 1
ATOM 3128 O O . MET A 1 366 ? -3.563 -3.517 -10.269 1.00 93.75 366 MET A O 1
ATOM 3132 N N . GLU A 1 367 ? -2.206 -4.834 -11.494 1.00 92.25 367 GLU A N 1
ATOM 3133 C CA . GLU A 1 367 ? -3.262 -5.242 -12.420 1.00 92.25 367 GLU A CA 1
ATOM 3134 C C . GLU A 1 367 ? -4.308 -6.096 -11.683 1.00 92.25 367 GLU A C 1
ATOM 3136 O O . GLU A 1 367 ? -4.069 -6.571 -10.573 1.00 92.25 367 GLU A O 1
ATOM 3141 N N . TRP A 1 368 ? -5.481 -6.293 -12.284 1.00 94.12 368 TRP A N 1
ATOM 3142 C CA . TRP A 1 368 ? -6.554 -7.141 -11.732 1.00 94.12 368 TRP A CA 1
ATOM 3143 C C . TRP A 1 368 ? -7.201 -6.647 -10.423 1.00 94.12 368 TRP A C 1
ATOM 3145 O O . TRP A 1 368 ? -7.892 -7.399 -9.733 1.00 94.12 368 TRP A O 1
ATOM 3155 N N . GLY A 1 369 ? -6.995 -5.375 -10.073 1.00 92.31 369 GLY A N 1
ATOM 3156 C CA . GLY A 1 369 ? -7.717 -4.703 -8.991 1.00 92.31 369 GLY A CA 1
ATOM 3157 C C . GLY A 1 369 ? -9.177 -4.393 -9.346 1.00 92.31 369 GLY A C 1
ATOM 3158 O O . GLY A 1 369 ? -9.582 -4.458 -10.508 1.00 92.31 369 GLY A O 1
ATOM 3159 N N . VAL A 1 370 ? -9.963 -3.992 -8.341 1.00 92.94 370 VAL A N 1
ATOM 3160 C CA . VAL A 1 370 ? -11.407 -3.708 -8.486 1.00 92.94 370 VAL A CA 1
ATOM 3161 C C . VAL A 1 370 ? -11.697 -2.582 -9.482 1.00 92.94 370 VAL A C 1
ATOM 3163 O O . VAL A 1 370 ? -12.671 -2.666 -10.219 1.00 92.94 370 VAL A O 1
ATOM 3166 N N . GLU A 1 371 ? -10.866 -1.538 -9.516 1.00 90.75 371 GLU A N 1
ATOM 3167 C CA . GLU A 1 371 ? -11.045 -0.400 -10.432 1.00 90.75 371 GLU A CA 1
ATOM 3168 C C . GLU A 1 371 ? -10.303 -0.558 -11.771 1.00 90.75 371 GLU A C 1
ATOM 3170 O O . GLU A 1 371 ? -10.595 0.179 -12.708 1.00 90.75 371 GLU A O 1
ATOM 3175 N N . ASN A 1 372 ? -9.358 -1.502 -11.867 1.00 89.25 372 ASN A N 1
ATOM 3176 C CA . ASN A 1 372 ? -8.500 -1.686 -13.047 1.00 89.25 372 ASN A CA 1
ATOM 3177 C C . ASN A 1 372 ? -9.063 -2.711 -14.045 1.00 89.25 372 ASN A C 1
ATOM 3179 O O . ASN A 1 372 ? -8.748 -2.654 -15.230 1.00 89.25 372 ASN A O 1
ATOM 3183 N N . THR A 1 373 ? -9.847 -3.679 -13.567 1.00 92.44 373 THR A N 1
ATOM 3184 C CA . THR A 1 373 ? -10.302 -4.822 -14.371 1.00 92.44 373 THR A CA 1
ATOM 3185 C C . THR A 1 373 ? -11.547 -4.468 -15.182 1.00 92.44 373 THR A C 1
ATOM 3187 O O . THR A 1 373 ? -12.443 -3.799 -14.673 1.00 92.44 373 THR A O 1
ATOM 3190 N N . GLY A 1 374 ? -11.625 -4.943 -16.428 1.00 90.38 374 GLY A N 1
ATOM 3191 C CA . GLY A 1 374 ? -12.845 -4.857 -17.232 1.00 90.38 374 GLY A CA 1
ATOM 3192 C C . GLY A 1 374 ? -13.998 -5.680 -16.641 1.00 90.38 374 GLY A C 1
ATOM 3193 O O . GLY A 1 374 ? -13.785 -6.666 -15.930 1.00 90.38 374 GLY A O 1
ATOM 3194 N N . ASP A 1 375 ? -15.242 -5.284 -16.931 1.00 90.81 375 ASP A N 1
ATOM 3195 C CA . ASP A 1 375 ? -16.422 -5.891 -16.293 1.00 90.81 375 ASP A CA 1
ATOM 3196 C C . ASP A 1 375 ? -16.554 -7.389 -16.586 1.00 90.81 375 ASP A C 1
ATOM 3198 O O . ASP A 1 375 ? -16.943 -8.172 -15.716 1.00 90.81 375 ASP A O 1
ATOM 3202 N N . MET A 1 376 ? -16.241 -7.795 -17.818 1.00 90.25 376 MET A N 1
ATOM 3203 C CA . MET A 1 376 ? -16.430 -9.174 -18.266 1.00 90.25 376 MET A CA 1
ATOM 3204 C C . MET A 1 376 ? -15.485 -10.123 -17.532 1.00 90.25 376 MET A C 1
ATOM 3206 O O . MET A 1 376 ? -15.899 -11.208 -17.125 1.00 90.25 376 MET A O 1
ATOM 3210 N N . GLU A 1 377 ? -14.247 -9.698 -17.296 1.00 91.69 377 GLU A N 1
ATOM 3211 C CA . GLU A 1 377 ? -13.261 -10.459 -16.539 1.00 91.69 377 GLU A CA 1
ATOM 3212 C C . GLU A 1 377 ? -13.569 -10.471 -15.033 1.00 91.69 377 GLU A C 1
ATOM 3214 O O . GLU A 1 377 ? -13.315 -11.470 -14.356 1.00 91.69 377 GLU A O 1
ATOM 3219 N N . GLN A 1 378 ? -14.144 -9.388 -14.501 1.00 91.88 378 GLN A N 1
ATOM 3220 C CA . GLN A 1 378 ? -14.431 -9.254 -13.072 1.00 91.88 378 GLN A CA 1
ATOM 3221 C C . GLN A 1 378 ? -15.743 -9.939 -12.643 1.00 91.88 378 GLN A C 1
ATOM 3223 O O . GLN A 1 378 ? -15.806 -10.557 -11.571 1.00 91.88 378 GLN A O 1
ATOM 3228 N N . TYR A 1 379 ? -16.795 -9.837 -13.459 1.00 92.19 379 TYR A N 1
ATOM 3229 C CA . TYR A 1 379 ? -18.166 -10.196 -13.082 1.00 92.19 379 TYR A CA 1
ATOM 3230 C C . TYR A 1 379 ? -18.882 -11.156 -14.043 1.00 92.19 379 TYR A C 1
ATOM 3232 O O . TYR A 1 379 ? -19.960 -11.616 -13.675 1.00 92.19 379 TYR A O 1
ATOM 3240 N N . GLN A 1 380 ? -18.331 -11.464 -15.229 1.00 90.38 380 GLN A N 1
ATOM 3241 C CA . GLN A 1 380 ? -19.003 -12.238 -16.301 1.00 90.38 380 GLN A CA 1
ATOM 3242 C C . GLN A 1 380 ? -20.307 -11.588 -16.817 1.00 90.38 380 GLN A C 1
ATOM 3244 O O . GLN A 1 380 ? -21.127 -12.212 -17.491 1.00 90.38 380 GLN A O 1
ATOM 3249 N N . GLU A 1 381 ? -20.490 -10.302 -16.517 1.00 91.19 381 GLU A N 1
ATOM 3250 C CA . GLU A 1 381 ? -21.634 -9.472 -16.882 1.00 91.19 381 GLU A CA 1
ATOM 3251 C C . GLU A 1 381 ? -21.140 -8.066 -17.201 1.00 91.19 381 GLU A C 1
ATOM 3253 O O . GLU A 1 381 ? -20.158 -7.610 -16.622 1.00 91.19 381 GLU A O 1
ATOM 3258 N N . HIS A 1 382 ? -21.868 -7.346 -18.053 1.00 93.56 382 HIS A N 1
ATOM 3259 C CA . HIS A 1 382 ? -21.646 -5.913 -18.189 1.00 93.56 382 HIS A CA 1
ATOM 3260 C C . HIS A 1 382 ? -22.153 -5.178 -16.942 1.00 93.56 382 HIS A C 1
ATOM 3262 O O . HIS A 1 382 ? -23.295 -5.383 -16.513 1.00 93.56 382 HIS A O 1
ATOM 3268 N N . VAL A 1 383 ? -21.313 -4.305 -16.390 1.00 91.69 383 VAL A N 1
ATOM 3269 C CA . VAL A 1 383 ? -21.654 -3.382 -15.308 1.00 91.69 383 VAL A CA 1
ATOM 3270 C C . VAL A 1 383 ? -21.437 -1.971 -15.857 1.00 91.69 383 VAL A C 1
ATOM 3272 O O . VAL A 1 383 ? -20.323 -1.657 -16.253 1.00 91.69 383 VAL A O 1
ATOM 3275 N N . PRO A 1 384 ? -22.464 -1.108 -15.933 1.00 89.56 384 PRO A N 1
ATOM 3276 C CA . PRO A 1 384 ? -22.292 0.227 -16.497 1.00 89.56 384 PRO A CA 1
ATOM 3277 C C . PRO A 1 384 ? -21.174 1.003 -15.789 1.00 89.56 384 PRO A C 1
ATOM 3279 O O . PRO A 1 384 ? -21.190 1.130 -14.566 1.00 89.56 384 PRO A O 1
ATOM 3282 N N . ASP A 1 385 ? -20.219 1.537 -16.552 1.00 90.50 385 ASP A N 1
ATOM 3283 C CA . ASP A 1 385 ? -19.107 2.313 -15.999 1.00 90.50 385 ASP A CA 1
ATOM 3284 C C . ASP A 1 385 ? -19.539 3.756 -15.695 1.00 90.50 385 ASP A C 1
ATOM 3286 O O . ASP A 1 385 ? -19.258 4.693 -16.449 1.00 90.50 385 ASP A O 1
ATOM 3290 N N . THR A 1 386 ? -20.255 3.937 -14.584 1.00 90.12 386 THR A N 1
ATOM 3291 C CA . THR A 1 386 ? -20.657 5.260 -14.101 1.00 90.12 386 THR A CA 1
ATOM 3292 C C . THR A 1 386 ? -19.594 5.854 -13.163 1.00 90.12 386 THR A C 1
ATOM 3294 O O . THR A 1 386 ? -19.034 5.164 -12.302 1.00 90.12 386 THR A O 1
ATOM 3297 N N . PRO A 1 387 ? -19.281 7.159 -13.285 1.00 89.00 387 PRO A N 1
ATOM 3298 C CA . PRO A 1 387 ? -18.427 7.837 -12.308 1.00 89.00 387 PRO A CA 1
ATOM 3299 C C . PRO A 1 387 ? -19.106 7.931 -10.931 1.00 89.00 387 PRO A C 1
ATOM 3301 O O . PRO A 1 387 ? -18.426 7.885 -9.902 1.00 89.00 387 PRO A O 1
ATOM 3304 N N . ASP A 1 388 ? -20.437 7.987 -10.916 1.00 91.69 388 ASP A N 1
ATOM 3305 C CA . ASP A 1 388 ? -21.247 8.145 -9.715 1.00 91.69 388 ASP A CA 1
ATOM 3306 C C . ASP A 1 388 ? -21.763 6.798 -9.196 1.00 91.69 388 ASP A C 1
ATOM 3308 O O . ASP A 1 388 ? -22.280 5.983 -9.961 1.00 91.69 388 ASP A O 1
ATOM 3312 N N . ALA A 1 389 ? -21.626 6.604 -7.880 1.00 89.81 389 ALA A N 1
ATOM 3313 C CA . ALA A 1 389 ? -22.241 5.549 -7.073 1.00 89.81 389 ALA A CA 1
ATOM 3314 C C . ALA A 1 389 ? -22.197 4.125 -7.665 1.00 89.81 389 ALA A C 1
ATOM 3316 O O . ALA A 1 389 ? -23.232 3.519 -7.941 1.00 89.81 389 ALA A O 1
ATOM 3317 N N . ASP A 1 390 ? -21.002 3.540 -7.761 1.00 91.44 390 ASP A N 1
ATOM 3318 C CA . ASP A 1 390 ? -20.862 2.120 -8.091 1.00 91.44 390 ASP A CA 1
ATOM 3319 C C . ASP A 1 390 ? -20.912 1.269 -6.813 1.00 91.44 390 ASP A C 1
ATOM 3321 O O . ASP A 1 390 ? -19.940 1.158 -6.057 1.00 91.44 390 ASP A O 1
ATOM 3325 N N . TYR A 1 391 ? -22.066 0.641 -6.583 1.00 91.69 391 TYR A N 1
ATOM 3326 C CA . TYR A 1 391 ? -22.279 -0.255 -5.447 1.00 91.69 391 TYR A CA 1
ATOM 3327 C C . TYR A 1 391 ? -21.385 -1.503 -5.501 1.00 91.69 391 TYR A C 1
ATOM 3329 O O . TYR A 1 391 ? -20.880 -1.938 -4.464 1.00 91.69 391 TYR A O 1
ATOM 3337 N N . ARG A 1 392 ? -21.150 -2.077 -6.691 1.00 89.88 392 ARG A N 1
ATOM 3338 C CA . ARG A 1 392 ? -20.337 -3.297 -6.842 1.00 89.88 392 ARG A CA 1
ATOM 3339 C C . ARG A 1 392 ? -18.855 -3.017 -6.609 1.00 89.88 392 ARG A C 1
ATOM 3341 O O . ARG A 1 392 ? -18.175 -3.866 -6.034 1.00 89.88 392 ARG A O 1
ATOM 3348 N N . LYS A 1 393 ? -18.373 -1.837 -7.011 1.00 91.75 393 LYS A N 1
ATOM 3349 C CA . LYS A 1 393 ? -17.009 -1.355 -6.728 1.00 91.75 393 LYS A CA 1
ATOM 3350 C C . LYS A 1 393 ? -16.885 -0.656 -5.365 1.00 91.75 393 LYS A C 1
ATOM 3352 O O . LYS A 1 393 ? -15.795 -0.220 -5.015 1.00 91.75 393 LYS A O 1
ATOM 3357 N N . GLN A 1 394 ? -17.970 -0.577 -4.583 1.00 94.19 394 GLN A N 1
ATOM 3358 C CA . GLN A 1 394 ? -18.029 0.054 -3.253 1.00 94.19 394 GLN A CA 1
ATOM 3359 C C . GLN A 1 394 ? -17.583 1.525 -3.243 1.00 94.19 394 GLN A C 1
ATOM 3361 O O . GLN A 1 394 ? -17.038 2.026 -2.257 1.00 94.19 394 GLN A O 1
ATOM 3366 N N . ARG A 1 395 ? -17.834 2.240 -4.343 1.00 91.94 395 ARG A N 1
ATOM 3367 C CA . ARG A 1 395 ? -17.419 3.629 -4.516 1.00 91.94 395 ARG A CA 1
ATOM 3368 C C . ARG A 1 395 ? -18.622 4.554 -4.523 1.00 91.94 395 ARG A C 1
ATOM 3370 O O . ARG A 1 395 ? -19.560 4.376 -5.292 1.00 91.94 395 ARG A O 1
ATOM 3377 N N . ARG A 1 396 ? -18.549 5.616 -3.720 1.00 92.75 396 ARG A N 1
ATOM 3378 C CA . ARG A 1 396 ? -19.577 6.664 -3.697 1.00 92.75 396 ARG A CA 1
ATOM 3379 C C . ARG A 1 396 ? -19.525 7.577 -4.929 1.00 92.75 396 ARG A C 1
ATOM 3381 O O . ARG A 1 396 ? -20.571 7.887 -5.480 1.00 92.75 396 ARG A O 1
ATOM 3388 N N . ILE A 1 397 ? -18.337 8.035 -5.325 1.00 93.81 397 ILE A N 1
ATOM 3389 C CA . ILE A 1 397 ? -18.133 8.996 -6.424 1.00 93.81 397 ILE A CA 1
ATOM 3390 C C . ILE A 1 397 ? -16.693 8.925 -6.960 1.00 93.81 397 ILE A C 1
ATOM 3392 O O . ILE A 1 397 ? -15.784 8.577 -6.204 1.00 9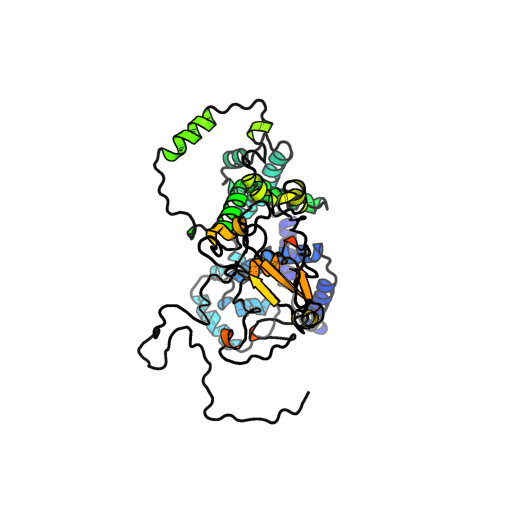3.81 397 ILE A O 1
ATOM 3396 N N . GLN A 1 398 ? -16.475 9.267 -8.236 1.00 93.62 398 GLN A N 1
ATOM 3397 C CA . GLN A 1 398 ? -15.151 9.379 -8.863 1.00 93.62 398 GLN A CA 1
ATOM 3398 C C . GLN A 1 398 ? -15.022 10.653 -9.703 1.00 93.62 398 GLN A C 1
ATOM 3400 O O . GLN A 1 398 ? -15.737 10.830 -10.683 1.00 93.62 398 GLN A O 1
ATOM 3405 N N . SER A 1 399 ? -14.041 11.501 -9.384 1.00 92.06 399 SER A N 1
ATOM 3406 C CA . SER A 1 399 ? -13.769 12.755 -10.109 1.00 92.06 399 SER A CA 1
ATOM 3407 C C . SER A 1 399 ? -12.962 12.593 -11.411 1.00 92.06 399 SER A C 1
ATOM 3409 O O . SER A 1 399 ? -12.847 13.546 -12.172 1.00 92.06 399 SER A O 1
ATOM 3411 N N . ARG A 1 400 ? -12.399 11.402 -11.670 1.00 91.81 400 ARG A N 1
ATOM 3412 C CA . ARG A 1 400 ? -11.640 11.015 -12.884 1.00 91.81 400 ARG A CA 1
ATOM 3413 C C . ARG A 1 400 ? -10.572 12.033 -13.370 1.00 91.81 400 ARG A C 1
ATOM 3415 O O . ARG A 1 400 ? -10.574 12.395 -14.547 1.00 91.81 400 ARG A O 1
ATOM 3422 N N . PRO A 1 401 ? -9.620 12.472 -12.520 1.00 94.62 401 PRO A N 1
ATOM 3423 C CA . PRO A 1 401 ? -8.472 13.256 -12.977 1.00 94.62 401 PRO A CA 1
ATOM 3424 C C . PRO A 1 401 ? -7.500 12.417 -13.826 1.00 94.62 401 PRO A C 1
ATOM 3426 O O . PRO A 1 401 ? -7.492 11.186 -13.771 1.00 94.62 401 PRO A O 1
ATOM 3429 N N . VAL A 1 402 ? -6.616 13.084 -14.575 1.00 94.38 402 VAL A N 1
ATOM 3430 C CA . VAL A 1 402 ? -5.522 12.412 -15.293 1.00 94.38 402 VAL A CA 1
ATOM 3431 C C . VAL A 1 402 ? -4.551 11.789 -14.279 1.00 94.38 402 VAL A C 1
ATOM 3433 O O . VAL A 1 402 ? -3.919 12.505 -13.507 1.00 94.38 402 VAL A O 1
ATOM 3436 N N . LYS A 1 403 ? -4.415 10.455 -14.319 1.00 89.69 403 LYS A N 1
ATOM 3437 C CA . LYS A 1 403 ? -3.836 9.592 -13.265 1.00 89.69 403 LYS A CA 1
ATOM 3438 C C . LYS A 1 403 ? -2.438 9.946 -12.730 1.00 89.69 403 LYS A C 1
ATOM 3440 O O . LYS A 1 403 ? -2.074 9.468 -11.668 1.00 89.69 403 LYS A O 1
ATOM 3445 N N . TRP A 1 404 ? -1.627 10.680 -13.484 1.00 92.81 404 TRP A N 1
ATOM 3446 C CA . TRP A 1 404 ? -0.247 11.009 -13.096 1.00 92.81 404 TRP A CA 1
ATOM 3447 C C . TRP A 1 404 ? 0.051 12.506 -13.211 1.00 92.81 404 TRP A C 1
ATOM 3449 O O . TRP A 1 404 ? 1.208 12.891 -13.355 1.00 92.81 404 TRP A O 1
ATOM 3459 N N . PHE A 1 405 ? -0.990 13.344 -13.244 1.00 94.50 405 PHE A N 1
ATOM 3460 C CA . PHE A 1 405 ? -0.834 14.795 -13.344 1.00 94.50 405 PHE A CA 1
ATOM 3461 C C . PHE A 1 405 ? -0.713 15.456 -11.968 1.00 94.50 405 PHE A C 1
ATOM 3463 O O . PHE A 1 405 ? 0.086 16.373 -11.801 1.00 94.50 405 PHE A O 1
ATOM 3470 N N . TYR A 1 406 ? -1.502 14.995 -10.995 1.00 93.06 406 TYR A N 1
ATOM 3471 C CA . TYR A 1 406 ? -1.547 15.583 -9.654 1.00 93.06 406 TYR A CA 1
ATOM 3472 C C . TYR A 1 406 ? -0.582 14.891 -8.685 1.00 93.06 406 TYR A C 1
ATOM 3474 O O . TYR A 1 406 ? -0.094 15.514 -7.746 1.00 93.06 406 TYR A O 1
ATOM 3482 N N . GLU A 1 407 ? -0.292 13.611 -8.911 1.00 94.25 407 GLU A N 1
ATOM 3483 C CA . GLU A 1 407 ? 0.651 12.826 -8.124 1.00 94.25 407 GLU A CA 1
ATOM 3484 C C . GLU A 1 407 ? 2.113 13.110 -8.514 1.00 94.25 407 GLU A C 1
ATOM 3486 O O . GLU A 1 407 ? 2.460 13.187 -9.693 1.00 94.25 407 GLU A O 1
ATOM 3491 N N . SER A 1 408 ? 3.003 13.207 -7.519 1.00 93.69 408 SER A N 1
ATOM 3492 C CA . SER A 1 408 ? 4.445 13.385 -7.741 1.00 93.69 408 SER A CA 1
ATOM 3493 C C . SER A 1 408 ? 5.044 12.256 -8.590 1.00 93.69 408 SER A C 1
ATOM 3495 O O . SER A 1 408 ? 4.771 11.084 -8.357 1.00 93.69 408 SER A O 1
ATOM 3497 N N . HIS A 1 409 ? 5.949 12.566 -9.522 1.00 91.81 409 HIS A N 1
ATOM 3498 C CA . HIS A 1 409 ? 6.465 11.584 -10.492 1.00 91.81 409 HIS A CA 1
ATOM 3499 C C . HIS A 1 409 ? 7.195 10.384 -9.868 1.00 91.81 409 HIS A C 1
ATOM 3501 O O . HIS A 1 409 ? 7.170 9.300 -10.442 1.00 91.81 409 HIS A O 1
ATOM 3507 N N . TYR A 1 410 ? 7.833 10.551 -8.704 1.00 88.88 410 TYR A N 1
ATOM 3508 C CA . TYR A 1 410 ? 8.557 9.475 -8.013 1.00 88.88 410 TYR A CA 1
ATOM 3509 C C . TYR A 1 410 ? 7.635 8.464 -7.309 1.00 88.88 410 TYR A C 1
ATOM 3511 O O . TYR A 1 410 ? 8.108 7.412 -6.887 1.00 88.88 410 TYR A O 1
ATOM 3519 N N . THR A 1 411 ? 6.331 8.747 -7.184 1.00 90.69 411 THR A N 1
ATOM 3520 C CA . THR A 1 411 ? 5.355 7.788 -6.629 1.00 90.69 411 THR A CA 1
ATOM 3521 C C . THR A 1 411 ? 4.864 6.789 -7.677 1.00 90.69 411 THR A C 1
ATOM 3523 O O . THR A 1 411 ? 4.296 5.755 -7.333 1.00 90.69 411 THR A O 1
ATOM 3526 N N . ARG A 1 412 ? 5.128 7.050 -8.966 1.00 92.38 412 ARG A N 1
ATOM 3527 C CA . ARG A 1 412 ? 4.834 6.131 -10.067 1.00 92.38 412 ARG A CA 1
ATOM 3528 C C . ARG A 1 412 ? 5.933 5.071 -10.182 1.00 92.38 412 ARG A C 1
ATOM 3530 O O . ARG A 1 412 ? 6.932 5.275 -10.868 1.00 92.38 412 ARG A O 1
ATOM 3537 N N . THR A 1 413 ? 5.722 3.915 -9.558 1.00 88.81 413 THR A N 1
ATOM 3538 C CA . THR A 1 413 ? 6.730 2.840 -9.470 1.00 88.81 413 THR A CA 1
ATOM 3539 C C . THR A 1 413 ? 6.579 1.711 -10.487 1.00 88.81 413 THR A C 1
ATOM 3541 O O . THR A 1 413 ? 7.433 0.832 -10.524 1.00 88.81 413 THR A O 1
ATOM 3544 N N . GLY A 1 414 ? 5.548 1.742 -11.339 1.00 91.94 414 GLY A N 1
ATOM 3545 C CA . GLY A 1 414 ? 5.325 0.765 -12.413 1.00 91.94 414 GLY A CA 1
ATOM 3546 C C . GLY A 1 414 ? 4.018 -0.013 -12.269 1.00 91.94 414 GLY A C 1
ATOM 3547 O O . GLY A 1 414 ? 3.186 0.326 -11.425 1.00 91.94 414 GLY A O 1
ATOM 3548 N N . ASN A 1 415 ? 3.856 -1.045 -13.102 1.00 92.25 415 ASN A N 1
ATOM 3549 C CA . ASN A 1 415 ? 2.715 -1.962 -13.059 1.00 92.25 415 ASN A CA 1
ATOM 3550 C C . ASN A 1 415 ? 3.193 -3.401 -12.834 1.00 92.25 415 ASN A C 1
ATOM 3552 O O . ASN A 1 415 ? 4.223 -3.796 -13.381 1.00 92.25 415 ASN A O 1
ATOM 3556 N N . PHE A 1 416 ? 2.426 -4.195 -12.085 1.00 94.06 416 PHE A N 1
ATOM 3557 C CA . PHE A 1 416 ? 2.716 -5.612 -11.862 1.00 94.06 416 PHE A CA 1
ATOM 3558 C C . PHE A 1 416 ? 1.545 -6.508 -12.285 1.00 94.06 416 PHE A C 1
ATOM 3560 O O . PHE A 1 416 ? 0.449 -6.403 -11.731 1.00 94.06 416 PHE A O 1
ATOM 3567 N N . ALA A 1 417 ? 1.804 -7.414 -13.237 1.00 91.56 417 ALA A N 1
ATOM 3568 C CA . ALA A 1 417 ? 0.828 -8.363 -13.785 1.00 91.56 417 ALA A CA 1
ATOM 3569 C C . ALA A 1 417 ? 1.243 -9.840 -13.614 1.00 91.56 417 ALA A C 1
ATOM 3571 O O . ALA A 1 417 ? 0.589 -10.736 -14.144 1.00 91.56 417 ALA A O 1
ATOM 3572 N N . GLY A 1 418 ? 2.334 -10.113 -12.888 1.00 90.44 418 GLY A N 1
ATOM 3573 C CA . GLY A 1 418 ? 3.008 -11.418 -12.837 1.00 90.44 418 GLY A CA 1
ATOM 3574 C C . GLY A 1 418 ? 2.311 -12.521 -12.028 1.00 90.44 418 GLY A C 1
ATOM 3575 O O . GLY A 1 418 ? 2.969 -13.483 -11.634 1.00 90.44 418 GLY A O 1
ATOM 3576 N N . PHE A 1 419 ? 1.013 -12.401 -11.745 1.00 92.06 419 PHE A N 1
ATOM 3577 C CA . PHE A 1 419 ? 0.250 -13.354 -10.934 1.00 92.06 419 PHE A CA 1
ATOM 3578 C C . PHE A 1 419 ? -1.015 -13.840 -11.652 1.00 92.06 419 PHE A C 1
ATOM 3580 O O . PHE A 1 419 ? -1.480 -13.239 -12.617 1.00 92.06 419 PHE A O 1
ATOM 3587 N N . GLN A 1 420 ? -1.572 -14.963 -11.190 1.00 91.31 420 GLN A N 1
ATOM 3588 C CA . GLN A 1 420 ? -2.795 -15.528 -11.767 1.00 91.31 420 GLN A CA 1
ATOM 3589 C C . GLN A 1 420 ? -4.032 -14.784 -11.234 1.00 91.31 420 GLN A C 1
ATOM 3591 O O . GLN A 1 420 ? -4.228 -14.761 -10.015 1.00 91.31 420 GLN A O 1
ATOM 3596 N N . PRO A 1 421 ? -4.892 -14.212 -12.097 1.00 93.75 421 PRO A N 1
ATOM 3597 C CA . PRO A 1 421 ? -6.118 -13.547 -11.667 1.00 93.75 421 PRO A CA 1
ATOM 3598 C C . PRO A 1 421 ? -7.194 -14.580 -11.303 1.00 93.75 421 PRO A C 1
ATOM 3600 O O . PRO A 1 421 ? -8.071 -14.884 -12.106 1.00 93.75 421 PRO A O 1
ATOM 3603 N N . LEU A 1 422 ? -7.139 -15.120 -10.081 1.00 93.50 422 LEU A N 1
ATOM 3604 C CA . LEU A 1 422 ? -7.922 -16.293 -9.646 1.00 93.50 422 LEU A CA 1
ATOM 3605 C C . LEU A 1 422 ? -9.445 -16.174 -9.824 1.00 93.50 422 LEU A C 1
ATOM 3607 O O . LEU A 1 422 ? -10.108 -17.188 -10.016 1.00 93.50 422 LEU A O 1
ATOM 3611 N N . ARG A 1 423 ? -10.010 -14.958 -9.781 1.00 91.88 423 ARG A N 1
ATOM 3612 C CA . ARG A 1 423 ? -11.441 -14.720 -10.059 1.00 91.88 423 ARG A CA 1
ATOM 3613 C C . ARG A 1 423 ? -11.805 -14.993 -11.522 1.00 91.88 423 ARG A C 1
ATOM 3615 O O . ARG A 1 423 ? -12.924 -15.427 -11.792 1.00 91.88 423 ARG A O 1
ATOM 3622 N N . PHE A 1 424 ? -10.880 -14.712 -12.432 1.00 92.81 424 PHE A N 1
ATOM 3623 C CA . PHE A 1 424 ? -11.059 -14.828 -13.874 1.00 92.81 424 PHE A CA 1
ATOM 3624 C C . PHE A 1 424 ? -10.559 -16.180 -14.393 1.00 92.81 424 PHE A C 1
ATOM 3626 O O . PHE A 1 424 ? -11.264 -16.875 -15.120 1.00 92.81 424 PHE A O 1
ATOM 3633 N N . MET A 1 425 ? -9.346 -16.578 -14.003 1.00 92.69 425 MET A N 1
ATOM 3634 C CA . MET A 1 425 ? -8.693 -17.783 -14.501 1.00 92.69 425 MET A CA 1
ATOM 3635 C C . MET A 1 425 ? -7.721 -18.357 -13.469 1.00 92.69 425 MET A C 1
ATOM 3637 O O . MET A 1 425 ? -6.927 -17.637 -12.866 1.00 92.69 425 MET A O 1
ATOM 3641 N N . GLN A 1 426 ? -7.735 -19.683 -13.323 1.00 93.31 426 GLN A N 1
ATOM 3642 C CA . GLN A 1 426 ? -6.807 -20.416 -12.464 1.00 93.31 426 GLN A CA 1
ATOM 3643 C C . GLN A 1 426 ? -6.259 -21.650 -13.178 1.00 93.31 426 GLN A C 1
ATOM 3645 O O . GLN A 1 426 ? -6.969 -22.305 -13.944 1.00 93.31 426 GLN A O 1
ATOM 3650 N N . ARG A 1 427 ? -4.999 -22.001 -12.913 1.00 92.88 427 ARG A N 1
ATOM 3651 C CA . ARG A 1 427 ? -4.387 -23.211 -13.473 1.00 92.88 427 ARG A CA 1
ATOM 3652 C C . ARG A 1 427 ? -5.004 -24.473 -12.861 1.00 92.88 427 ARG A C 1
ATOM 3654 O O . ARG A 1 427 ? -5.226 -24.538 -11.659 1.00 92.88 427 ARG A O 1
ATOM 3661 N N . GLY A 1 428 ? -5.194 -25.515 -13.676 1.00 91.06 428 GLY A N 1
ATOM 3662 C CA . GLY A 1 428 ? -5.651 -26.823 -13.188 1.00 91.06 428 GLY A CA 1
ATOM 3663 C C . GLY A 1 428 ? -7.130 -26.848 -12.802 1.00 91.06 428 GLY A C 1
ATOM 3664 O O . GLY A 1 428 ? -7.503 -27.544 -11.862 1.00 91.06 428 GLY A O 1
ATOM 3665 N N . THR A 1 429 ? -7.952 -26.086 -13.522 1.00 93.00 429 THR A N 1
ATOM 3666 C CA . THR A 1 429 ? -9.392 -25.943 -13.305 1.00 93.00 429 THR A CA 1
ATOM 3667 C C . THR A 1 429 ? -10.098 -27.303 -13.275 1.00 93.00 429 THR A C 1
ATOM 3669 O O . THR A 1 429 ? -10.025 -28.080 -14.227 1.00 93.00 429 THR A O 1
ATOM 3672 N N . LYS A 1 430 ? -10.795 -27.590 -12.174 1.00 92.50 430 LYS A N 1
ATOM 3673 C CA . LYS A 1 430 ? -11.628 -28.784 -11.967 1.00 92.50 430 LYS A CA 1
ATOM 3674 C C . LYS A 1 430 ? -12.952 -28.353 -11.347 1.00 92.50 430 LYS A C 1
ATOM 3676 O O . LYS A 1 430 ? -13.041 -27.255 -10.812 1.00 92.50 430 LYS A O 1
ATOM 3681 N N . ARG A 1 431 ? -13.970 -29.214 -11.392 1.00 93.44 431 ARG A N 1
ATOM 3682 C CA . ARG A 1 431 ? -15.173 -29.004 -10.575 1.00 93.44 431 ARG A CA 1
ATOM 3683 C C . ARG A 1 431 ? -14.781 -29.026 -9.096 1.00 93.44 431 ARG A C 1
ATOM 3685 O O . ARG A 1 431 ? -14.118 -29.978 -8.686 1.00 93.44 431 ARG A O 1
ATOM 3692 N N . GLU A 1 432 ? -15.202 -28.018 -8.329 1.00 94.38 432 GLU A N 1
ATOM 3693 C CA . GLU A 1 432 ? -14.934 -27.959 -6.881 1.00 94.38 432 GLU A CA 1
ATOM 3694 C C . GLU A 1 432 ? -15.615 -29.124 -6.157 1.00 94.38 432 GLU A C 1
ATOM 3696 O O . GLU A 1 432 ? -15.026 -29.800 -5.316 1.00 94.38 432 GLU A O 1
ATOM 3701 N N . VAL A 1 433 ? -16.860 -29.408 -6.544 1.00 93.44 433 VAL A N 1
ATOM 3702 C CA . VAL A 1 433 ? -17.653 -30.517 -6.020 1.00 93.44 433 VAL A CA 1
ATOM 3703 C C . VAL A 1 433 ? -18.282 -31.249 -7.199 1.00 93.44 433 VAL A C 1
ATOM 3705 O O . VAL A 1 433 ? -18.884 -30.635 -8.073 1.00 93.44 433 VAL A O 1
ATOM 3708 N N . ARG A 1 434 ? -18.140 -32.578 -7.246 1.00 91.00 434 ARG A N 1
ATOM 3709 C CA . ARG A 1 434 ? -18.699 -33.386 -8.343 1.00 91.00 434 ARG A CA 1
ATOM 3710 C C . ARG A 1 434 ? -20.225 -33.482 -8.282 1.00 91.00 434 ARG A C 1
ATOM 3712 O O . ARG A 1 434 ? -20.855 -33.469 -9.331 1.00 91.00 434 ARG A O 1
ATOM 3719 N N . TRP A 1 435 ? -20.782 -33.605 -7.076 1.00 92.25 435 TRP A N 1
ATOM 3720 C CA . TRP A 1 435 ? -22.217 -33.726 -6.825 1.00 92.25 435 TRP A CA 1
ATOM 3721 C C . TRP A 1 435 ? -22.638 -32.798 -5.678 1.00 92.25 435 TRP A C 1
ATOM 3723 O O . TRP A 1 435 ? -22.043 -32.892 -4.604 1.00 92.25 435 TRP A O 1
ATOM 3733 N N . PRO A 1 436 ? -23.654 -31.939 -5.868 1.00 90.12 436 PRO A N 1
ATOM 3734 C CA . PRO A 1 436 ? -24.573 -31.898 -7.012 1.00 90.12 436 PRO A CA 1
ATOM 3735 C C . PRO A 1 436 ? -23.938 -31.325 -8.296 1.00 90.12 436 PRO A C 1
ATOM 3737 O O . PRO A 1 436 ? -23.036 -30.497 -8.232 1.00 90.12 436 PRO A O 1
ATOM 3740 N N . ASP A 1 437 ? -24.440 -31.754 -9.461 1.00 92.31 437 ASP A N 1
ATOM 3741 C CA . ASP A 1 437 ? -23.892 -31.461 -10.806 1.00 92.31 437 ASP A CA 1
ATOM 3742 C C . ASP A 1 437 ? -23.820 -29.963 -11.178 1.00 92.31 437 ASP A C 1
ATOM 3744 O O . ASP A 1 437 ? -23.193 -29.593 -12.168 1.00 92.31 437 ASP A O 1
ATOM 3748 N N . VAL A 1 438 ? -24.472 -29.103 -10.392 1.00 92.31 438 VAL A N 1
ATOM 3749 C CA . VAL A 1 438 ? -24.528 -27.642 -10.558 1.00 92.31 438 VAL A CA 1
ATOM 3750 C C . VAL A 1 438 ? -23.200 -26.944 -10.235 1.00 92.31 438 VAL A C 1
ATOM 3752 O O . VAL A 1 438 ? -22.964 -25.833 -10.708 1.00 92.31 438 VAL A O 1
ATOM 3755 N N . ILE A 1 439 ? -22.322 -27.567 -9.443 1.00 94.00 439 ILE A N 1
ATOM 3756 C CA . ILE A 1 439 ? -21.085 -26.926 -8.986 1.00 94.00 439 ILE A CA 1
ATOM 3757 C C . ILE A 1 439 ? -19.972 -27.099 -10.030 1.00 94.00 439 ILE A C 1
ATOM 3759 O O . ILE A 1 439 ? -19.527 -28.205 -10.341 1.00 94.00 439 ILE A O 1
ATOM 3763 N N . ASN A 1 440 ? -19.497 -25.969 -10.552 1.00 93.75 440 ASN A N 1
ATOM 3764 C CA . ASN A 1 440 ? -18.365 -25.890 -11.472 1.00 93.75 440 ASN A CA 1
ATOM 3765 C C . ASN A 1 440 ? -17.066 -25.551 -10.719 1.00 93.75 440 ASN A C 1
ATOM 3767 O O . ASN A 1 440 ? -16.962 -25.746 -9.510 1.00 93.75 440 ASN A O 1
ATOM 3771 N N . ALA A 1 441 ? -16.035 -25.115 -11.439 1.00 93.31 441 ALA A N 1
ATOM 3772 C CA . ALA A 1 441 ? -14.820 -24.580 -10.832 1.00 93.31 441 ALA A CA 1
ATOM 3773 C C . ALA A 1 441 ? -15.069 -23.211 -10.182 1.00 93.31 441 ALA A C 1
ATOM 3775 O O . ALA A 1 441 ? -15.951 -22.480 -10.632 1.00 93.31 441 ALA A O 1
ATOM 3776 N N . ALA A 1 442 ? -14.228 -22.812 -9.224 1.00 92.44 442 ALA A N 1
ATOM 3777 C CA . ALA A 1 442 ? -14.349 -21.524 -8.528 1.00 92.44 442 ALA A CA 1
ATOM 3778 C C . ALA A 1 442 ? -14.328 -20.267 -9.432 1.00 92.44 442 ALA A C 1
ATOM 3780 O O . ALA A 1 442 ? -14.748 -19.197 -8.998 1.00 92.44 442 ALA A O 1
ATOM 3781 N N . VAL A 1 443 ? -13.869 -20.376 -10.686 1.00 91.44 443 VAL A N 1
ATOM 3782 C CA . VAL A 1 443 ? -13.884 -19.277 -11.678 1.00 91.44 443 VAL A CA 1
ATOM 3783 C C . VAL A 1 443 ? -15.269 -19.032 -12.297 1.00 91.44 443 VAL A C 1
ATOM 3785 O O . VAL A 1 443 ? -15.514 -17.969 -12.865 1.00 91.44 443 VAL A O 1
ATOM 3788 N N . GLN A 1 444 ? -16.198 -19.988 -12.180 1.00 89.50 444 GLN A N 1
ATOM 3789 C CA . GLN A 1 444 ? -17.528 -19.934 -12.795 1.00 89.50 444 GLN A CA 1
ATOM 3790 C C . GLN A 1 444 ? -18.575 -19.361 -11.823 1.00 89.50 444 GLN A C 1
ATOM 3792 O O . GLN A 1 444 ? -19.556 -20.023 -11.482 1.00 89.50 444 GLN A O 1
ATOM 3797 N N . ASN A 1 445 ? -18.347 -18.132 -11.357 1.00 90.56 445 ASN A N 1
ATOM 3798 C CA . ASN A 1 445 ? -19.270 -17.407 -10.481 1.00 90.56 445 ASN A CA 1
ATOM 3799 C C . ASN A 1 445 ? -20.179 -16.484 -11.305 1.00 90.56 445 ASN A C 1
ATOM 3801 O O . ASN A 1 445 ? -19.885 -15.297 -11.459 1.00 90.56 445 ASN A O 1
ATOM 3805 N N . GLU A 1 446 ? -21.287 -17.036 -11.802 1.00 91.12 446 GLU A N 1
ATOM 3806 C CA . GLU A 1 446 ? -22.287 -16.328 -12.612 1.00 91.12 446 GLU A CA 1
ATOM 3807 C C . GLU A 1 446 ? -23.647 -16.304 -11.909 1.00 91.12 446 GLU A C 1
ATOM 3809 O O . GLU A 1 446 ? -24.014 -17.250 -11.204 1.00 91.12 446 GLU A O 1
ATOM 3814 N N . LYS A 1 447 ? -24.441 -15.249 -12.135 1.00 92.06 447 LYS A N 1
ATOM 3815 C CA . LYS A 1 447 ? -25.854 -15.275 -11.738 1.00 92.06 447 LYS A CA 1
ATOM 3816 C C . LYS A 1 447 ? -26.635 -16.237 -12.634 1.00 92.06 447 LYS A C 1
ATOM 3818 O O . LYS A 1 447 ? -26.305 -16.438 -13.804 1.00 92.06 447 LYS A O 1
ATOM 3823 N N . SER A 1 448 ? -27.731 -16.782 -12.115 1.00 91.69 448 SER A N 1
ATOM 3824 C CA . SER A 1 448 ? -28.646 -17.573 -12.934 1.00 91.69 448 SER A CA 1
ATOM 3825 C C . SER A 1 448 ? -29.251 -16.718 -14.053 1.00 91.69 448 SER A C 1
ATOM 3827 O O . SER A 1 448 ? -29.726 -15.600 -13.835 1.00 91.69 448 SER A O 1
ATOM 3829 N N . LYS A 1 449 ? -29.238 -17.245 -15.280 1.00 91.50 449 LYS A N 1
ATOM 3830 C CA . LYS A 1 449 ? -29.914 -16.599 -16.410 1.00 91.50 449 LYS A CA 1
ATOM 3831 C C . LYS A 1 449 ? -31.434 -16.727 -16.234 1.00 91.50 449 LYS A C 1
ATOM 3833 O O . LYS A 1 449 ? -31.897 -17.790 -15.811 1.00 91.50 449 LYS A O 1
ATOM 3838 N N . PRO A 1 450 ? -32.219 -15.678 -16.545 1.00 93.25 450 PRO A N 1
ATOM 3839 C CA . PRO A 1 450 ? -33.673 -15.780 -16.531 1.00 93.25 450 PRO A CA 1
ATOM 3840 C C . PRO A 1 450 ? -34.147 -16.758 -17.614 1.00 93.25 450 PRO A C 1
ATOM 3842 O O . PRO A 1 450 ? -33.460 -16.977 -18.610 1.00 93.25 450 PRO A O 1
ATOM 3845 N N . THR A 1 451 ? -35.343 -17.319 -17.439 1.00 91.56 451 THR A N 1
ATOM 3846 C CA . THR A 1 451 ? -35.957 -18.240 -18.411 1.00 91.56 451 THR A CA 1
ATOM 3847 C C . THR A 1 451 ? -36.216 -17.578 -19.767 1.00 91.56 451 THR A C 1
ATOM 3849 O O . THR A 1 451 ? -36.005 -18.199 -20.804 1.00 91.56 451 THR A O 1
ATOM 3852 N N . ALA A 1 452 ? -36.637 -16.312 -19.763 1.00 91.69 452 ALA A N 1
ATOM 3853 C CA . ALA A 1 452 ? -36.775 -15.463 -20.940 1.00 91.69 452 ALA A CA 1
ATOM 3854 C C . ALA A 1 452 ? -36.449 -14.009 -20.572 1.00 91.69 452 ALA A C 1
ATOM 3856 O O . ALA A 1 452 ? -36.734 -13.558 -19.460 1.00 91.69 452 ALA A O 1
ATOM 3857 N N . TYR A 1 453 ? -35.854 -13.266 -21.505 1.00 92.88 453 TYR A N 1
ATOM 3858 C CA . TYR A 1 453 ? -35.567 -11.848 -21.305 1.00 92.88 453 TYR A CA 1
ATOM 3859 C C . TYR A 1 453 ? -36.837 -11.017 -21.489 1.00 92.88 453 TYR A C 1
ATOM 3861 O O . TYR A 1 453 ? -37.515 -11.115 -22.509 1.00 92.88 453 TYR A O 1
ATOM 3869 N N . VAL A 1 454 ? -37.134 -10.170 -20.505 1.00 91.44 454 VAL A N 1
ATOM 3870 C CA . VAL A 1 454 ? -38.197 -9.166 -20.588 1.00 91.44 454 VAL A CA 1
ATOM 3871 C C . VAL A 1 454 ? -37.537 -7.811 -20.797 1.00 91.44 454 VAL A C 1
ATOM 3873 O O . VAL A 1 454 ? -36.903 -7.278 -19.886 1.00 91.44 454 VAL A O 1
ATOM 3876 N N . PHE A 1 455 ? -37.673 -7.256 -21.999 1.00 90.62 455 PHE A N 1
ATOM 3877 C CA . PHE A 1 455 ? -37.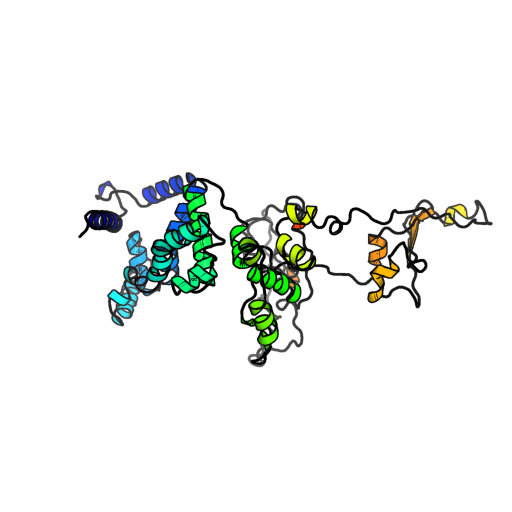145 -5.936 -22.329 1.00 90.62 455 PHE A CA 1
ATOM 3878 C C . PHE A 1 455 ? -38.192 -4.874 -22.004 1.00 90.62 455 PHE A C 1
ATOM 3880 O O . PHE A 1 455 ? -39.269 -4.842 -22.597 1.00 90.62 455 PHE A O 1
ATOM 3887 N N . LYS A 1 456 ? -37.879 -4.009 -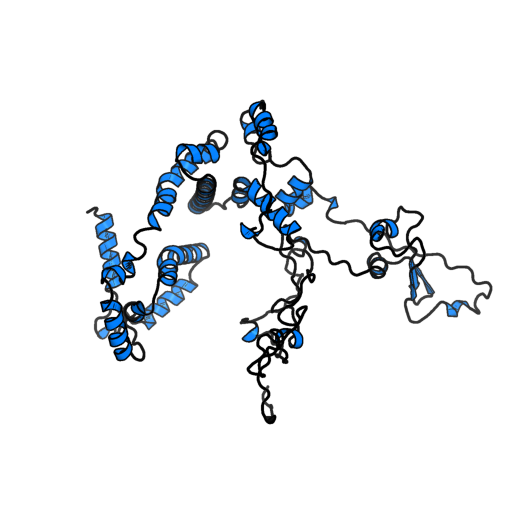21.040 1.00 90.00 456 LYS A N 1
ATOM 3888 C CA . LYS A 1 456 ? -38.665 -2.806 -20.762 1.00 90.00 456 LYS A CA 1
ATOM 3889 C C . LYS A 1 456 ? -38.137 -1.685 -21.654 1.00 90.00 456 LYS A C 1
ATOM 3891 O O . LYS A 1 456 ? -36.923 -1.549 -21.782 1.00 90.00 456 LYS A O 1
ATOM 3896 N N . ALA A 1 457 ? -39.021 -0.899 -22.266 1.00 88.94 457 ALA A N 1
ATOM 3897 C CA . ALA A 1 457 ? -38.605 0.341 -22.916 1.00 88.94 457 ALA A CA 1
ATOM 3898 C C . ALA A 1 457 ? -37.958 1.257 -21.861 1.00 88.94 457 ALA A C 1
ATOM 3900 O O . ALA A 1 457 ? -38.486 1.363 -20.755 1.00 88.94 457 ALA A O 1
ATOM 3901 N N . ILE A 1 458 ? -36.822 1.879 -22.187 1.00 84.31 458 ILE A N 1
ATOM 3902 C CA . ILE A 1 458 ? -36.080 2.784 -21.295 1.00 84.31 458 ILE A CA 1
ATOM 3903 C C . ILE A 1 458 ? -36.069 4.177 -21.955 1.00 84.31 458 ILE A C 1
ATOM 3905 O O . ILE A 1 458 ? -35.208 4.412 -22.802 1.00 84.31 458 ILE A O 1
ATOM 3909 N N . PRO A 1 459 ? -37.037 5.071 -21.661 1.00 72.06 459 PRO A N 1
ATOM 3910 C CA . PRO A 1 459 ? -37.144 6.389 -22.288 1.00 72.06 459 PRO A CA 1
ATOM 3911 C C . PRO A 1 459 ? -36.809 7.576 -21.364 1.00 72.06 459 PRO A C 1
ATOM 3913 O O . PRO A 1 459 ? -36.985 8.710 -21.791 1.00 72.06 459 PRO A O 1
ATOM 3916 N N . GLU A 1 460 ? -36.335 7.364 -20.133 1.00 55.59 460 GLU A N 1
ATOM 3917 C CA . GLU A 1 460 ? -36.026 8.463 -19.202 1.00 55.59 460 GLU A CA 1
ATOM 3918 C C . GLU A 1 460 ? -34.511 8.617 -19.005 1.00 55.59 460 GLU A C 1
ATOM 3920 O O . GLU A 1 460 ? -33.882 7.835 -18.288 1.00 55.59 460 GLU A O 1
ATOM 3925 N N . MET A 1 461 ? -33.951 9.630 -19.677 1.00 43.72 461 MET A N 1
ATOM 3926 C CA . MET A 1 461 ? -32.745 10.358 -19.267 1.00 43.72 461 MET A CA 1
ATOM 3927 C C . MET A 1 461 ? -33.138 11.785 -18.912 1.00 43.72 461 MET A C 1
ATOM 3929 O O . MET A 1 461 ? -33.918 12.373 -19.699 1.00 43.72 461 MET A O 1
#

Foldseek 3Di:
DPPVVVVVVVVVVVLVPQAADDVVVPHPYHPVVVVVVVVVVVVPDDPVRVVVVVVCCVVPPVVLVVVDDLLCVVVVCVSHVDDDVPVVVSCVVSVVVPVVDDPLVVDSVCPVPPDPVVLVCCLPPCLVVLLVVCVVCVLVRPLVNVCVVVVHDSVSSLVSNVVVQCVVCVVVVHDGDPCSNCLSCVVQQLVQLVCCQVVVDADHDDPVSDDPDDDDPCNCVVVVVVVVPDDDPDSCVVPPSCPVDDDPVSVCLSCVQPCVSNCVSCVVVDPPDFDDKFWDDDDDDPVPPVCLCVLAADAKDKDWDDDPVDQDPVCLCVLCDPVRPNRTFMWIQGNNNTIIGDGPVRSVVSHPDDFFFRNNHAREAEALDLVRDACCQQAVDDDDPDQADDVVSPDHGHPDDDPPPVDDPSNHGTYDDPDDNVLRDDPPFAFPDPPPVPTGGNNPDHDDDDPDDDDDDDDDD

Secondary structure (DSSP, 8-state):
--HHHHHHHHHHHHHHT--BS-GGGT-SB-HHHHHHHHHHHHHH--HHHHHHHHHHHHHHTHHHHHH--GGGHHHHHHTTTPPPTTHHHHHHHHHHHHTTS-HHHH-TTTTTSSSHHHHHHIIIIIHHHHHHHHHH-TTTS-HHHHHHHHT--HHHHHHHHHHHHHHHHHHTT----TTHHHHHTHHHHHHHHHHHHHHT--S---GGGS------TTTTHHHHHHHHS---SSHHHHS-TTTT--SHHHHHHHHTT-HHHHHHH-GGGS----PPP-EEPPPP-TTTHHHHGGG--SS-EEEE--BTTB--GGGHHHHS-TT-TTPPPEEEE-TTS-EEPPPHHHHHTTS-----B--SSSPPEETT-TTTS-HHHHHSS-----SEEETTTTEEE-----TTTSS-GGG--BEE--S--TTT--TT---S-SSSTT---TT---PPPPSS---------